Protein AF-A0A172TH93-F1 (afdb_monomer)

Mean predicted aligned error: 9.95 Å

Radius of gyration: 27.12 Å; Cα contacts (8 Å, |Δi|>4): 505; chains: 1; bounding box: 60×70×78 Å

Sequence (389 aa):
MSVKTGWTSEVSAAATFIDPAITAKMNEIRTALIANSVDYPQDLVNVRAARDQLRTIDPAKPTDLNLINPTWNVVKPLFQPEEYQAIREDIVGFIQVLAITYYGDGRELESIAAANQFNDTARKFAAKAGVDQNIKVSDFAEFIFGNESYTGVEPVIRQQIQKLSLPEIYALLSNESAKKQFLVSVFKQVLKQPNVESNVVGKVMKFYDSYSNNWLPSFVQTFTNFEARIPNGVAASRAMMFAVIRTESEIITKKTSSNGTRVELGLNVSNKEAPSQFVEWSVKAGTTPTAKLSDKGIVTIDKKAKTGTVTVVAKLLDRTLAERAVTLTNEKPGQGEEKPTYEEILAQINELAKQLSKDLKAAKTREERVQIYLAYYAKLQALLDQLKD

Nearest PDB structures (foldseek):
  8r5s-assembly1_B  TM=1.385E-01  e=8.526E-01  unidentified
  4wpe-assembly1_A-2  TM=1.774E-01  e=2.248E+00  Saccharomyces cerevisiae S288C
  2d1l-assembly1_A  TM=1.241E-01  e=5.673E+00  Mus musculus
  8otz-assembly1_EU  TM=1.712E-01  e=8.071E+00  Bos taurus

Secondary structure (DSSP, 8-state):
----------------SS-HHHHHHHHHHHHHHHHHHHH-HHHHHHHHHHHHHHTT--TT-HHHHGGGHHHHHHHGGGS-GGGHHHHHHHHHHHHHHHHHHTTS-THHHHHHHT-GGGHHHHHHHHHHTT--SPPPHHHHHHHHH-BTTB--HHHHHHHHHHHS-HHHHHHHHH-HHHHHHHHHHHHHHHHT-TTGGGSHHHHHHHHTTTTSTTHHHHHHHHHHHHHHH-TTHHHHHHHHHHHHHHHTEEEEEEEE-TTSSEEEEEEEETTEEPPGGG-EEEEPTT---SSEE-TTSEEE--TT-SEEEEEEEEEETTEEEEEEEEEEE-SSTTS---PPPHHHHHHHHHHHHHHHHHHHHH--SHHHHHHHHHHHHHHHHHHHHTTT-

pLDDT: mean 85.02, std 13.55, range [25.73, 97.19]

Structure (mmCIF, N/CA/C/O backbone):
data_AF-A0A172TH93-F1
#
_entry.id   AF-A0A172TH93-F1
#
loop_
_atom_site.group_PDB
_atom_site.id
_atom_site.type_symbol
_atom_site.label_atom_id
_atom_site.label_alt_id
_atom_site.label_comp_id
_atom_site.label_asym_id
_atom_site.label_entity_id
_atom_site.label_seq_id
_atom_site.pdbx_PDB_ins_code
_atom_site.Cartn_x
_atom_site.Cartn_y
_atom_site.Cartn_z
_atom_site.occupancy
_atom_site.B_iso_or_equiv
_atom_site.auth_seq_id
_atom_site.auth_comp_id
_atom_site.auth_asym_id
_atom_site.auth_atom_id
_atom_site.pdbx_PDB_model_num
ATOM 1 N N . MET A 1 1 ? -31.647 -42.772 32.263 1.00 35.47 1 MET A N 1
ATOM 2 C CA . MET A 1 1 ? -32.063 -41.667 31.372 1.00 35.47 1 MET A CA 1
ATOM 3 C C . MET A 1 1 ? -30.804 -41.001 30.847 1.00 35.47 1 MET A C 1
ATOM 5 O O . MET A 1 1 ? -30.095 -40.378 31.621 1.00 35.47 1 MET A O 1
ATOM 9 N N . SER A 1 2 ? -30.466 -41.241 29.581 1.00 25.73 2 SER A N 1
ATOM 10 C CA . SER A 1 2 ? -29.315 -40.643 28.895 1.00 25.73 2 SER A CA 1
ATOM 11 C C . SER A 1 2 ? -29.843 -39.487 28.051 1.00 25.73 2 SER A C 1
ATOM 13 O O . SER A 1 2 ? -30.684 -39.698 27.176 1.00 25.73 2 SER A O 1
ATOM 15 N N . VAL A 1 3 ? -29.410 -38.266 28.362 1.00 29.86 3 VAL A N 1
ATOM 16 C CA . VAL A 1 3 ? -29.719 -37.081 27.559 1.00 29.86 3 VAL A CA 1
ATOM 17 C C . VAL A 1 3 ? -28.780 -37.105 26.357 1.00 29.86 3 VAL A C 1
ATOM 19 O O . VAL A 1 3 ? -27.591 -36.827 26.480 1.00 29.86 3 VAL A O 1
ATOM 22 N N . LYS A 1 4 ? -29.314 -37.484 25.192 1.00 29.72 4 LYS A N 1
ATOM 23 C CA . LYS A 1 4 ? -28.649 -37.296 23.900 1.00 29.72 4 LYS A CA 1
ATOM 24 C C . LYS A 1 4 ? -28.554 -35.793 23.629 1.00 29.72 4 LYS A C 1
ATOM 26 O O . LYS A 1 4 ? -29.536 -35.179 23.222 1.00 29.72 4 LYS A O 1
ATOM 31 N N . THR A 1 5 ? -27.381 -35.201 23.825 1.00 31.20 5 THR A N 1
ATOM 32 C CA . THR A 1 5 ? -27.047 -33.896 23.244 1.00 31.20 5 THR A CA 1
ATOM 33 C C . THR A 1 5 ? -26.827 -34.095 21.749 1.00 31.20 5 THR A C 1
ATOM 35 O O . THR A 1 5 ? -25.727 -34.413 21.301 1.00 31.20 5 THR A O 1
ATOM 38 N N . GLY A 1 6 ? -27.910 -33.991 20.982 1.00 30.97 6 GLY A N 1
ATOM 39 C CA . GLY A 1 6 ? -27.881 -33.987 19.525 1.00 30.97 6 GLY A CA 1
ATOM 40 C C . GLY A 1 6 ? -27.252 -32.698 19.010 1.00 30.97 6 GLY A C 1
ATOM 41 O O . GLY A 1 6 ? -27.960 -31.748 18.711 1.00 30.97 6 GLY A O 1
ATOM 42 N N . TRP A 1 7 ? -25.927 -32.681 18.918 1.00 27.14 7 TRP A N 1
ATOM 43 C CA . TRP A 1 7 ? -25.199 -31.801 18.012 1.00 27.14 7 TRP A CA 1
ATOM 44 C C . TRP A 1 7 ? -24.691 -32.679 16.877 1.00 27.14 7 TRP A C 1
ATOM 46 O O . TRP A 1 7 ? -23.606 -33.251 16.939 1.00 27.14 7 TRP A O 1
ATOM 56 N N . THR A 1 8 ? -25.530 -32.868 15.864 1.00 33.03 8 THR A N 1
ATOM 57 C CA . THR A 1 8 ? -25.075 -33.393 14.582 1.00 33.03 8 THR A CA 1
ATOM 58 C C . THR A 1 8 ? -24.254 -32.298 13.923 1.00 33.03 8 THR A C 1
ATOM 60 O O . THR A 1 8 ? -24.785 -31.266 13.520 1.00 33.03 8 THR A O 1
ATOM 63 N N . SER A 1 9 ? -22.943 -32.512 13.853 1.00 35.03 9 SER A N 1
ATOM 64 C CA . SER A 1 9 ? -22.033 -31.752 13.007 1.00 35.03 9 SER A CA 1
ATOM 65 C C . SER A 1 9 ? -22.353 -32.068 11.546 1.00 35.03 9 SER A C 1
ATOM 67 O O . SER A 1 9 ? -21.686 -32.884 10.909 1.00 35.03 9 SER A O 1
ATOM 69 N N . GLU A 1 10 ? -23.400 -31.448 11.015 1.00 32.38 10 GLU A N 1
ATOM 70 C CA . GLU A 1 10 ? -23.482 -31.240 9.580 1.00 32.38 10 GLU A CA 1
ATOM 71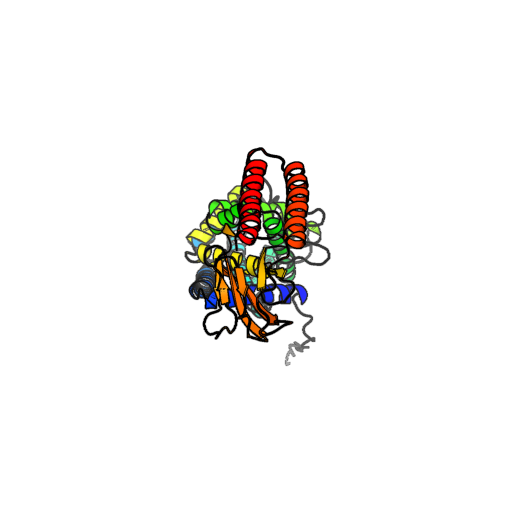 C C . GLU A 1 10 ? -22.391 -30.230 9.239 1.00 32.38 10 GLU A C 1
ATOM 73 O O . GLU A 1 10 ? -22.536 -29.022 9.419 1.00 32.38 10 GLU A O 1
ATOM 78 N N . VAL A 1 11 ? -21.248 -30.751 8.791 1.00 34.53 11 VAL A N 1
ATOM 79 C CA . VAL A 1 11 ? -20.266 -29.975 8.039 1.00 34.53 11 VAL A CA 1
ATOM 80 C C . VAL A 1 11 ? -20.942 -29.640 6.712 1.00 34.53 11 VAL A C 1
ATOM 82 O O . VAL A 1 11 ? -20.743 -30.305 5.699 1.00 34.53 11 VAL A O 1
ATOM 85 N N . SER A 1 12 ? -21.830 -28.643 6.753 1.00 36.47 12 SER A N 1
ATOM 86 C CA . SER A 1 12 ? -22.274 -27.907 5.579 1.00 36.47 12 SER A CA 1
ATOM 87 C C . SER A 1 12 ? -21.023 -27.564 4.789 1.00 36.47 12 SER A C 1
ATOM 89 O O . SER A 1 12 ? -20.069 -27.035 5.366 1.00 36.47 12 SER A O 1
ATOM 91 N N . ALA A 1 13 ? -21.025 -27.866 3.488 1.00 36.44 13 ALA A N 1
ATOM 92 C CA . ALA A 1 13 ? -20.036 -27.350 2.553 1.00 36.44 13 ALA A CA 1
ATOM 93 C C . ALA A 1 13 ? -19.782 -25.882 2.911 1.00 36.44 13 ALA A C 1
ATOM 95 O O . ALA A 1 13 ? -20.734 -25.100 2.978 1.00 36.44 13 ALA A O 1
ATOM 96 N N . ALA A 1 14 ? -18.542 -25.558 3.283 1.00 38.84 14 ALA A N 1
ATOM 97 C CA . ALA A 1 14 ? -18.183 -24.241 3.772 1.00 38.84 14 ALA A CA 1
ATOM 98 C C . ALA A 1 14 ? -18.487 -23.235 2.660 1.00 38.84 14 ALA A C 1
ATOM 100 O O . ALA A 1 14 ? -17.710 -23.091 1.717 1.00 38.84 14 ALA A O 1
ATOM 101 N N . ALA A 1 15 ? -19.647 -22.578 2.739 1.00 44.44 15 ALA A N 1
ATOM 102 C CA . ALA A 1 15 ? -19.868 -21.335 2.030 1.00 44.44 15 ALA A CA 1
ATOM 103 C C . ALA A 1 15 ? -18.677 -20.458 2.413 1.00 44.44 15 ALA A C 1
ATOM 105 O O . ALA A 1 15 ? -18.439 -20.242 3.603 1.00 44.44 15 ALA A O 1
ATOM 106 N N . THR A 1 16 ? -17.860 -20.088 1.429 1.00 58.50 16 THR A N 1
ATOM 107 C CA . THR A 1 16 ? -16.624 -19.342 1.658 1.00 58.50 16 THR A CA 1
ATOM 108 C C . THR A 1 16 ? -16.957 -18.127 2.511 1.00 58.50 16 THR A C 1
ATOM 110 O O . THR A 1 16 ? -17.717 -17.260 2.085 1.00 58.50 16 THR A O 1
ATOM 113 N N . PHE A 1 17 ? -16.434 -18.114 3.740 1.00 73.62 17 PHE A N 1
ATOM 114 C CA . PHE A 1 17 ? -16.756 -17.124 4.770 1.00 73.62 17 PHE A CA 1
ATOM 115 C C . PHE A 1 17 ? -16.441 -15.684 4.315 1.00 73.62 17 PHE A C 1
ATOM 117 O O . PHE A 1 17 ? -17.021 -14.721 4.812 1.00 73.62 17 PHE A O 1
ATOM 124 N N . ILE A 1 18 ? -15.539 -15.551 3.340 1.00 78.19 18 ILE A N 1
ATOM 125 C CA . ILE A 1 18 ? -15.147 -14.311 2.675 1.00 78.19 18 ILE A CA 1
ATOM 126 C C . ILE A 1 18 ? -15.285 -14.491 1.169 1.00 78.19 18 ILE A C 1
ATOM 128 O O . ILE A 1 18 ? -14.978 -15.560 0.637 1.00 78.19 18 ILE A O 1
ATOM 132 N N . ASP A 1 19 ? -15.691 -13.419 0.492 1.00 83.94 19 ASP A N 1
ATOM 133 C CA . ASP A 1 19 ? -15.755 -13.348 -0.964 1.00 83.94 19 ASP A CA 1
ATOM 134 C C . ASP A 1 19 ? -14.419 -13.811 -1.603 1.00 83.94 19 ASP A C 1
ATOM 136 O O . ASP A 1 19 ? -13.339 -13.308 -1.247 1.00 83.94 19 ASP A O 1
ATOM 140 N N . PRO A 1 20 ? -14.443 -14.767 -2.551 1.00 85.31 20 PRO A N 1
ATOM 141 C CA . PRO A 1 20 ? -13.253 -15.201 -3.276 1.00 85.31 20 PRO A CA 1
ATOM 142 C C . PRO A 1 20 ? -12.450 -14.057 -3.916 1.00 85.31 20 PRO A C 1
ATOM 144 O O . PRO A 1 20 ? -11.219 -14.130 -3.942 1.00 85.31 20 PRO A O 1
ATOM 147 N N . ALA A 1 21 ? -13.102 -12.988 -4.384 1.00 87.00 21 ALA A N 1
ATOM 148 C CA . ALA A 1 21 ? -12.440 -11.811 -4.945 1.00 87.00 21 ALA A CA 1
ATOM 149 C C . ALA A 1 21 ? -11.596 -11.071 -3.895 1.00 87.00 21 ALA A C 1
ATOM 151 O O . ALA A 1 21 ? -10.457 -10.683 -4.171 1.00 87.00 21 ALA A O 1
ATOM 152 N N . ILE A 1 22 ? -12.100 -10.951 -2.661 1.00 84.75 22 ILE A N 1
ATOM 153 C CA . ILE A 1 22 ? -11.349 -10.372 -1.537 1.00 84.75 22 ILE A CA 1
ATOM 154 C C . ILE A 1 22 ? -10.134 -11.247 -1.211 1.00 84.75 22 ILE A C 1
ATOM 156 O O . ILE A 1 22 ? -9.018 -10.747 -1.054 1.00 84.75 22 ILE A O 1
ATOM 160 N N . THR A 1 23 ? -10.318 -12.568 -1.181 1.00 82.88 23 THR A N 1
ATOM 161 C CA . THR A 1 23 ? -9.222 -13.514 -0.915 1.00 82.88 23 THR A CA 1
ATOM 162 C C . THR A 1 23 ? -8.141 -13.442 -1.998 1.00 82.88 23 THR A C 1
ATOM 164 O O . THR A 1 23 ? -6.945 -13.431 -1.691 1.00 82.88 23 THR A O 1
ATOM 167 N N . ALA A 1 24 ? -8.537 -13.342 -3.269 1.00 86.38 24 ALA A N 1
ATOM 168 C CA . ALA A 1 24 ? -7.615 -13.145 -4.383 1.00 86.38 24 ALA A CA 1
ATOM 169 C C . ALA A 1 24 ? -6.807 -11.851 -4.213 1.00 86.38 24 ALA A C 1
ATOM 171 O O . ALA A 1 24 ? -5.587 -11.864 -4.390 1.00 86.38 24 ALA A O 1
ATOM 172 N N . LYS A 1 25 ? -7.456 -10.765 -3.773 1.00 85.94 25 LYS A N 1
ATOM 173 C CA . LYS A 1 25 ? -6.790 -9.482 -3.544 1.00 85.94 25 LYS A CA 1
ATOM 174 C C . LYS A 1 25 ? -5.757 -9.530 -2.422 1.00 85.94 25 LYS A C 1
ATOM 176 O O . LYS A 1 25 ? -4.638 -9.040 -2.575 1.00 85.94 25 LYS A O 1
ATOM 181 N N . MET A 1 26 ? -6.101 -10.167 -1.306 1.00 84.56 26 MET A N 1
ATOM 182 C CA . MET A 1 26 ? -5.166 -10.389 -0.199 1.00 84.56 26 MET A CA 1
ATOM 183 C C . MET A 1 26 ? -3.934 -11.182 -0.652 1.00 84.56 26 MET A C 1
ATOM 185 O O . MET A 1 26 ? -2.798 -10.821 -0.333 1.00 84.56 26 MET A O 1
ATOM 189 N N . ASN A 1 27 ? -4.149 -12.238 -1.442 1.00 85.62 27 ASN A N 1
ATOM 190 C CA . ASN A 1 27 ? -3.071 -13.070 -1.974 1.00 85.62 27 ASN A CA 1
ATOM 191 C C . ASN A 1 27 ? -2.171 -12.317 -2.959 1.00 85.62 27 ASN A C 1
ATOM 193 O O . ASN A 1 27 ? -0.958 -12.537 -2.964 1.00 85.62 27 ASN A O 1
ATOM 197 N N . GLU A 1 28 ? -2.731 -11.413 -3.759 1.00 89.62 28 GLU A N 1
ATOM 198 C CA . GLU A 1 28 ? -1.979 -10.551 -4.671 1.00 89.62 28 GLU A CA 1
ATOM 199 C C . GLU A 1 28 ? -0.989 -9.657 -3.902 1.00 89.62 28 GLU A C 1
ATOM 201 O O . GLU A 1 28 ? 0.216 -9.688 -4.164 1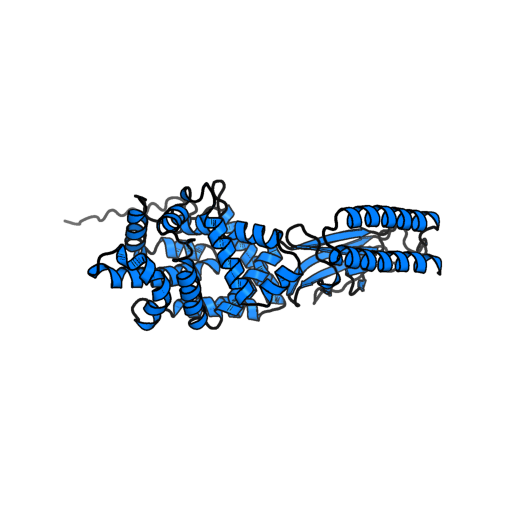.00 89.62 28 GLU A O 1
ATOM 206 N N . ILE A 1 29 ? -1.470 -8.934 -2.882 1.00 89.12 29 ILE A N 1
ATOM 207 C CA . ILE A 1 29 ? -0.633 -8.060 -2.041 1.00 89.12 29 ILE A CA 1
ATOM 208 C C . ILE A 1 29 ? 0.421 -8.884 -1.292 1.00 89.12 29 ILE A C 1
ATOM 210 O O . ILE A 1 29 ? 1.592 -8.503 -1.240 1.00 89.12 29 ILE A O 1
ATOM 214 N N . ARG A 1 30 ? 0.042 -10.046 -0.745 1.00 88.38 30 ARG A N 1
ATOM 215 C CA . ARG A 1 30 ? 0.982 -10.956 -0.076 1.00 88.38 30 ARG A CA 1
ATOM 216 C C . ARG A 1 30 ? 2.077 -11.438 -1.026 1.00 88.38 30 ARG A C 1
ATOM 218 O O . ARG A 1 30 ? 3.245 -11.472 -0.642 1.00 88.38 30 ARG A O 1
ATOM 225 N N . THR A 1 31 ? 1.719 -11.804 -2.253 1.00 90.56 31 THR A N 1
ATOM 226 C CA . THR A 1 31 ? 2.680 -12.247 -3.271 1.00 90.56 31 THR A CA 1
ATOM 227 C C . THR A 1 31 ? 3.648 -11.121 -3.619 1.00 90.56 31 THR A C 1
ATOM 229 O O . THR A 1 31 ? 4.857 -11.349 -3.666 1.00 90.56 31 THR A O 1
ATOM 232 N N . ALA A 1 32 ? 3.150 -9.890 -3.763 1.00 92.44 32 ALA A N 1
ATOM 233 C CA . ALA A 1 32 ? 3.989 -8.715 -3.978 1.00 92.44 32 ALA A CA 1
ATOM 234 C C . ALA A 1 32 ? 4.932 -8.431 -2.793 1.00 92.44 32 ALA A C 1
ATOM 236 O O . ALA A 1 32 ? 6.107 -8.137 -3.010 1.00 92.44 32 ALA A O 1
ATOM 237 N N . LEU A 1 33 ? 4.465 -8.581 -1.547 1.00 92.00 33 LEU A N 1
ATOM 238 C CA . LEU A 1 33 ? 5.308 -8.454 -0.352 1.00 92.00 33 LEU A CA 1
ATOM 239 C C . LEU A 1 33 ? 6.429 -9.505 -0.337 1.00 92.00 33 LEU A C 1
ATOM 241 O O . LEU A 1 33 ? 7.585 -9.173 -0.073 1.00 92.00 33 LEU A O 1
ATOM 245 N N . ILE A 1 34 ? 6.103 -10.767 -0.632 1.00 91.25 34 ILE A N 1
ATOM 246 C CA . ILE A 1 34 ? 7.091 -11.852 -0.702 1.00 91.25 34 ILE A CA 1
ATOM 247 C C . ILE A 1 34 ? 8.113 -11.563 -1.805 1.00 91.25 34 ILE A C 1
ATOM 249 O O . ILE A 1 34 ? 9.313 -11.689 -1.566 1.00 91.25 34 ILE A O 1
ATOM 253 N N . ALA A 1 35 ? 7.664 -11.118 -2.980 1.00 90.44 35 ALA A N 1
ATOM 254 C CA . ALA A 1 35 ? 8.553 -10.749 -4.076 1.00 90.44 35 ALA A CA 1
ATOM 255 C C . ALA A 1 35 ? 9.503 -9.602 -3.687 1.00 90.44 35 ALA A C 1
ATOM 257 O O . ALA A 1 35 ? 10.696 -9.682 -3.967 1.00 90.44 35 ALA A O 1
ATOM 258 N N . ASN A 1 36 ? 9.012 -8.580 -2.977 1.00 86.88 36 ASN A N 1
ATOM 259 C CA . ASN A 1 36 ? 9.857 -7.503 -2.447 1.00 86.88 36 ASN A CA 1
ATOM 260 C C . ASN A 1 36 ? 10.895 -8.022 -1.445 1.00 86.88 36 ASN A C 1
ATOM 262 O O . ASN A 1 36 ? 12.021 -7.529 -1.410 1.00 86.88 36 ASN A O 1
ATOM 266 N N . SER A 1 37 ? 10.544 -9.046 -0.662 1.00 87.44 37 SER A N 1
ATOM 267 C CA . SER A 1 37 ? 11.440 -9.615 0.346 1.00 87.44 37 SER A CA 1
ATOM 268 C C . SER A 1 37 ? 12.628 -10.402 -0.216 1.00 87.44 37 SER A C 1
ATOM 270 O O . SER A 1 37 ? 13.558 -10.688 0.532 1.00 87.44 37 SER A O 1
ATOM 272 N N . VAL A 1 38 ? 12.638 -10.715 -1.517 1.00 87.69 38 VAL A N 1
ATOM 273 C CA . VAL A 1 38 ? 13.806 -11.320 -2.180 1.00 87.69 38 VAL A CA 1
ATOM 274 C C . VAL A 1 38 ? 14.987 -10.349 -2.161 1.00 87.69 38 VAL A C 1
ATOM 276 O O . VAL A 1 38 ? 16.090 -10.732 -1.780 1.00 87.69 38 VAL A O 1
ATOM 279 N N . ASP A 1 39 ? 14.734 -9.085 -2.502 1.00 85.94 39 ASP A N 1
ATOM 280 C CA . ASP A 1 39 ? 15.743 -8.021 -2.474 1.00 85.94 39 ASP A CA 1
ATOM 281 C C . ASP A 1 39 ? 15.842 -7.373 -1.078 1.00 85.94 39 ASP A C 1
ATOM 283 O O . ASP A 1 39 ? 16.889 -6.854 -0.689 1.00 85.94 39 ASP A O 1
ATOM 287 N N . TYR A 1 40 ? 14.754 -7.427 -0.300 1.00 89.19 40 TYR A N 1
ATOM 288 C CA . TYR A 1 40 ? 14.625 -6.783 1.009 1.00 89.19 40 TYR A CA 1
ATOM 289 C C . TYR A 1 40 ? 14.069 -7.733 2.070 1.00 89.19 40 TYR A C 1
ATOM 291 O O . TYR A 1 40 ? 12.943 -7.545 2.540 1.00 89.19 40 TYR A O 1
ATOM 299 N N . PRO A 1 41 ? 14.845 -8.734 2.523 1.00 90.50 41 PRO A N 1
ATOM 300 C CA . PRO A 1 41 ? 14.358 -9.765 3.446 1.00 90.50 41 PRO A CA 1
ATOM 301 C C . PRO A 1 41 ? 13.782 -9.186 4.743 1.00 90.50 41 PRO A C 1
ATOM 303 O O . PRO A 1 41 ? 12.850 -9.745 5.327 1.00 90.50 41 PRO A O 1
ATOM 306 N N . GLN A 1 42 ? 14.278 -8.017 5.155 1.00 93.06 42 GLN A N 1
ATOM 307 C CA . GLN A 1 42 ? 13.806 -7.322 6.343 1.00 93.06 42 GLN A CA 1
ATOM 308 C C . GLN A 1 42 ? 12.347 -6.844 6.237 1.00 93.06 42 GLN A C 1
ATOM 310 O O . GLN A 1 42 ? 11.707 -6.678 7.270 1.00 93.06 42 GLN A O 1
ATOM 315 N N . ASP A 1 43 ? 11.785 -6.668 5.036 1.00 91.81 43 ASP A N 1
ATOM 316 C CA . ASP A 1 43 ? 10.384 -6.264 4.857 1.00 91.81 43 ASP A CA 1
ATOM 317 C C . ASP A 1 43 ? 9.437 -7.334 5.422 1.00 91.81 43 ASP A C 1
ATOM 319 O O . ASP A 1 43 ? 8.585 -7.037 6.262 1.00 91.81 43 ASP A O 1
ATOM 323 N N . LEU A 1 44 ? 9.646 -8.603 5.057 1.00 90.25 44 LEU A N 1
ATOM 324 C CA . LEU A 1 44 ? 8.844 -9.712 5.579 1.00 90.25 44 LEU A CA 1
ATOM 325 C C . LEU A 1 44 ? 9.096 -9.945 7.075 1.00 90.25 44 LEU A C 1
ATOM 327 O O . LEU A 1 44 ? 8.160 -10.256 7.815 1.00 90.25 44 LEU A O 1
ATOM 331 N N . VAL A 1 45 ? 10.340 -9.771 7.536 1.00 91.88 45 VAL A N 1
ATOM 332 C CA . VAL A 1 45 ? 10.689 -9.863 8.964 1.00 91.88 45 VAL A CA 1
ATOM 333 C C . VAL A 1 45 ? 9.977 -8.780 9.767 1.00 91.88 45 VAL A C 1
ATOM 335 O O . VAL A 1 45 ? 9.366 -9.091 10.782 1.00 91.88 45 VAL A O 1
ATOM 338 N N . ASN A 1 46 ? 9.996 -7.528 9.309 1.00 92.81 46 ASN A N 1
ATOM 339 C CA . ASN A 1 46 ? 9.339 -6.412 9.983 1.00 92.81 46 ASN A CA 1
ATOM 340 C C . ASN A 1 46 ? 7.825 -6.592 10.028 1.00 92.81 46 ASN A C 1
ATOM 342 O O . ASN A 1 46 ? 7.223 -6.346 11.068 1.00 92.81 46 ASN A O 1
ATOM 346 N N . VAL A 1 47 ? 7.219 -7.061 8.935 1.00 90.19 47 VAL A N 1
ATOM 347 C CA . VAL A 1 47 ? 5.785 -7.371 8.892 1.00 90.19 47 VAL A CA 1
ATOM 348 C C . VAL A 1 47 ? 5.424 -8.456 9.910 1.00 90.19 47 VAL A C 1
ATOM 350 O O . VAL A 1 47 ? 4.500 -8.275 10.704 1.00 90.19 47 VAL A O 1
ATOM 353 N N . ARG A 1 48 ? 6.187 -9.556 9.958 1.00 88.50 48 ARG A N 1
ATOM 354 C CA . ARG A 1 48 ? 5.980 -10.623 10.952 1.00 88.50 48 ARG A CA 1
ATOM 355 C C . ARG A 1 48 ? 6.203 -10.129 12.381 1.00 88.50 48 ARG A C 1
ATOM 357 O O . ARG A 1 48 ? 5.376 -10.398 13.242 1.00 88.50 48 ARG A O 1
ATOM 364 N N . ALA A 1 49 ? 7.265 -9.365 12.621 1.00 91.81 49 ALA A N 1
ATOM 365 C CA . ALA A 1 49 ? 7.580 -8.814 13.934 1.00 91.81 49 ALA A CA 1
ATOM 366 C C . ALA A 1 49 ? 6.500 -7.841 14.422 1.00 91.81 49 ALA A C 1
ATOM 368 O O . ALA A 1 49 ? 6.099 -7.922 15.578 1.00 91.81 49 ALA A O 1
ATOM 369 N N . ALA A 1 50 ? 5.980 -6.970 13.552 1.00 91.25 50 ALA A N 1
ATOM 370 C CA . ALA A 1 50 ? 4.879 -6.071 13.892 1.00 91.25 50 ALA A CA 1
ATOM 371 C C . ALA A 1 50 ? 3.619 -6.856 14.287 1.00 91.25 50 ALA A C 1
ATOM 373 O O . ALA A 1 50 ? 2.986 -6.544 15.295 1.00 91.25 50 ALA A O 1
ATOM 374 N N . ARG A 1 51 ? 3.293 -7.924 13.548 1.00 86.31 51 ARG A N 1
ATOM 375 C CA . ARG A 1 51 ? 2.193 -8.839 13.887 1.00 86.31 51 ARG A CA 1
ATOM 376 C C . ARG A 1 51 ? 2.409 -9.514 15.242 1.00 86.31 51 ARG A C 1
ATOM 378 O O . ARG A 1 51 ? 1.497 -9.565 16.063 1.00 86.31 51 ARG A O 1
ATOM 385 N N . ASP A 1 52 ? 3.603 -10.036 15.486 1.00 88.62 52 ASP A N 1
ATOM 386 C CA . ASP A 1 52 ? 3.902 -10.728 16.737 1.00 88.62 52 ASP A CA 1
ATOM 387 C C . ASP A 1 52 ? 3.910 -9.738 17.921 1.00 88.62 52 ASP A C 1
ATOM 389 O O . ASP A 1 52 ? 3.421 -10.066 18.996 1.00 88.62 52 ASP A O 1
ATOM 393 N N . GLN A 1 53 ? 4.333 -8.487 17.711 1.00 91.50 53 GLN A N 1
ATOM 394 C CA . GLN A 1 53 ? 4.213 -7.393 18.683 1.00 91.50 53 GLN A CA 1
ATOM 395 C C . GLN A 1 53 ? 2.750 -7.035 18.985 1.00 91.50 53 GLN A C 1
ATOM 397 O O . GLN A 1 53 ? 2.405 -6.868 20.155 1.00 91.50 53 GLN A O 1
ATOM 402 N N . LEU A 1 54 ? 1.873 -6.978 17.979 1.00 88.94 54 LEU A N 1
ATOM 403 C CA . LEU A 1 54 ? 0.425 -6.793 18.165 1.00 88.94 54 LEU A CA 1
ATOM 404 C C . LEU A 1 54 ? -0.192 -7.909 19.023 1.00 88.94 54 LEU A C 1
ATOM 406 O O . LEU A 1 54 ? -1.018 -7.641 19.894 1.00 88.94 54 LEU A O 1
ATOM 410 N N . ARG A 1 55 ? 0.268 -9.156 18.859 1.00 86.31 55 ARG A N 1
ATOM 411 C CA . ARG A 1 55 ? -0.139 -10.296 19.704 1.00 86.31 55 ARG A CA 1
ATOM 412 C C . ARG A 1 55 ? 0.289 -10.164 21.170 1.00 86.31 55 ARG A C 1
ATOM 414 O O . ARG A 1 55 ? -0.251 -10.863 22.015 1.00 86.31 55 ARG A O 1
ATOM 421 N N . THR A 1 56 ? 1.228 -9.272 21.492 1.00 91.19 56 THR A N 1
ATOM 422 C CA . THR A 1 56 ? 1.629 -9.012 22.889 1.00 91.19 56 THR A CA 1
ATOM 423 C C . THR A 1 56 ? 0.764 -7.974 23.599 1.00 91.19 56 THR A C 1
ATOM 425 O O . THR A 1 56 ? 0.955 -7.758 24.796 1.00 91.19 56 THR A O 1
ATOM 428 N N . ILE A 1 57 ? -0.122 -7.286 22.873 1.00 91.88 57 ILE A N 1
ATOM 429 C CA . ILE A 1 57 ? -1.053 -6.320 23.458 1.00 91.88 57 ILE A CA 1
ATOM 430 C C . ILE A 1 57 ? -2.066 -7.095 24.295 1.00 91.88 57 ILE A C 1
ATOM 432 O O . ILE A 1 57 ? -2.683 -8.039 23.816 1.00 91.88 57 ILE A O 1
ATOM 436 N N . ASP A 1 58 ? -2.205 -6.719 25.555 1.00 91.81 58 ASP A N 1
ATOM 437 C CA . ASP A 1 58 ? -3.025 -7.428 26.523 1.00 91.81 58 ASP A CA 1
ATOM 438 C C . ASP A 1 58 ? -4.245 -6.574 26.882 1.00 91.81 58 ASP A C 1
ATOM 440 O O . ASP A 1 58 ? -4.091 -5.552 27.558 1.00 91.81 58 ASP A O 1
ATOM 444 N N . PRO A 1 59 ? -5.458 -6.964 26.449 1.00 90.69 59 PRO A N 1
ATOM 445 C CA . PRO A 1 59 ? -6.673 -6.222 26.755 1.00 90.69 59 PRO A CA 1
ATOM 446 C C . PRO A 1 59 ? -6.891 -6.001 28.254 1.00 90.69 59 PRO A C 1
ATOM 448 O O . PRO A 1 59 ? -7.425 -4.968 28.631 1.00 90.69 59 PRO A O 1
ATOM 451 N N . ALA A 1 60 ? -6.412 -6.897 29.123 1.00 92.75 60 ALA A N 1
ATOM 452 C CA . ALA A 1 60 ? -6.570 -6.753 30.567 1.00 92.75 60 ALA A CA 1
ATOM 453 C C . ALA A 1 60 ? -5.573 -5.757 31.195 1.00 92.75 60 ALA A C 1
ATOM 455 O O . ALA A 1 60 ? -5.727 -5.369 32.357 1.00 92.75 60 ALA A O 1
ATOM 456 N N . LYS A 1 61 ? -4.530 -5.323 30.468 1.00 96.31 61 LYS A N 1
ATOM 457 C CA . LYS A 1 61 ? -3.517 -4.396 30.995 1.00 96.31 61 LYS A CA 1
ATOM 458 C C . LYS A 1 61 ? -3.944 -2.937 30.814 1.00 96.31 61 LYS A C 1
ATOM 460 O O . LYS A 1 61 ? -4.098 -2.479 29.680 1.00 96.31 61 LYS A O 1
ATOM 465 N N . PRO A 1 62 ? -3.985 -2.127 31.893 1.00 96.12 62 PRO A N 1
ATOM 466 C CA . PRO A 1 62 ? -4.332 -0.707 31.795 1.00 96.12 62 PRO A CA 1
ATOM 467 C C . PRO A 1 62 ? -3.459 0.093 30.819 1.00 96.12 62 PRO A C 1
ATOM 469 O O . PRO A 1 62 ? -3.946 1.011 30.164 1.00 96.12 62 PRO A O 1
ATOM 472 N N . THR A 1 63 ? -2.173 -0.249 30.694 1.00 96.25 63 THR A N 1
ATOM 473 C CA . THR A 1 63 ? -1.252 0.411 29.756 1.00 96.25 63 THR A CA 1
ATOM 474 C C . THR A 1 63 ? -1.635 0.186 28.296 1.00 96.25 63 THR A C 1
ATOM 476 O O . THR A 1 63 ? -1.531 1.117 27.502 1.00 96.25 63 THR A O 1
ATOM 479 N N . ASP A 1 64 ? -2.117 -1.007 27.950 1.00 95.94 64 ASP A N 1
ATOM 480 C CA . ASP A 1 64 ? -2.540 -1.344 26.590 1.00 95.94 64 ASP A CA 1
ATOM 481 C C . ASP A 1 64 ? -3.956 -0.800 26.306 1.00 95.94 64 ASP A C 1
ATOM 483 O O . ASP A 1 64 ? -4.210 -0.251 25.233 1.00 95.94 64 ASP A O 1
ATOM 487 N N . LEU A 1 65 ? -4.848 -0.787 27.304 1.00 95.69 65 LEU A N 1
ATOM 488 C CA . LEU A 1 65 ? -6.139 -0.084 27.216 1.00 95.69 65 LEU A CA 1
ATOM 489 C C . LEU A 1 65 ? -5.993 1.423 26.964 1.00 95.69 65 LEU A C 1
ATOM 491 O O . LEU A 1 65 ? -6.877 2.054 26.378 1.00 95.69 65 LEU A O 1
ATOM 495 N N . ASN A 1 66 ? -4.885 2.026 27.400 1.00 96.94 66 ASN A N 1
ATOM 496 C CA . ASN A 1 66 ? -4.631 3.447 27.189 1.00 96.94 66 ASN A CA 1
ATOM 497 C C . ASN A 1 66 ? -4.295 3.800 25.732 1.00 96.94 66 ASN A C 1
ATOM 499 O O . ASN A 1 66 ? -4.428 4.967 25.354 1.00 96.94 66 ASN A O 1
ATOM 503 N N . LEU A 1 67 ? -3.936 2.819 24.893 1.00 96.44 67 LEU A N 1
ATOM 504 C CA . LEU A 1 67 ? -3.631 3.039 23.475 1.00 96.44 67 LEU A CA 1
ATOM 505 C C . LEU A 1 67 ? -4.833 3.635 22.727 1.00 96.44 67 LEU A C 1
ATOM 507 O O . LEU A 1 67 ? -4.672 4.543 21.906 1.00 96.44 67 LEU A O 1
ATOM 511 N N . ILE A 1 68 ? -6.046 3.196 23.076 1.00 96.06 68 ILE A N 1
ATOM 512 C CA . ILE A 1 68 ? -7.299 3.641 22.451 1.00 96.06 68 ILE A CA 1
ATOM 513 C C . ILE A 1 68 ? -7.941 4.853 23.132 1.00 96.06 68 ILE A C 1
ATOM 515 O O . ILE A 1 68 ? -8.933 5.358 22.622 1.00 96.06 68 ILE A O 1
ATOM 519 N N . ASN A 1 69 ? -7.398 5.366 24.244 1.00 96.44 69 ASN A N 1
ATOM 520 C CA . ASN A 1 69 ? -8.016 6.474 24.992 1.00 96.44 69 ASN A CA 1
ATOM 521 C C . ASN A 1 69 ? -8.444 7.671 24.133 1.00 96.44 69 ASN A C 1
ATOM 523 O O . ASN A 1 69 ? -9.550 8.163 24.354 1.00 96.44 69 ASN A O 1
ATOM 527 N N . PRO A 1 70 ? -7.639 8.145 23.162 1.00 95.88 70 PRO A N 1
ATOM 528 C CA . PRO A 1 70 ? -8.040 9.274 22.332 1.00 95.88 70 PRO A CA 1
ATOM 529 C C . PRO A 1 70 ? -9.375 9.046 21.609 1.00 95.88 70 PRO A C 1
ATOM 531 O O . PRO A 1 70 ? -10.261 9.893 21.693 1.00 95.88 70 PRO A O 1
ATOM 534 N N . THR A 1 71 ? -9.545 7.904 20.935 1.00 92.75 71 THR A N 1
ATOM 535 C CA . THR A 1 71 ? -10.790 7.548 20.227 1.00 92.75 71 THR A CA 1
ATOM 536 C C . THR A 1 71 ? -11.893 7.119 21.185 1.00 92.75 71 THR A C 1
ATOM 538 O O . THR A 1 71 ? -13.038 7.540 21.026 1.00 92.75 71 THR A O 1
ATOM 541 N N . TRP A 1 72 ? -11.552 6.356 22.225 1.00 94.31 72 TRP A N 1
ATOM 542 C CA . TRP A 1 72 ? -12.489 5.944 23.266 1.00 94.31 72 TRP A CA 1
ATOM 543 C C . TRP A 1 72 ? -13.172 7.144 23.921 1.00 94.31 72 TRP A C 1
ATOM 545 O O . TRP A 1 72 ? -14.389 7.155 24.044 1.00 94.31 72 TRP A O 1
ATOM 555 N N . ASN A 1 73 ? -12.426 8.190 24.281 1.00 94.25 73 ASN A N 1
ATOM 556 C CA . ASN A 1 73 ? -12.985 9.372 24.937 1.00 94.25 73 ASN A CA 1
ATOM 557 C C . ASN A 1 73 ? -14.030 10.105 24.083 1.00 94.25 73 ASN A C 1
ATOM 559 O O . ASN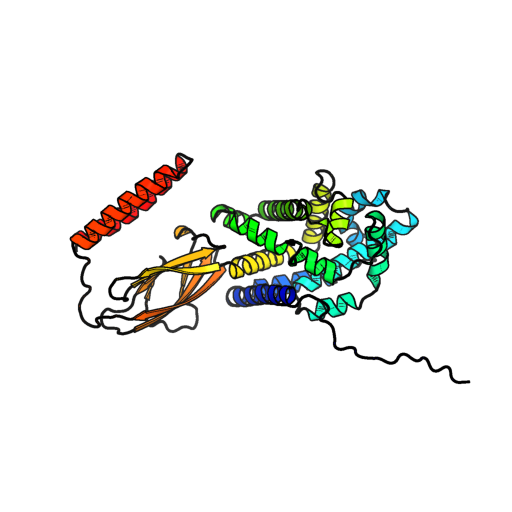 A 1 73 ? -14.894 10.773 24.647 1.00 94.25 73 ASN A O 1
ATOM 563 N N . VAL A 1 74 ? -13.983 9.959 22.755 1.00 91.12 74 VAL A N 1
ATOM 564 C CA . VAL A 1 74 ? -14.988 10.533 21.849 1.00 91.12 74 VAL A CA 1
ATOM 565 C C . VAL A 1 74 ? -16.297 9.745 21.908 1.00 91.12 74 VAL A C 1
ATOM 567 O O . VAL A 1 74 ? -17.369 10.339 21.905 1.00 91.12 74 VAL A O 1
ATOM 570 N N . VAL A 1 75 ? -16.224 8.414 21.993 1.00 90.81 75 VAL A N 1
ATOM 571 C CA . VAL A 1 75 ? -17.409 7.535 21.961 1.00 90.81 75 VAL A CA 1
ATOM 572 C C . VAL A 1 75 ? -17.930 7.160 23.350 1.00 90.81 75 VAL A C 1
ATOM 574 O O . VAL A 1 75 ? -19.081 6.756 23.484 1.00 90.81 75 VAL A O 1
ATOM 577 N N . LYS A 1 76 ? -17.113 7.333 24.394 1.00 93.75 76 LYS A N 1
ATOM 578 C CA . LYS A 1 76 ? -17.418 7.026 25.797 1.00 93.75 76 LYS A CA 1
ATOM 579 C C . LYS A 1 76 ? -18.780 7.565 26.268 1.00 93.75 76 LYS A C 1
ATOM 581 O O . LYS A 1 76 ? -19.486 6.790 26.904 1.00 93.75 76 LYS A O 1
ATOM 586 N N . PRO A 1 77 ? -19.202 8.811 25.951 1.00 94.00 77 PRO A N 1
ATOM 587 C CA . PRO A 1 77 ? -20.495 9.342 26.402 1.00 94.00 77 PRO A CA 1
ATOM 588 C C . PRO A 1 77 ? -21.729 8.578 25.894 1.00 94.00 77 PRO A C 1
ATOM 590 O O . PRO A 1 77 ? -22.839 8.852 26.338 1.00 94.00 77 PRO A O 1
ATOM 593 N N . LEU A 1 78 ? -21.562 7.651 24.946 1.00 90.81 78 LEU A N 1
ATOM 594 C CA . LEU A 1 78 ? -22.651 6.877 24.347 1.00 90.81 78 LEU A CA 1
ATOM 595 C C . LEU A 1 78 ? -22.966 5.581 25.111 1.00 90.81 78 LEU A C 1
ATOM 597 O O . LEU A 1 78 ? -23.950 4.911 24.777 1.00 90.81 78 LEU A O 1
ATOM 601 N N . PHE A 1 79 ? -22.158 5.239 26.116 1.00 92.94 79 PHE A N 1
ATOM 602 C CA . PHE A 1 79 ? -22.226 3.995 26.886 1.00 92.94 79 PHE A CA 1
ATOM 603 C C . PHE A 1 79 ? -22.392 4.270 28.384 1.00 92.94 79 PHE A C 1
ATOM 605 O O . PHE A 1 79 ? -22.112 5.378 28.844 1.00 92.94 79 PHE A O 1
ATOM 612 N N . GLN A 1 80 ? -22.840 3.271 29.149 1.00 95.25 80 GLN A N 1
ATOM 613 C CA . GLN A 1 80 ? -22.959 3.399 30.603 1.00 95.25 80 GLN A CA 1
ATOM 614 C C . GLN A 1 80 ? -21.612 3.143 31.304 1.00 95.25 80 GLN A C 1
ATOM 616 O O . GLN A 1 80 ? -20.809 2.345 30.806 1.00 95.25 80 GLN A O 1
ATOM 621 N N . PRO A 1 81 ? -21.331 3.789 32.455 1.00 96.81 81 PRO A N 1
ATOM 622 C CA . PRO A 1 81 ? -20.053 3.654 33.154 1.00 96.81 81 PRO A CA 1
ATOM 623 C C . PRO A 1 81 ? -19.621 2.225 33.484 1.00 96.81 81 PRO A C 1
ATOM 625 O O . PRO A 1 81 ? -18.442 1.897 33.350 1.00 96.81 81 PRO A O 1
ATOM 628 N N . GLU A 1 82 ? -20.563 1.373 33.871 1.00 96.44 82 GLU A N 1
ATOM 629 C CA . GLU A 1 82 ? -20.344 -0.043 34.160 1.00 96.44 82 GLU A CA 1
ATOM 630 C C . GLU A 1 82 ? -19.894 -0.853 32.932 1.00 96.44 82 GLU A C 1
ATOM 632 O O . GLU A 1 82 ? -19.286 -1.910 33.080 1.00 96.44 82 GLU A O 1
ATOM 637 N N . GLU A 1 83 ? -20.125 -0.350 31.716 1.00 94.50 83 GLU A N 1
ATOM 638 C CA . GLU A 1 83 ? -19.735 -1.009 30.466 1.00 94.50 83 GLU A CA 1
ATOM 639 C C . GLU A 1 83 ? -18.338 -0.603 29.983 1.00 94.50 83 GLU A C 1
ATOM 641 O O . GLU A 1 83 ? -17.764 -1.270 29.120 1.00 94.50 83 GLU A O 1
ATOM 646 N N . TYR A 1 84 ? -17.783 0.496 30.507 1.00 94.50 84 TYR A N 1
ATOM 647 C CA . TYR A 1 84 ? -16.577 1.122 29.960 1.00 94.50 84 TYR A CA 1
ATOM 648 C C . TYR A 1 84 ? -15.375 0.183 29.911 1.00 94.50 84 TYR A C 1
ATOM 650 O O . TYR A 1 84 ? -14.625 0.214 28.939 1.00 94.50 84 TYR A O 1
ATOM 658 N N . GLN A 1 85 ? -15.168 -0.618 30.955 1.00 94.38 85 GLN A N 1
ATOM 659 C CA . GLN A 1 85 ? -14.023 -1.520 31.018 1.00 94.38 85 GLN A CA 1
ATOM 660 C C . GLN A 1 85 ? -14.147 -2.622 29.962 1.00 94.38 85 GLN A C 1
ATOM 662 O O . GLN A 1 85 ? -13.284 -2.718 29.094 1.00 94.38 85 GLN A O 1
ATOM 667 N N . ALA A 1 86 ? -15.258 -3.364 29.980 1.00 92.69 86 ALA A N 1
ATOM 668 C CA . ALA A 1 86 ? -15.503 -4.471 29.057 1.00 92.69 86 ALA A CA 1
ATOM 669 C C . ALA A 1 86 ? -15.448 -4.024 27.587 1.00 92.69 86 ALA A C 1
ATOM 671 O O . ALA A 1 86 ? -14.796 -4.658 26.767 1.00 92.69 86 ALA A O 1
ATOM 672 N N . ILE A 1 87 ? -16.047 -2.873 27.256 1.00 92.94 87 ILE A N 1
ATOM 673 C CA . ILE A 1 87 ? -16.008 -2.349 25.885 1.00 92.94 87 ILE A CA 1
ATOM 674 C C . ILE A 1 87 ? -14.573 -2.023 25.450 1.00 92.94 87 ILE A C 1
ATOM 676 O O . ILE A 1 87 ? -14.191 -2.299 24.314 1.00 92.94 87 ILE A O 1
ATOM 680 N N . ARG A 1 88 ? -13.761 -1.416 26.323 1.00 94.31 88 ARG A N 1
ATOM 681 C CA . ARG A 1 88 ? -12.371 -1.082 25.982 1.00 94.31 88 ARG A CA 1
ATOM 682 C C . ARG A 1 88 ? -11.517 -2.332 25.804 1.00 94.31 88 ARG A C 1
ATOM 684 O O . ARG A 1 88 ? -10.720 -2.368 24.868 1.00 94.31 88 ARG A O 1
ATOM 691 N N . GLU A 1 89 ? -11.688 -3.324 26.675 1.00 92.94 89 GLU A N 1
ATOM 692 C CA . GLU A 1 89 ? -11.034 -4.632 26.562 1.00 92.94 89 GLU A CA 1
ATOM 693 C C . GLU A 1 89 ? -11.377 -5.280 25.218 1.00 92.94 89 GLU A C 1
ATOM 695 O O . GLU A 1 89 ? -10.477 -5.629 24.451 1.00 92.94 89 GLU A O 1
ATOM 700 N N . ASP A 1 90 ? -12.659 -5.309 24.859 1.00 90.25 90 ASP A N 1
ATOM 701 C CA . ASP A 1 90 ? -13.110 -5.868 23.588 1.00 90.25 90 ASP A CA 1
ATOM 702 C C . ASP A 1 90 ? -12.569 -5.099 22.378 1.00 90.25 90 ASP A C 1
ATOM 704 O O . ASP A 1 90 ? -12.145 -5.723 21.409 1.00 90.25 90 ASP A O 1
ATOM 708 N N . ILE A 1 91 ? -12.523 -3.760 22.411 1.00 89.31 91 ILE A N 1
ATOM 709 C CA . ILE A 1 91 ? -11.941 -2.959 21.318 1.00 89.31 91 ILE A CA 1
ATOM 710 C C . ILE A 1 91 ? -10.455 -3.289 21.138 1.00 89.31 91 ILE A C 1
ATOM 712 O O . ILE A 1 91 ? -10.001 -3.480 20.009 1.00 89.31 91 ILE A O 1
ATOM 716 N N . VAL A 1 92 ? -9.679 -3.352 22.226 1.00 90.69 92 VAL A N 1
ATOM 717 C CA . VAL A 1 92 ? -8.244 -3.670 22.148 1.00 90.69 92 VAL A CA 1
ATOM 718 C C . VAL A 1 92 ? -8.027 -5.099 21.657 1.00 90.69 92 VAL A C 1
ATOM 720 O O . VAL A 1 92 ? -7.202 -5.313 20.766 1.00 90.69 92 VAL A O 1
ATOM 723 N N . GLY A 1 93 ? -8.793 -6.061 22.174 1.00 86.31 93 GLY A N 1
ATOM 724 C CA . GLY A 1 93 ? -8.744 -7.447 21.714 1.00 86.31 93 GLY A CA 1
ATOM 725 C C . GLY A 1 93 ? -9.131 -7.576 20.240 1.00 86.31 93 GLY A C 1
ATOM 726 O O . GLY A 1 93 ? -8.472 -8.287 19.482 1.00 86.31 93 GLY A O 1
ATOM 727 N N . PHE A 1 94 ? -10.127 -6.812 19.793 1.00 81.25 94 PHE A N 1
ATOM 728 C CA . PHE A 1 94 ? -10.536 -6.779 18.398 1.00 81.25 94 PHE A CA 1
ATOM 729 C C . PHE A 1 94 ? -9.456 -6.183 17.483 1.00 81.25 94 PHE A C 1
ATOM 731 O O . PHE A 1 94 ? -9.185 -6.741 16.422 1.00 81.25 94 PHE A O 1
ATOM 738 N N . ILE A 1 95 ? -8.778 -5.101 17.889 1.00 81.56 95 ILE A N 1
ATOM 739 C CA . ILE A 1 95 ? -7.648 -4.524 17.134 1.00 81.56 95 ILE A CA 1
ATOM 740 C C . ILE A 1 95 ? -6.499 -5.529 17.018 1.00 81.56 95 ILE A C 1
ATOM 742 O O . ILE A 1 95 ? -5.955 -5.706 15.927 1.00 81.56 95 ILE A O 1
ATOM 746 N N . GLN A 1 96 ? -6.142 -6.201 18.116 1.00 80.19 96 GLN A N 1
ATOM 747 C CA . GLN A 1 96 ? -5.123 -7.254 18.113 1.00 80.19 96 GLN A CA 1
ATOM 748 C C . GLN A 1 96 ? -5.457 -8.332 17.079 1.00 80.19 96 GLN A C 1
ATOM 750 O O . GLN A 1 96 ? -4.591 -8.769 16.323 1.00 80.19 96 GLN A O 1
ATOM 755 N N . VAL A 1 97 ? -6.723 -8.726 17.037 1.00 75.88 97 VAL A N 1
ATOM 756 C CA . VAL A 1 97 ? -7.234 -9.760 16.153 1.00 75.88 97 VAL A CA 1
ATOM 757 C C . VAL A 1 97 ? -7.255 -9.305 14.693 1.00 75.88 97 VAL A C 1
ATOM 759 O O . VAL A 1 97 ? -6.634 -9.958 13.858 1.00 75.88 97 VAL A O 1
ATOM 762 N N . LEU A 1 98 ? -7.838 -8.142 14.382 1.00 68.88 98 LEU A N 1
ATOM 763 C CA . LEU A 1 98 ? -7.847 -7.581 13.028 1.00 68.88 98 LEU A CA 1
ATOM 764 C C . LEU A 1 98 ? -6.442 -7.386 12.462 1.00 68.88 98 LEU A C 1
ATOM 766 O O . LEU A 1 98 ? -6.207 -7.655 11.283 1.00 68.88 98 LEU A O 1
ATOM 770 N N . ALA A 1 99 ? -5.503 -6.946 13.292 1.00 65.69 99 ALA A N 1
ATOM 771 C CA . ALA A 1 99 ? -4.156 -6.659 12.843 1.00 65.69 99 ALA A CA 1
ATOM 772 C C . ALA A 1 99 ? -3.351 -7.922 12.492 1.00 65.69 99 ALA A C 1
ATOM 774 O O . ALA A 1 99 ? -2.366 -7.819 11.774 1.00 65.69 99 ALA A O 1
ATOM 775 N N . ILE A 1 100 ? -3.766 -9.114 12.932 1.00 62.50 100 ILE A N 1
ATOM 776 C CA . ILE A 1 100 ? -3.166 -10.393 12.508 1.00 62.50 100 ILE A CA 1
ATOM 777 C C . ILE A 1 100 ? -3.593 -10.742 11.077 1.00 62.50 100 ILE A C 1
ATOM 779 O O . ILE A 1 100 ? -2.805 -11.214 10.260 1.00 62.50 100 ILE A O 1
ATOM 783 N N . THR A 1 101 ? -4.832 -10.401 10.764 1.00 58.56 101 THR A N 1
ATOM 784 C CA . THR A 1 101 ? -5.576 -10.831 9.590 1.00 58.56 101 THR A CA 1
ATOM 785 C C . THR A 1 101 ? -5.094 -10.296 8.250 1.00 58.56 101 THR A C 1
ATOM 787 O O . THR A 1 101 ? -5.235 -10.957 7.226 1.00 58.56 101 THR A O 1
ATOM 790 N N . TYR A 1 102 ? -4.493 -9.109 8.241 1.00 54.34 102 TYR A N 1
ATOM 791 C CA . TYR A 1 102 ? -3.958 -8.498 7.022 1.00 54.34 102 TYR A CA 1
ATOM 792 C C . TYR A 1 102 ? -2.686 -9.212 6.507 1.00 54.34 102 TYR A C 1
ATOM 794 O O . TYR A 1 102 ? -2.221 -8.933 5.404 1.00 54.34 102 TYR A O 1
ATOM 802 N N . TYR A 1 103 ? -2.121 -10.142 7.293 1.00 54.47 103 TYR A N 1
ATOM 803 C CA . TYR A 1 103 ? -0.800 -10.735 7.052 1.00 54.47 103 TYR A CA 1
ATOM 804 C C . TYR A 1 103 ? -0.790 -12.273 6.913 1.00 54.47 103 TYR A C 1
ATOM 806 O O . TYR A 1 103 ? 0.272 -12.846 6.644 1.00 54.47 103 TYR A O 1
ATOM 814 N N . GLY A 1 104 ? -1.933 -12.943 7.101 1.00 55.56 104 GLY A N 1
ATOM 815 C CA . GLY A 1 104 ? -2.101 -14.400 6.989 1.00 55.56 104 GLY A CA 1
ATOM 816 C C . GLY A 1 104 ? -2.549 -14.872 5.599 1.00 55.56 104 GLY A C 1
ATOM 817 O O . GLY A 1 104 ? -2.855 -14.072 4.718 1.00 55.56 104 GLY A O 1
ATOM 818 N N . ASP A 1 105 ? -2.595 -16.190 5.364 1.00 56.78 105 ASP A N 1
ATOM 819 C CA . ASP A 1 105 ? -3.569 -16.701 4.384 1.00 56.78 105 ASP A CA 1
ATOM 820 C C . ASP A 1 105 ? -4.951 -16.610 5.037 1.00 56.78 105 ASP A C 1
ATOM 822 O O . ASP A 1 105 ? -5.053 -16.696 6.259 1.00 56.78 105 ASP A O 1
ATOM 826 N N . GLY A 1 106 ? -6.011 -16.391 4.258 1.00 60.78 106 GLY A N 1
ATOM 827 C CA . GLY A 1 106 ? -7.356 -16.105 4.776 1.00 60.78 106 GLY A CA 1
ATOM 828 C C . GLY A 1 106 ? -7.921 -17.099 5.808 1.00 60.78 106 GLY A C 1
ATOM 829 O O . GLY A 1 106 ? -8.920 -16.792 6.440 1.00 60.78 106 GLY A O 1
ATOM 830 N N . ARG A 1 107 ? -7.265 -18.237 6.072 1.00 65.75 107 ARG A N 1
ATOM 831 C CA . ARG A 1 107 ? -7.599 -19.171 7.162 1.00 65.75 107 ARG A CA 1
ATOM 832 C C . ARG A 1 107 ? -7.510 -18.533 8.554 1.00 65.75 107 ARG A C 1
ATOM 834 O O . ARG A 1 107 ? -8.235 -18.930 9.466 1.00 65.75 107 ARG A O 1
ATOM 841 N N . GLU A 1 108 ? -6.651 -17.525 8.739 1.00 67.12 108 GLU A N 1
ATOM 842 C CA . GLU A 1 108 ? -6.630 -16.760 9.995 1.00 67.12 108 GLU A CA 1
ATOM 843 C C . GLU A 1 108 ? -7.937 -15.956 10.178 1.00 67.12 108 GLU A C 1
ATOM 845 O O . GLU A 1 108 ? -8.411 -15.858 11.306 1.00 67.12 108 GLU A O 1
ATOM 850 N N . LEU A 1 109 ? -8.594 -15.484 9.102 1.00 66.69 109 LEU A N 1
ATOM 851 C CA . LEU A 1 109 ? -9.918 -14.833 9.186 1.00 66.69 109 LEU A CA 1
ATOM 852 C C . LEU A 1 109 ? -10.993 -15.790 9.691 1.00 66.69 109 LEU A C 1
ATOM 854 O O . LEU A 1 109 ? -11.844 -15.389 10.477 1.00 66.69 109 LEU A O 1
ATOM 858 N N . GLU A 1 110 ? -10.958 -17.045 9.246 1.00 66.81 110 GLU A N 1
ATOM 859 C CA . GLU A 1 110 ? -11.920 -18.071 9.663 1.00 66.81 110 GLU A CA 1
ATOM 860 C C . GLU A 1 110 ? -11.770 -18.387 11.154 1.00 66.81 110 GLU A C 1
ATOM 862 O O . GLU A 1 110 ? -12.759 -18.484 11.880 1.00 66.81 110 GLU A O 1
ATOM 867 N N . SER A 1 111 ? -10.526 -18.460 11.638 1.00 67.38 111 SER A N 1
ATOM 868 C CA . SER A 1 111 ? -10.238 -18.652 13.066 1.00 67.38 111 SER A CA 1
ATOM 869 C C . SER A 1 111 ? -10.741 -17.478 13.913 1.00 67.38 111 SER A C 1
ATOM 871 O O . SER A 1 111 ? -11.218 -17.670 15.029 1.00 67.38 111 SER A O 1
ATOM 873 N N . ILE A 1 112 ? -10.670 -16.263 13.368 1.00 67.38 112 ILE A N 1
ATOM 874 C CA . ILE A 1 112 ? -11.182 -15.049 14.007 1.00 67.38 112 ILE A CA 1
ATOM 875 C C . ILE A 1 112 ? -12.712 -15.020 13.992 1.00 67.38 112 ILE A C 1
ATOM 877 O O . ILE A 1 112 ? -13.328 -14.691 15.000 1.00 67.38 112 ILE A O 1
ATOM 881 N N . ALA A 1 113 ? -13.332 -15.403 12.879 1.00 66.00 113 ALA A N 1
ATOM 882 C CA . ALA A 1 113 ? -14.780 -15.496 12.753 1.00 66.00 113 ALA A CA 1
ATOM 883 C C . ALA A 1 113 ? -15.393 -16.512 13.721 1.00 66.00 113 ALA A C 1
ATOM 885 O O . ALA A 1 113 ? -16.493 -16.303 14.226 1.00 66.00 113 ALA A O 1
ATOM 886 N N . ALA A 1 114 ? -14.666 -17.595 14.003 1.00 65.31 114 ALA A N 1
ATOM 887 C CA . ALA A 1 114 ? -15.058 -18.595 14.986 1.00 65.31 114 ALA A CA 1
ATOM 888 C C . ALA A 1 114 ? -14.920 -18.100 16.442 1.00 65.31 114 ALA A C 1
ATOM 890 O O . ALA A 1 114 ? -15.547 -18.658 17.347 1.00 65.31 114 ALA A O 1
ATOM 891 N N . ALA A 1 115 ? -14.131 -17.049 16.692 1.00 63.97 115 ALA A N 1
ATOM 892 C CA . ALA A 1 115 ? -13.957 -16.467 18.016 1.00 63.97 115 ALA A CA 1
ATOM 893 C C . ALA A 1 115 ? -15.103 -15.487 18.333 1.00 63.97 115 ALA A C 1
ATOM 895 O O . ALA A 1 115 ? -14.998 -14.279 18.143 1.00 63.97 115 ALA A O 1
ATOM 896 N N . ASN A 1 116 ? -16.202 -16.010 18.885 1.00 63.09 116 ASN A N 1
ATOM 897 C CA . ASN A 1 116 ? -17.409 -15.249 19.258 1.00 63.09 116 ASN A CA 1
ATOM 898 C C . ASN A 1 116 ? -17.204 -14.121 20.293 1.00 63.09 116 ASN A C 1
ATOM 900 O O . ASN A 1 116 ? -18.152 -13.400 20.604 1.00 63.09 116 ASN A O 1
ATOM 904 N N . GLN A 1 117 ? -16.002 -13.974 20.850 1.00 70.31 117 GLN A N 1
ATOM 905 C CA . GLN A 1 117 ? -15.741 -13.156 22.035 1.00 70.31 117 GLN A CA 1
ATOM 906 C C . GLN A 1 117 ? -15.972 -11.646 21.844 1.00 70.31 117 GLN A C 1
ATOM 908 O O . GLN A 1 117 ? -16.223 -10.964 22.824 1.00 70.31 117 GLN A O 1
ATOM 913 N N . PHE A 1 118 ? -15.966 -11.121 20.612 1.00 73.56 118 PHE A N 1
ATOM 914 C CA . PHE A 1 118 ? -16.165 -9.680 20.357 1.00 73.56 118 PHE A CA 1
ATOM 915 C C . PHE A 1 118 ? -17.583 -9.308 19.902 1.00 73.56 118 PHE A C 1
ATOM 917 O O . PHE A 1 118 ? -17.874 -8.133 19.656 1.00 73.56 118 PHE A O 1
ATOM 924 N N . ASN A 1 119 ? -18.477 -10.295 19.773 1.00 75.25 119 ASN A N 1
ATOM 925 C CA . ASN A 1 119 ? -19.804 -10.097 19.190 1.00 75.25 119 ASN A CA 1
ATOM 926 C C . ASN A 1 119 ? -20.676 -9.140 20.011 1.00 75.25 119 ASN A C 1
ATOM 928 O O . ASN A 1 119 ? -21.489 -8.421 19.432 1.00 75.25 119 ASN A O 1
ATOM 932 N N . ASP A 1 120 ? -20.512 -9.104 21.334 1.00 83.75 120 ASP A N 1
ATOM 933 C CA . ASP A 1 120 ? -21.345 -8.271 22.203 1.00 83.75 120 ASP A CA 1
ATOM 934 C C . ASP A 1 120 ? -20.963 -6.792 22.110 1.00 83.75 120 ASP A C 1
ATOM 936 O O . ASP A 1 120 ? -21.839 -5.953 21.891 1.00 83.75 120 ASP A O 1
ATOM 940 N N . THR A 1 121 ? -19.673 -6.449 22.177 1.00 87.06 121 THR A N 1
ATOM 941 C CA . THR A 1 121 ? -19.233 -5.065 21.947 1.00 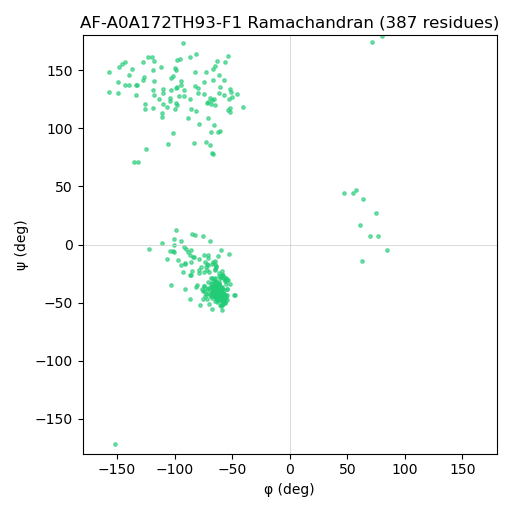87.06 121 THR A CA 1
ATOM 942 C C . THR A 1 121 ? -19.534 -4.614 20.521 1.00 87.06 121 THR A C 1
ATOM 944 O O . THR A 1 121 ? -20.103 -3.535 20.340 1.00 87.06 121 THR A O 1
ATOM 947 N N . ALA A 1 122 ? -19.276 -5.445 19.505 1.00 84.94 122 ALA A N 1
ATOM 948 C CA . ALA A 1 122 ? -19.651 -5.126 18.127 1.00 84.94 122 ALA A CA 1
ATOM 949 C C . ALA A 1 122 ? -21.161 -4.857 17.986 1.00 84.94 122 ALA A C 1
ATOM 951 O O . ALA A 1 122 ? -21.551 -3.873 17.357 1.00 84.94 122 ALA A O 1
ATOM 952 N N . ARG A 1 123 ? -22.015 -5.665 18.636 1.00 87.81 123 ARG A N 1
ATOM 953 C CA . ARG A 1 123 ? -23.471 -5.455 18.676 1.00 87.81 123 ARG A CA 1
ATOM 954 C C . ARG A 1 123 ? -23.847 -4.154 19.375 1.00 87.81 123 ARG A C 1
ATOM 956 O O . ARG A 1 123 ? -24.734 -3.461 18.894 1.00 87.81 123 ARG A O 1
ATOM 963 N N . LYS A 1 124 ? -23.183 -3.785 20.474 1.00 91.06 124 LYS A N 1
ATOM 964 C CA . LYS A 1 124 ? -23.444 -2.510 21.166 1.00 91.06 124 LYS A CA 1
ATOM 965 C C . LYS A 1 124 ? -23.148 -1.309 20.268 1.00 91.06 124 LYS A C 1
ATOM 967 O O . LYS A 1 124 ? -23.967 -0.396 20.203 1.00 91.06 124 LYS A O 1
ATOM 972 N N . PHE A 1 125 ? -22.024 -1.319 19.547 1.00 90.12 125 PHE A N 1
ATOM 973 C CA . PHE A 1 125 ? -21.701 -0.267 18.574 1.00 90.12 125 PHE A CA 1
ATOM 974 C C . PHE A 1 125 ? -22.686 -0.253 17.394 1.00 90.12 125 PHE A C 1
ATOM 976 O O . PHE A 1 125 ? -23.181 0.808 17.014 1.00 90.12 125 PHE A O 1
ATOM 983 N N . ALA A 1 126 ? -23.016 -1.428 16.853 1.00 91.38 126 ALA A N 1
ATOM 984 C CA . ALA A 1 126 ? -23.987 -1.589 15.773 1.00 91.38 126 ALA A CA 1
ATOM 985 C C . ALA A 1 126 ? -25.382 -1.065 16.162 1.00 91.38 126 ALA A C 1
ATOM 987 O O . ALA A 1 126 ? -25.969 -0.262 15.437 1.00 91.38 126 ALA A O 1
ATOM 988 N N . ALA A 1 127 ? -25.870 -1.425 17.350 1.00 92.00 127 ALA A N 1
ATOM 989 C CA . ALA A 1 127 ? -27.176 -1.014 17.852 1.00 92.00 127 ALA A CA 1
ATOM 990 C C . ALA A 1 127 ? -27.291 0.511 17.996 1.00 92.00 127 ALA A C 1
ATOM 992 O O . ALA A 1 127 ? -28.320 1.085 17.645 1.00 92.00 127 ALA A O 1
ATOM 993 N N . LYS A 1 128 ? -26.226 1.199 18.442 1.00 91.31 128 LYS A N 1
ATOM 994 C CA . LYS A 1 128 ? -26.206 2.674 18.488 1.00 91.31 128 LYS A CA 1
ATOM 995 C C . LYS A 1 128 ? -26.367 3.294 17.099 1.00 91.31 128 LYS A C 1
ATOM 997 O O . LYS A 1 128 ? -27.026 4.318 16.980 1.00 91.31 128 LYS A O 1
ATOM 1002 N N . ALA A 1 129 ? -25.840 2.639 16.067 1.00 90.75 129 ALA A N 1
ATOM 1003 C CA . ALA A 1 129 ? -25.966 3.047 14.671 1.00 90.75 129 ALA A CA 1
ATOM 1004 C C . ALA A 1 129 ? -27.258 2.557 13.976 1.00 90.75 129 ALA A C 1
ATOM 1006 O O . ALA A 1 129 ? -27.375 2.674 12.752 1.00 90.75 129 ALA A O 1
ATOM 1007 N N . GLY A 1 130 ? -28.219 1.982 14.714 1.00 91.62 130 GLY A N 1
ATOM 1008 C CA . GLY A 1 130 ? -29.448 1.425 14.136 1.00 91.62 130 GLY A CA 1
ATOM 1009 C C . GLY A 1 130 ? -29.175 0.241 13.203 1.00 91.62 130 GLY A C 1
ATOM 1010 O O . GLY A 1 130 ? -29.734 0.152 12.106 1.00 91.62 130 GLY A O 1
ATOM 1011 N N . VAL A 1 131 ? -28.219 -0.609 13.578 1.00 92.62 131 VAL A N 1
ATOM 1012 C CA . VAL A 1 131 ? -27.907 -1.868 12.902 1.00 92.62 131 VAL A CA 1
ATOM 1013 C C . VAL A 1 131 ? -28.318 -3.011 13.821 1.00 92.62 131 VAL A C 1
ATOM 1015 O O . VAL A 1 131 ? -27.714 -3.217 14.871 1.00 92.62 131 VAL A O 1
ATOM 1018 N N . ASP A 1 132 ? -29.326 -3.767 13.391 1.00 85.62 132 ASP A N 1
ATOM 1019 C CA . ASP A 1 132 ? -29.910 -4.858 14.184 1.00 85.62 132 ASP A CA 1
ATOM 1020 C C . ASP A 1 132 ? -29.135 -6.181 14.060 1.00 85.62 132 ASP A C 1
ATOM 1022 O O . ASP A 1 132 ? -29.373 -7.127 14.810 1.00 85.62 132 ASP A O 1
ATOM 1026 N N . GLN A 1 133 ? -28.192 -6.257 13.116 1.00 82.75 133 GLN A N 1
ATOM 1027 C CA . GLN A 1 133 ? -27.336 -7.423 12.907 1.00 82.75 133 GLN A CA 1
ATOM 1028 C C . GLN A 1 133 ? -25.953 -7.258 13.547 1.00 82.75 133 GLN A C 1
ATOM 1030 O O . GLN A 1 133 ? -25.412 -6.157 13.641 1.00 82.75 133 GLN A O 1
ATOM 1035 N N . ASN A 1 134 ? -25.354 -8.379 13.955 1.00 82.38 134 ASN A N 1
ATOM 1036 C CA . ASN A 1 134 ? -23.970 -8.397 14.426 1.00 82.38 134 ASN A CA 1
ATOM 1037 C C . ASN A 1 134 ? -23.013 -8.063 13.278 1.00 82.38 134 ASN A C 1
ATOM 1039 O O . ASN A 1 134 ? -23.198 -8.554 12.164 1.00 82.38 134 ASN A O 1
ATOM 1043 N N . ILE A 1 135 ? -21.964 -7.298 13.584 1.00 85.00 135 ILE A N 1
ATOM 1044 C CA . ILE A 1 135 ? -20.858 -7.070 12.653 1.00 85.00 135 ILE A CA 1
ATOM 1045 C C . ILE A 1 135 ? -20.054 -8.367 12.535 1.00 85.00 135 ILE A C 1
ATOM 1047 O O . ILE A 1 135 ? -19.563 -8.894 13.533 1.00 85.00 135 ILE A O 1
ATOM 1051 N N . LYS A 1 136 ? -19.923 -8.880 11.317 1.00 83.31 136 LYS A N 1
ATOM 1052 C CA . LYS A 1 136 ? -19.165 -10.085 10.979 1.00 83.31 136 LYS A CA 1
ATOM 1053 C C . LYS A 1 136 ? -17.762 -9.712 10.515 1.00 83.31 136 LYS A C 1
ATOM 1055 O O . LYS A 1 136 ? -17.515 -8.612 10.030 1.00 83.31 136 LYS A O 1
ATOM 1060 N N . VAL A 1 137 ? -16.835 -10.665 10.571 1.00 78.69 137 VAL A N 1
ATOM 1061 C CA . VAL A 1 137 ? -15.488 -10.483 9.995 1.00 78.69 137 VAL A CA 1
ATOM 1062 C C . VAL A 1 137 ? -15.556 -10.243 8.480 1.00 78.69 137 VAL A C 1
ATOM 1064 O O . VAL A 1 137 ? -14.770 -9.452 7.963 1.00 78.69 137 VAL A O 1
ATOM 1067 N N . SER A 1 138 ? -16.531 -10.837 7.779 1.00 82.50 138 SER A N 1
ATOM 1068 C CA . SER A 1 138 ? -16.806 -10.539 6.367 1.00 82.50 138 SER A CA 1
ATOM 1069 C C . SER A 1 138 ? -17.141 -9.060 6.142 1.00 82.50 138 SER A C 1
ATOM 1071 O O . SER A 1 138 ? -16.635 -8.474 5.194 1.00 82.50 138 SER A O 1
ATOM 1073 N N . ASP A 1 139 ? -17.883 -8.416 7.052 1.00 88.12 139 ASP A N 1
ATOM 1074 C CA . ASP A 1 139 ? -18.221 -6.992 6.933 1.00 88.12 139 ASP A CA 1
ATOM 1075 C C . ASP A 1 139 ? -16.971 -6.105 7.025 1.00 88.12 139 ASP A C 1
ATOM 1077 O O . ASP A 1 139 ? -16.882 -5.090 6.335 1.00 88.12 139 ASP A O 1
ATOM 1081 N N . PHE A 1 140 ? -15.984 -6.488 7.847 1.00 85.44 140 PHE A N 1
ATOM 1082 C CA . PHE A 1 140 ? -14.680 -5.815 7.914 1.00 85.44 140 PHE A CA 1
ATOM 1083 C C . PHE A 1 140 ? -13.829 -6.078 6.676 1.00 85.44 140 PHE A C 1
ATOM 1085 O O . PHE A 1 140 ? -13.187 -5.157 6.173 1.00 85.44 140 PHE A O 1
ATOM 1092 N N . ALA A 1 141 ? -13.822 -7.315 6.177 1.00 84.38 141 ALA A N 1
ATOM 1093 C CA . ALA A 1 141 ? -13.120 -7.657 4.948 1.00 84.38 141 ALA A CA 1
ATOM 1094 C C . ALA A 1 141 ? -13.676 -6.844 3.767 1.00 84.38 141 ALA A C 1
ATOM 1096 O O . ALA A 1 141 ? -12.908 -6.206 3.053 1.00 84.38 141 ALA A O 1
ATOM 1097 N N . GLU A 1 142 ? -15.000 -6.759 3.631 1.00 90.06 142 GLU A N 1
ATOM 1098 C CA . GLU A 1 142 ? -15.675 -5.896 2.658 1.00 90.06 142 GLU A CA 1
ATOM 1099 C C . GLU A 1 142 ? -15.420 -4.408 2.926 1.00 90.06 142 GLU A C 1
ATOM 1101 O O . GLU A 1 142 ? -15.237 -3.634 1.989 1.00 90.06 142 GLU A O 1
ATOM 1106 N N . PHE A 1 143 ? -15.345 -3.979 4.191 1.00 92.25 143 PHE A N 1
ATOM 1107 C CA . PHE A 1 143 ? -15.007 -2.593 4.514 1.00 92.25 143 PHE A CA 1
ATOM 1108 C C . PHE A 1 143 ? -13.614 -2.213 3.991 1.00 92.25 143 PHE A C 1
ATOM 1110 O O . PHE A 1 143 ? -13.414 -1.110 3.477 1.00 92.25 143 PHE A O 1
ATOM 1117 N N . ILE A 1 144 ? -12.654 -3.134 4.112 1.00 90.50 144 ILE A N 1
ATOM 1118 C CA . ILE A 1 144 ? -11.271 -2.939 3.680 1.00 90.50 144 ILE A CA 1
ATOM 1119 C C . ILE A 1 144 ? -11.149 -3.091 2.165 1.00 90.50 144 ILE A C 1
ATOM 1121 O O . ILE A 1 144 ? -10.608 -2.197 1.531 1.00 90.50 144 ILE A O 1
ATOM 1125 N N . PHE A 1 145 ? -11.632 -4.177 1.573 1.00 89.69 145 PHE A N 1
ATOM 1126 C CA . PHE A 1 145 ? -11.358 -4.519 0.172 1.00 89.69 145 PHE A CA 1
ATOM 1127 C C . PHE A 1 145 ? -12.455 -4.099 -0.807 1.00 89.69 145 PHE A C 1
ATOM 1129 O O . PHE A 1 145 ? -12.209 -4.057 -2.009 1.00 89.69 145 PHE A O 1
ATOM 1136 N N . GLY A 1 146 ? -13.629 -3.736 -0.300 1.00 92.19 146 GLY A N 1
ATOM 1137 C CA . GLY A 1 146 ? -14.792 -3.425 -1.114 1.00 92.19 146 GLY A CA 1
ATOM 1138 C C . GLY A 1 146 ? -15.533 -4.671 -1.595 1.00 92.19 146 GLY A C 1
ATOM 1139 O O . GLY A 1 146 ? -15.162 -5.807 -1.306 1.00 92.19 146 GLY A O 1
ATOM 1140 N N . ASN A 1 147 ? -16.610 -4.416 -2.325 1.00 89.38 147 ASN A N 1
ATOM 1141 C CA . ASN A 1 147 ? -17.420 -5.369 -3.074 1.00 89.38 147 ASN A CA 1
ATOM 1142 C C . ASN A 1 147 ? -18.054 -4.618 -4.270 1.00 89.38 147 ASN A C 1
ATOM 1144 O O . ASN A 1 147 ? -17.731 -3.457 -4.529 1.00 89.38 147 ASN A O 1
ATOM 1148 N N . GLU A 1 148 ? -18.975 -5.240 -5.006 1.00 88.06 148 GLU A N 1
ATOM 1149 C CA . GLU A 1 148 ? -19.631 -4.595 -6.161 1.00 88.06 148 GLU A CA 1
ATOM 1150 C C . GLU A 1 148 ? -20.438 -3.335 -5.795 1.00 88.06 148 GLU A C 1
ATOM 1152 O O . GLU A 1 148 ? -20.618 -2.437 -6.616 1.00 88.06 148 GLU A O 1
ATOM 1157 N N . SER A 1 149 ? -20.924 -3.258 -4.556 1.00 88.69 149 SER A N 1
ATOM 1158 C CA . SER A 1 149 ? -21.796 -2.192 -4.062 1.00 88.69 149 SER A CA 1
ATOM 1159 C C . SER A 1 149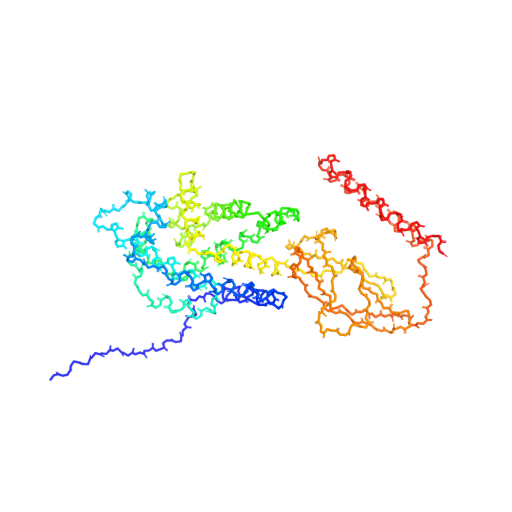 ? -21.070 -1.130 -3.242 1.00 88.69 149 SER A C 1
ATOM 1161 O O . SER A 1 149 ? -21.705 -0.143 -2.881 1.00 88.69 149 SER A O 1
ATOM 1163 N N . TYR A 1 150 ? -19.780 -1.297 -2.933 1.00 90.75 150 TYR A N 1
ATOM 1164 C CA . TYR A 1 150 ? -19.015 -0.424 -2.041 1.00 90.75 150 TYR A CA 1
ATOM 1165 C C . TYR A 1 150 ? -17.506 -0.515 -2.320 1.00 90.75 150 TYR A C 1
ATOM 1167 O O . TYR A 1 150 ? -16.940 -1.599 -2.363 1.00 90.75 150 TYR A O 1
ATOM 1175 N N . THR A 1 151 ? -16.819 0.624 -2.464 1.00 92.94 151 THR A N 1
ATOM 1176 C CA . THR A 1 151 ? -15.436 0.638 -2.987 1.00 92.94 151 THR A CA 1
ATOM 1177 C C . THR A 1 151 ? -14.389 0.151 -1.980 1.00 92.94 151 THR A C 1
ATOM 1179 O O . THR A 1 151 ? -13.323 -0.271 -2.394 1.00 92.94 151 THR A O 1
ATOM 1182 N N . GLY A 1 152 ? -14.639 0.215 -0.670 1.00 93.75 152 GLY A N 1
ATOM 1183 C CA . GLY A 1 152 ? -13.648 -0.181 0.344 1.00 93.75 152 GLY A CA 1
ATOM 1184 C C . GLY A 1 152 ? -12.451 0.758 0.516 1.00 93.75 152 GLY A C 1
ATOM 1185 O O . GLY A 1 152 ? -12.289 1.743 -0.202 1.00 93.75 152 GLY A O 1
ATOM 1186 N N . VAL A 1 153 ? -11.614 0.475 1.516 1.00 93.19 153 VAL A N 1
ATOM 1187 C CA . VAL A 1 153 ? -10.388 1.232 1.841 1.00 93.19 153 VAL A CA 1
ATOM 1188 C C . VAL A 1 153 ? -9.281 1.003 0.812 1.00 93.19 153 VAL A C 1
ATOM 1190 O O . VAL A 1 153 ? -8.661 1.957 0.352 1.00 93.19 153 VAL A O 1
ATOM 1193 N N . GLU A 1 154 ? -9.027 -0.245 0.442 1.00 90.88 154 GLU A N 1
ATOM 1194 C CA . GLU A 1 154 ? -7.911 -0.671 -0.398 1.00 90.88 154 GLU A CA 1
ATOM 1195 C C . GLU A 1 154 ? -8.038 -0.151 -1.840 1.00 90.88 154 GLU A C 1
ATOM 1197 O O . GLU A 1 154 ? -7.093 0.493 -2.314 1.00 90.88 154 GLU A O 1
ATOM 1202 N N . PRO A 1 155 ? -9.204 -0.244 -2.507 1.00 91.75 155 PRO A N 1
ATOM 1203 C CA . PRO A 1 155 ? -9.366 0.389 -3.809 1.00 91.75 155 PRO A CA 1
ATOM 1204 C C . PRO A 1 155 ? -9.311 1.921 -3.732 1.00 91.75 155 PRO A C 1
ATOM 1206 O O . PRO A 1 155 ? -8.812 2.555 -4.660 1.00 91.75 155 PRO A O 1
ATOM 1209 N N . VAL A 1 156 ? -9.728 2.546 -2.620 1.00 94.56 156 VAL A N 1
ATOM 1210 C CA . VAL A 1 156 ? -9.519 3.994 -2.415 1.00 94.56 156 VAL A CA 1
ATOM 1211 C C . VAL A 1 156 ? -8.033 4.338 -2.265 1.00 94.56 156 VAL A C 1
ATOM 1213 O O . VAL A 1 156 ? -7.602 5.342 -2.833 1.00 94.56 156 VAL A O 1
ATOM 1216 N N . ILE A 1 157 ? -7.230 3.516 -1.575 1.00 91.31 157 ILE A N 1
ATOM 1217 C CA . ILE A 1 157 ? -5.763 3.665 -1.531 1.00 91.31 157 ILE A CA 1
ATOM 1218 C C . ILE A 1 157 ? -5.205 3.646 -2.956 1.00 91.31 157 ILE A C 1
ATOM 1220 O O . ILE A 1 157 ? -4.494 4.578 -3.332 1.00 91.31 157 ILE A O 1
ATOM 1224 N N . ARG A 1 158 ? -5.573 2.648 -3.773 1.00 90.19 158 ARG A N 1
ATOM 1225 C CA . ARG A 1 158 ? -5.136 2.554 -5.180 1.00 90.19 158 ARG A CA 1
ATOM 1226 C C . ARG A 1 158 ? -5.539 3.780 -5.984 1.00 90.19 158 ARG A C 1
ATOM 1228 O O . ARG A 1 158 ? -4.692 4.394 -6.621 1.00 90.19 158 ARG A O 1
ATOM 1235 N N . GLN A 1 159 ? -6.800 4.196 -5.898 1.00 91.69 159 GLN A N 1
ATOM 1236 C CA . GLN A 1 159 ? -7.296 5.388 -6.588 1.00 91.69 159 GLN A CA 1
ATOM 1237 C C . GLN A 1 159 ? -6.571 6.668 -6.155 1.00 91.69 159 GLN A C 1
ATOM 1239 O O . GLN A 1 159 ? -6.385 7.569 -6.972 1.00 91.69 159 GLN A O 1
ATOM 1244 N N . GLN A 1 160 ? -6.190 6.801 -4.880 1.00 92.44 160 GLN A N 1
ATOM 1245 C CA . GLN A 1 160 ? -5.420 7.958 -4.424 1.00 92.44 160 GLN A CA 1
ATOM 1246 C C . GLN A 1 160 ? -3.971 7.887 -4.908 1.00 92.44 160 GLN A C 1
ATOM 1248 O O . GLN A 1 160 ? -3.496 8.883 -5.444 1.00 92.44 160 GLN A O 1
ATOM 1253 N N . ILE A 1 161 ? -3.306 6.729 -4.828 1.00 89.38 161 ILE A N 1
ATOM 1254 C CA . ILE A 1 161 ? -1.962 6.523 -5.403 1.00 89.38 161 ILE A CA 1
ATOM 1255 C C . ILE A 1 161 ? -1.966 6.850 -6.903 1.00 89.38 161 ILE A C 1
ATOM 1257 O O . ILE A 1 161 ? -1.112 7.602 -7.363 1.00 89.38 161 ILE A O 1
ATOM 1261 N N . GLN A 1 162 ? -2.989 6.406 -7.642 1.00 87.25 162 GLN A N 1
ATOM 1262 C CA . GLN A 1 162 ? -3.208 6.738 -9.054 1.00 87.25 162 GLN A CA 1
ATOM 1263 C C . GLN A 1 162 ? -3.322 8.239 -9.314 1.00 87.25 162 GLN A C 1
ATOM 1265 O O . GLN A 1 162 ? -3.030 8.687 -10.419 1.00 87.25 162 GLN A O 1
ATOM 1270 N N . LYS A 1 163 ? -3.734 9.054 -8.339 1.00 88.81 163 LYS A N 1
ATOM 1271 C CA . LYS A 1 163 ? -3.831 10.515 -8.491 1.00 88.81 163 LYS A CA 1
ATOM 1272 C C . LYS A 1 163 ? -2.515 11.225 -8.202 1.00 88.81 163 LYS A C 1
ATOM 1274 O O . LYS A 1 163 ? -2.290 12.271 -8.806 1.00 88.81 163 LYS A O 1
ATOM 1279 N N . LEU A 1 164 ? -1.645 10.638 -7.384 1.00 87.69 164 LEU A N 1
ATOM 1280 C CA . LEU A 1 164 ? -0.349 11.213 -7.045 1.00 87.69 164 LEU A CA 1
ATOM 1281 C C . LEU A 1 164 ? 0.590 11.262 -8.262 1.00 87.69 164 LEU A C 1
ATOM 1283 O O . LEU A 1 164 ? 0.501 10.475 -9.211 1.00 87.69 164 LEU A O 1
ATOM 1287 N N . SER A 1 165 ? 1.481 12.240 -8.245 1.00 84.00 165 SER A N 1
ATOM 1288 C CA . SER A 1 165 ? 2.693 12.301 -9.054 1.00 84.00 165 SER A CA 1
ATOM 1289 C C . SER A 1 165 ? 3.800 11.458 -8.412 1.00 84.00 165 SER A C 1
ATOM 1291 O O . SER A 1 165 ? 3.740 11.123 -7.229 1.00 84.00 165 SER A O 1
ATOM 1293 N N . LEU A 1 166 ? 4.854 11.127 -9.163 1.00 80.38 166 LEU A N 1
ATOM 1294 C CA . LEU A 1 166 ? 5.984 10.393 -8.586 1.00 80.38 166 LEU A CA 1
ATOM 1295 C C . LEU A 1 166 ? 6.673 11.104 -7.411 1.00 80.38 166 LEU A C 1
ATOM 1297 O O . LEU A 1 166 ? 6.971 10.414 -6.439 1.00 80.38 166 LEU A O 1
ATOM 1301 N N . PRO A 1 167 ? 6.917 12.431 -7.430 1.00 82.12 167 PRO A N 1
ATOM 1302 C CA . PRO A 1 167 ? 7.446 13.125 -6.256 1.00 82.12 167 PRO A CA 1
ATOM 1303 C C . PRO A 1 167 ? 6.547 12.987 -5.022 1.00 82.12 167 PRO A C 1
ATOM 1305 O O . PRO A 1 167 ? 7.048 12.844 -3.911 1.00 82.12 167 PRO A O 1
ATOM 1308 N N . GLU A 1 168 ? 5.225 12.978 -5.203 1.00 88.50 168 GLU A N 1
ATOM 1309 C CA . GLU A 1 168 ? 4.278 12.759 -4.106 1.00 88.50 168 GLU A CA 1
ATOM 1310 C C . GLU A 1 168 ? 4.287 11.306 -3.622 1.00 88.50 168 GLU A C 1
ATOM 1312 O O . GLU A 1 168 ? 4.244 11.079 -2.417 1.00 88.50 168 GLU A O 1
ATOM 1317 N N . ILE A 1 169 ? 4.410 10.323 -4.522 1.00 85.50 169 ILE A N 1
ATOM 1318 C CA . ILE A 1 169 ? 4.602 8.910 -4.151 1.00 85.50 169 ILE A CA 1
ATOM 1319 C C . ILE A 1 169 ? 5.923 8.738 -3.391 1.00 85.50 169 ILE A C 1
ATOM 1321 O O . ILE A 1 169 ? 5.963 8.065 -2.365 1.00 85.50 169 ILE A O 1
ATOM 1325 N N . TYR A 1 170 ? 7.000 9.383 -3.840 1.00 82.62 170 TYR A N 1
ATOM 1326 C CA . TYR A 1 170 ? 8.278 9.398 -3.134 1.00 82.62 170 TYR A CA 1
ATOM 1327 C C . TYR A 1 170 ? 8.114 9.981 -1.728 1.00 82.62 170 TYR A C 1
ATOM 1329 O O . TYR A 1 170 ? 8.499 9.340 -0.752 1.00 82.62 170 TYR A O 1
ATOM 1337 N N . ALA A 1 171 ? 7.496 11.163 -1.614 1.00 86.25 171 ALA A N 1
ATOM 1338 C CA . ALA A 1 171 ? 7.250 11.818 -0.334 1.00 86.25 171 ALA A CA 1
ATOM 1339 C C . ALA A 1 171 ? 6.382 10.948 0.584 1.00 86.25 171 ALA A C 1
ATOM 1341 O O . ALA A 1 171 ? 6.684 10.814 1.768 1.00 86.25 171 ALA A O 1
ATOM 1342 N N . LEU A 1 172 ? 5.355 10.297 0.033 1.00 89.12 172 LEU A N 1
ATOM 1343 C CA . LEU A 1 172 ? 4.534 9.324 0.743 1.00 89.12 172 LEU A CA 1
ATOM 1344 C C . LEU A 1 172 ? 5.388 8.167 1.277 1.00 89.12 172 LEU A C 1
ATOM 1346 O O . LEU A 1 172 ? 5.211 7.742 2.408 1.00 89.12 172 LEU A O 1
ATOM 1350 N N . LEU A 1 173 ? 6.347 7.659 0.509 1.00 85.62 173 LEU A N 1
ATOM 1351 C CA . LEU A 1 173 ? 7.177 6.525 0.924 1.00 85.62 173 LEU A CA 1
ATOM 1352 C C . LEU A 1 173 ? 8.309 6.898 1.892 1.00 85.62 173 LEU A C 1
ATOM 1354 O O . LEU A 1 173 ? 8.797 6.018 2.608 1.00 85.62 173 LEU A O 1
ATOM 1358 N N . SER A 1 174 ? 8.733 8.165 1.916 1.00 83.94 174 SER A N 1
ATOM 1359 C CA . SER A 1 174 ? 9.871 8.643 2.709 1.00 83.94 174 SER A CA 1
ATOM 1360 C C . SER A 1 174 ? 9.492 9.482 3.935 1.00 83.94 174 SER A C 1
ATOM 1362 O O . SER A 1 174 ? 10.363 9.757 4.756 1.00 83.94 174 SER A O 1
ATOM 1364 N N . ASN A 1 175 ? 8.236 9.926 4.071 1.00 89.31 175 ASN A N 1
ATOM 1365 C CA . ASN A 1 175 ? 7.801 10.839 5.132 1.00 89.31 175 ASN A CA 1
ATOM 1366 C C . ASN A 1 175 ? 6.610 10.275 5.929 1.00 89.31 175 ASN A C 1
ATOM 1368 O O . ASN A 1 175 ? 5.505 10.115 5.413 1.00 89.31 175 ASN A O 1
ATOM 1372 N N . GLU A 1 176 ? 6.816 10.031 7.226 1.00 86.25 176 GLU A N 1
ATOM 1373 C CA . GLU A 1 176 ? 5.784 9.495 8.129 1.00 86.25 176 GLU A CA 1
ATOM 1374 C C . GLU A 1 176 ? 4.547 10.393 8.251 1.00 86.25 176 GLU A C 1
ATOM 1376 O O . GLU A 1 176 ? 3.419 9.903 8.273 1.00 86.25 176 GLU A O 1
ATOM 1381 N N . SER A 1 177 ? 4.734 11.715 8.287 1.00 88.06 177 SER A N 1
ATOM 1382 C CA . SER A 1 177 ? 3.621 12.668 8.349 1.00 88.06 177 SER A CA 1
ATOM 1383 C C . SER A 1 177 ? 2.780 12.611 7.072 1.00 88.06 177 SER A C 1
ATOM 1385 O O . SER A 1 177 ? 1.551 12.554 7.147 1.00 88.06 177 SER A O 1
ATOM 1387 N N . ALA A 1 178 ? 3.430 12.524 5.904 1.00 90.12 178 ALA A N 1
ATOM 1388 C CA . ALA A 1 178 ? 2.742 12.366 4.624 1.00 90.12 178 ALA A CA 1
ATOM 1389 C C . ALA A 1 178 ? 1.919 11.067 4.578 1.00 90.12 178 ALA A C 1
ATOM 1391 O O . ALA A 1 178 ? 0.760 11.099 4.169 1.00 90.12 178 ALA A O 1
ATOM 1392 N N . LYS A 1 179 ? 2.456 9.944 5.085 1.00 88.00 179 LYS A N 1
ATOM 1393 C CA . LYS A 1 179 ? 1.703 8.678 5.206 1.00 88.00 179 LYS A CA 1
ATOM 1394 C C . LYS A 1 179 ? 0.477 8.805 6.089 1.00 88.00 179 LYS A C 1
ATOM 1396 O O . LYS A 1 179 ? -0.600 8.363 5.697 1.00 88.00 179 LYS A O 1
ATOM 1401 N N . LYS A 1 180 ? 0.614 9.425 7.262 1.00 86.94 180 LYS A N 1
ATOM 1402 C CA . LYS A 1 180 ? -0.516 9.628 8.180 1.00 86.94 180 LYS A CA 1
ATOM 1403 C C . LYS A 1 180 ? -1.604 10.478 7.533 1.00 86.94 180 LYS A C 1
ATOM 1405 O O . LYS A 1 180 ? -2.774 10.111 7.591 1.00 86.94 180 LYS A O 1
ATOM 1410 N N . GLN A 1 181 ? -1.226 11.572 6.872 1.00 89.56 181 GLN A N 1
ATOM 1411 C CA . GLN A 1 181 ? -2.170 12.436 6.158 1.00 89.56 181 GLN A CA 1
ATOM 1412 C C . GLN A 1 181 ? -2.851 11.713 4.992 1.00 89.56 181 GLN A C 1
ATOM 1414 O O . GLN A 1 181 ? -4.058 11.862 4.816 1.00 89.56 181 GLN A O 1
ATOM 1419 N N . PHE A 1 182 ? -2.107 10.892 4.251 1.00 91.88 182 PHE A N 1
ATOM 1420 C CA . PHE A 1 182 ? -2.643 10.056 3.181 1.00 91.88 182 PHE A CA 1
ATOM 1421 C C . PHE A 1 182 ? -3.650 9.021 3.704 1.00 91.88 182 PHE A C 1
ATOM 1423 O O . PHE A 1 182 ? -4.757 8.910 3.189 1.00 91.88 182 PHE A O 1
ATOM 1430 N N . LEU A 1 183 ? -3.331 8.292 4.777 1.00 88.44 183 LEU A N 1
ATOM 1431 C CA . LEU A 1 183 ? -4.277 7.338 5.369 1.00 88.44 183 LEU A CA 1
ATOM 1432 C C . LEU A 1 183 ? -5.536 8.050 5.877 1.00 88.44 183 LEU A C 1
ATOM 1434 O O . LEU A 1 183 ? -6.653 7.592 5.649 1.00 88.44 183 LEU A O 1
ATOM 1438 N N . VAL A 1 184 ? -5.373 9.217 6.497 1.00 89.69 184 VAL A N 1
ATOM 1439 C CA . VAL A 1 184 ? -6.481 10.087 6.898 1.00 89.69 184 VAL A CA 1
ATOM 1440 C C . VAL A 1 184 ? -7.346 10.505 5.701 1.00 89.69 184 VAL A C 1
ATOM 1442 O O . VAL A 1 184 ? -8.575 10.473 5.804 1.00 89.69 184 VAL A O 1
ATOM 1445 N N . SER A 1 185 ? -6.752 10.896 4.567 1.00 92.62 185 SER A N 1
ATOM 1446 C CA . SER A 1 185 ? -7.516 11.263 3.368 1.00 92.62 185 SER A CA 1
ATOM 1447 C C . SER A 1 185 ? -8.234 10.068 2.759 1.00 92.62 185 SER A C 1
ATOM 1449 O O . SER A 1 185 ? -9.365 10.224 2.300 1.00 92.62 185 SER A O 1
ATOM 1451 N N . VAL A 1 186 ? -7.623 8.882 2.778 1.00 92.94 186 VAL A N 1
ATOM 1452 C CA . VAL A 1 186 ? -8.255 7.616 2.381 1.00 92.94 186 VAL A CA 1
ATOM 1453 C C . VAL A 1 186 ? -9.481 7.349 3.249 1.00 92.94 186 VAL A C 1
ATOM 1455 O O . VAL A 1 186 ? -10.582 7.271 2.711 1.00 92.94 186 VAL A O 1
ATOM 1458 N N . PHE A 1 187 ? -9.336 7.302 4.578 1.00 90.81 187 PHE A N 1
ATOM 1459 C CA . PHE A 1 187 ? -10.459 7.052 5.493 1.00 90.81 187 PHE A CA 1
ATOM 1460 C C . PHE A 1 187 ? -11.590 8.067 5.309 1.00 90.81 187 PHE A C 1
ATOM 1462 O O . PHE A 1 187 ? -12.758 7.690 5.220 1.00 90.81 187 PHE A O 1
ATOM 1469 N N . LYS A 1 188 ? -11.262 9.357 5.163 1.00 91.75 188 LYS A N 1
ATOM 1470 C CA . LYS A 1 188 ? -12.259 10.394 4.863 1.00 91.75 188 LYS A CA 1
ATOM 1471 C C . LYS A 1 188 ? -12.987 10.143 3.548 1.00 91.75 188 LYS A C 1
ATOM 1473 O O . LYS A 1 188 ? -14.196 10.337 3.492 1.00 91.75 188 LYS A O 1
ATOM 1478 N N . GLN A 1 189 ? -12.273 9.772 2.487 1.00 93.81 189 GLN A N 1
ATOM 1479 C CA . GLN A 1 189 ? -12.897 9.511 1.191 1.00 93.81 189 GLN A CA 1
ATOM 1480 C C . GLN A 1 189 ? -13.796 8.275 1.257 1.00 93.81 189 GLN A C 1
ATOM 1482 O O . GLN A 1 189 ? -14.897 8.312 0.719 1.00 93.81 189 GLN A O 1
ATOM 1487 N N . VAL A 1 190 ? -13.358 7.225 1.954 1.00 93.94 190 VAL A N 1
ATOM 1488 C CA . VAL A 1 190 ? -14.133 6.002 2.186 1.00 93.94 190 VAL A CA 1
ATOM 1489 C C . VAL A 1 190 ? -15.453 6.307 2.886 1.00 93.94 190 VAL A C 1
ATOM 1491 O O . VAL A 1 190 ? -16.520 5.957 2.389 1.00 93.94 190 VAL A O 1
ATOM 1494 N N . LEU A 1 191 ? -15.393 7.043 3.995 1.00 92.62 191 LEU A N 1
ATOM 1495 C CA . LEU A 1 191 ? -16.569 7.344 4.808 1.00 92.62 191 LEU A CA 1
ATOM 1496 C C . LEU A 1 191 ? -17.516 8.377 4.180 1.00 92.62 191 LEU A C 1
ATOM 1498 O O . LEU A 1 191 ? -18.665 8.497 4.599 1.00 92.62 191 LEU A O 1
ATOM 1502 N N . LYS A 1 192 ? -17.054 9.111 3.162 1.00 92.81 192 LYS A N 1
ATOM 1503 C CA . LYS A 1 192 ? -17.863 10.055 2.377 1.00 92.81 192 LYS A CA 1
ATOM 1504 C C . LYS A 1 192 ? -18.503 9.433 1.135 1.00 92.81 192 LYS A C 1
ATOM 1506 O O . LYS A 1 192 ? -19.206 10.145 0.418 1.00 92.81 192 LYS A O 1
ATOM 1511 N N . GLN A 1 193 ? -18.262 8.152 0.847 1.00 93.81 193 GLN A N 1
ATOM 1512 C CA . GLN A 1 193 ? -18.904 7.495 -0.291 1.00 93.81 193 GLN A CA 1
ATOM 1513 C C . GLN A 1 193 ? -20.438 7.511 -0.113 1.00 93.81 193 GLN A C 1
ATOM 1515 O O . GLN A 1 193 ? -20.917 7.212 0.984 1.00 93.81 193 GLN A O 1
ATOM 1520 N N . PRO A 1 194 ? -21.232 7.827 -1.156 1.00 93.50 194 PRO A N 1
ATOM 1521 C CA . PRO A 1 194 ? -22.697 7.873 -1.048 1.00 93.50 194 PRO A CA 1
ATOM 1522 C C . PRO A 1 194 ? -23.322 6.559 -0.557 1.00 93.50 194 PRO A C 1
ATOM 1524 O O . PRO A 1 194 ? -24.329 6.566 0.140 1.00 93.50 194 PRO A O 1
ATOM 1527 N N . ASN A 1 195 ? -22.689 5.439 -0.895 1.00 94.56 195 ASN A N 1
ATOM 1528 C CA . ASN A 1 195 ? -23.082 4.068 -0.587 1.00 94.56 195 ASN A CA 1
ATOM 1529 C C . ASN A 1 195 ? -22.350 3.470 0.629 1.00 94.56 195 ASN A C 1
ATOM 1531 O O . ASN A 1 195 ? -22.451 2.267 0.842 1.00 94.56 195 ASN A O 1
ATOM 1535 N N . VAL A 1 196 ? -21.632 4.255 1.444 1.00 93.88 196 VAL A N 1
ATOM 1536 C CA . VAL A 1 196 ? -20.891 3.725 2.613 1.00 93.88 196 VAL A CA 1
ATOM 1537 C C . VAL A 1 196 ? -21.780 2.943 3.590 1.00 93.88 196 VAL A C 1
ATOM 1539 O O . VAL A 1 196 ? -21.327 1.986 4.208 1.00 93.88 196 VAL A O 1
ATOM 1542 N N . GLU A 1 197 ? -23.059 3.308 3.698 1.00 93.56 197 GLU A N 1
ATOM 1543 C CA . GLU A 1 197 ? -24.017 2.641 4.588 1.00 93.56 197 GLU A CA 1
ATOM 1544 C C . GLU A 1 197 ? -24.487 1.269 4.081 1.00 93.56 197 GLU A C 1
ATOM 1546 O O . GLU A 1 197 ? -25.143 0.547 4.828 1.00 93.56 197 GLU A O 1
ATOM 1551 N N . SER A 1 198 ? -24.148 0.895 2.840 1.00 93.00 198 SER A N 1
ATOM 1552 C CA . SER A 1 198 ? -24.395 -0.459 2.320 1.00 93.00 198 SER A CA 1
ATOM 1553 C C . SER A 1 198 ? -23.496 -1.511 2.976 1.00 93.00 198 SER A C 1
ATOM 1555 O O . SER A 1 198 ? -23.873 -2.677 3.042 1.00 93.00 198 SER A O 1
ATOM 1557 N N . ASN A 1 199 ? -22.343 -1.101 3.517 1.00 93.12 199 ASN A N 1
ATOM 1558 C CA . ASN A 1 199 ? -21.483 -1.943 4.338 1.00 93.12 199 ASN A CA 1
ATOM 1559 C C . ASN A 1 199 ? -21.744 -1.670 5.829 1.00 93.12 199 ASN A C 1
ATOM 1561 O O . ASN A 1 199 ? -21.809 -0.518 6.265 1.00 93.12 199 ASN A O 1
ATOM 1565 N N . VAL A 1 200 ? -21.848 -2.731 6.635 1.00 92.31 200 VAL A N 1
ATOM 1566 C CA . VAL A 1 200 ? -22.204 -2.635 8.062 1.00 92.31 200 VAL A CA 1
ATOM 1567 C C . VAL A 1 200 ? -21.194 -1.809 8.855 1.00 92.31 200 VAL A C 1
ATOM 1569 O O . VAL A 1 200 ? -21.580 -0.913 9.606 1.00 92.31 200 VAL A O 1
ATOM 1572 N N . VAL A 1 201 ? -19.898 -2.068 8.663 1.00 91.69 201 VAL A N 1
ATOM 1573 C CA . VAL A 1 201 ? -18.824 -1.320 9.332 1.00 91.69 201 VAL A CA 1
ATOM 1574 C C . VAL A 1 201 ? -18.844 0.137 8.882 1.00 91.69 201 VAL A C 1
ATOM 1576 O O . VAL A 1 201 ? -18.752 1.033 9.716 1.00 91.69 201 VAL A O 1
ATOM 1579 N N . GLY A 1 202 ? -19.038 0.389 7.586 1.00 93.50 202 GLY A N 1
ATOM 1580 C CA . GLY A 1 202 ? -19.172 1.733 7.029 1.00 93.50 202 GLY A CA 1
ATOM 1581 C C . GLY A 1 202 ? -20.324 2.524 7.650 1.00 93.50 202 GLY A C 1
ATOM 1582 O O . GLY A 1 202 ? -20.124 3.667 8.071 1.00 93.50 202 GLY A O 1
ATOM 1583 N N . LYS A 1 203 ? -21.503 1.906 7.791 1.00 93.94 203 LYS A N 1
ATOM 1584 C CA . LYS A 1 203 ? -22.668 2.503 8.462 1.00 93.94 203 LYS A CA 1
ATOM 1585 C C . LYS A 1 203 ? -22.364 2.866 9.917 1.00 93.94 203 LYS A C 1
ATOM 1587 O O . LYS A 1 203 ? -22.635 3.992 10.334 1.00 93.94 203 LYS A O 1
ATOM 1592 N N . VAL A 1 204 ? -21.757 1.945 10.670 1.00 92.50 204 VAL A N 1
ATOM 1593 C CA . VAL A 1 204 ? -21.351 2.184 12.065 1.00 92.50 204 VAL A CA 1
ATOM 1594 C C . VAL A 1 204 ? -20.358 3.342 12.135 1.00 92.50 204 VAL A C 1
ATOM 1596 O O . VAL A 1 204 ? -20.596 4.321 12.835 1.00 92.50 204 VAL A O 1
ATOM 1599 N N . MET A 1 205 ? -19.283 3.294 11.353 1.00 91.44 205 MET A N 1
ATOM 1600 C CA . MET A 1 205 ? -18.254 4.335 11.337 1.00 91.44 205 MET A CA 1
ATOM 1601 C C . MET A 1 205 ? -18.820 5.715 10.973 1.00 91.44 205 MET A C 1
ATOM 1603 O O . MET A 1 205 ? -18.409 6.721 11.560 1.00 91.44 205 MET A O 1
ATOM 1607 N N . LYS A 1 206 ? -19.780 5.783 10.045 1.00 90.31 206 LYS A N 1
ATOM 1608 C CA . LYS A 1 206 ? -20.463 7.030 9.683 1.00 90.31 206 LYS A CA 1
ATOM 1609 C C . LYS A 1 206 ? -21.324 7.575 10.824 1.00 90.31 206 LYS A C 1
ATOM 1611 O O . LYS A 1 206 ? -21.277 8.777 11.066 1.00 90.31 206 LYS A O 1
ATOM 1616 N N . PHE A 1 207 ? -22.056 6.721 11.544 1.00 91.06 207 PHE A N 1
ATOM 1617 C CA . PHE A 1 207 ? -22.856 7.136 12.704 1.00 91.06 207 PHE A CA 1
ATOM 1618 C C . PHE A 1 207 ? -22.005 7.813 13.787 1.00 91.06 207 PHE A C 1
ATOM 1620 O O . PHE A 1 207 ? -22.388 8.854 14.313 1.00 91.06 207 PHE A O 1
ATOM 1627 N N . TYR A 1 208 ? -20.819 7.271 14.073 1.00 87.88 208 TYR A N 1
ATOM 1628 C CA . TYR A 1 208 ? -19.882 7.860 15.038 1.00 87.88 208 TYR A CA 1
ATOM 1629 C C . TYR A 1 208 ? -19.142 9.103 14.508 1.00 87.88 208 TYR A C 1
ATOM 1631 O O . TYR A 1 208 ? -18.216 9.582 15.163 1.00 87.88 208 TYR A O 1
ATOM 1639 N N . ASP A 1 209 ? -19.519 9.605 13.326 1.00 83.69 209 ASP A N 1
ATOM 1640 C CA . ASP A 1 209 ? -18.912 10.752 12.646 1.00 83.69 209 ASP A CA 1
ATOM 1641 C C . ASP A 1 209 ? -17.374 10.660 12.635 1.00 83.69 209 ASP A C 1
ATOM 1643 O O . ASP A 1 209 ? -16.637 11.610 12.921 1.00 83.69 209 ASP A O 1
ATOM 1647 N N . SER A 1 210 ? -16.873 9.457 12.323 1.00 78.50 210 SER A N 1
ATOM 1648 C CA . SER A 1 210 ? -15.443 9.111 12.367 1.00 78.50 210 SER A CA 1
ATOM 1649 C C . SER A 1 210 ? -14.597 9.808 11.289 1.00 78.50 210 SER A C 1
ATOM 1651 O O . SER A 1 210 ? -13.388 9.615 11.189 1.00 78.50 210 SER A O 1
ATOM 1653 N N . TYR A 1 211 ? -15.201 10.679 10.484 1.00 75.00 211 TYR A N 1
ATOM 1654 C CA . TYR A 1 211 ? -14.499 11.572 9.561 1.00 75.00 211 TYR A CA 1
ATOM 1655 C C . TYR A 1 211 ? -14.579 13.050 9.976 1.00 75.00 211 TYR A C 1
ATOM 1657 O O . TYR A 1 211 ? -14.029 13.905 9.268 1.00 75.00 211 TYR A O 1
ATOM 1665 N N . SER A 1 212 ? -15.231 13.360 11.102 1.00 79.38 212 SER A N 1
ATOM 1666 C CA . SER A 1 212 ? -15.316 14.711 11.650 1.00 79.38 212 SER A CA 1
ATOM 1667 C C . SER A 1 212 ? -13.961 15.271 12.045 1.00 79.38 212 SER A C 1
ATOM 1669 O O . SER A 1 212 ? -13.011 14.552 12.367 1.00 79.38 212 SER A O 1
ATOM 1671 N N . ASN A 1 213 ? -13.894 16.600 12.103 1.00 76.62 213 ASN A N 1
ATOM 1672 C CA . ASN A 1 213 ? -12.720 17.304 12.611 1.00 76.62 213 ASN A CA 1
ATOM 1673 C C . ASN A 1 213 ? -12.467 17.041 14.109 1.00 76.62 213 ASN A C 1
ATOM 1675 O O . ASN A 1 213 ? -11.366 17.311 14.575 1.00 76.62 213 ASN A O 1
ATOM 1679 N N . ASN A 1 214 ? -13.443 16.484 14.836 1.00 77.31 214 ASN A N 1
ATOM 1680 C CA . ASN A 1 214 ? -13.321 16.163 16.258 1.00 77.31 214 ASN A CA 1
ATOM 1681 C C . ASN A 1 214 ? -12.808 14.735 16.490 1.00 77.31 214 ASN A C 1
ATOM 1683 O O . ASN A 1 214 ? -11.996 14.516 17.384 1.00 77.31 214 ASN A O 1
ATOM 1687 N N . TRP A 1 215 ? -13.240 13.762 15.682 1.00 86.31 215 TRP A N 1
ATOM 1688 C CA . TRP A 1 215 ? -12.823 12.365 15.840 1.00 86.31 215 TRP A CA 1
ATOM 1689 C C . TRP A 1 215 ? -11.457 12.084 15.210 1.00 86.31 215 TRP A C 1
ATOM 1691 O O . TRP A 1 215 ? -10.650 11.325 15.746 1.00 86.31 215 TRP A O 1
ATOM 1701 N N . LEU A 1 216 ? -11.162 12.722 14.079 1.00 84.81 216 LEU A N 1
ATOM 1702 C CA . LEU A 1 216 ? -9.955 12.441 13.310 1.00 84.81 216 LEU A CA 1
ATOM 1703 C C . LEU A 1 216 ? -8.638 12.692 14.072 1.00 84.81 216 LEU A C 1
ATOM 1705 O O . LEU A 1 216 ? -7.757 11.836 13.981 1.00 84.81 216 LEU A O 1
ATOM 1709 N N . PRO A 1 217 ? -8.464 13.790 14.841 1.00 89.25 217 PRO A N 1
ATOM 1710 C CA . PRO A 1 217 ? -7.261 13.968 15.656 1.00 89.25 217 PRO A CA 1
ATOM 1711 C C . PRO A 1 217 ? -7.098 12.845 16.686 1.00 89.25 217 PRO A C 1
ATOM 1713 O O . PRO A 1 217 ? -6.002 12.308 16.845 1.00 89.25 217 PRO A O 1
ATOM 1716 N N . SER A 1 218 ? -8.198 12.432 17.324 1.00 91.31 218 SER A N 1
ATOM 1717 C CA . SER A 1 218 ? -8.216 11.297 18.246 1.00 91.31 218 SER A CA 1
ATOM 1718 C C . SER A 1 218 ? -7.804 9.998 17.560 1.00 91.31 218 SER A C 1
ATOM 1720 O O . SER A 1 218 ? -6.987 9.257 18.095 1.00 91.31 218 SER A O 1
ATOM 1722 N N . PHE A 1 219 ? -8.295 9.731 16.353 1.00 88.12 219 PHE A N 1
ATOM 1723 C CA . PHE A 1 219 ? -7.891 8.553 15.587 1.00 88.12 219 PHE A CA 1
ATOM 1724 C C . PHE A 1 219 ? -6.410 8.550 15.224 1.00 88.12 219 PHE A C 1
ATOM 1726 O O . PHE A 1 219 ? -5.731 7.549 15.447 1.00 88.12 219 PHE A O 1
ATOM 1733 N N . VAL A 1 220 ? -5.881 9.678 14.746 1.00 89.19 220 VAL A N 1
ATOM 1734 C CA . VAL A 1 220 ? -4.447 9.825 14.456 1.00 89.19 220 VAL A CA 1
ATOM 1735 C C . VAL A 1 220 ? -3.607 9.614 15.718 1.00 89.19 220 VAL A C 1
ATOM 1737 O O . VAL A 1 220 ? -2.554 8.972 15.656 1.00 89.19 220 VAL A O 1
ATOM 1740 N N . GLN A 1 221 ? -4.071 10.101 16.871 1.00 92.75 221 GLN A N 1
ATOM 1741 C CA . GLN A 1 221 ? -3.388 9.882 18.143 1.00 92.75 221 GLN A CA 1
ATOM 1742 C C . GLN A 1 221 ? -3.461 8.417 18.590 1.00 92.75 221 GLN A C 1
ATOM 1744 O O . GLN A 1 221 ? -2.441 7.872 19.000 1.00 92.75 221 GLN A O 1
ATOM 1749 N N . THR A 1 222 ? -4.615 7.750 18.473 1.00 92.81 222 THR A N 1
ATOM 1750 C CA . THR A 1 222 ? -4.735 6.307 18.743 1.00 92.81 222 THR A CA 1
ATOM 1751 C C . THR A 1 222 ? -3.788 5.512 17.847 1.00 92.81 222 THR A C 1
ATOM 1753 O O . THR A 1 222 ? -3.029 4.690 18.351 1.00 92.81 222 THR A O 1
ATOM 1756 N N . PHE A 1 223 ? -3.749 5.801 16.544 1.00 89.12 223 PHE A N 1
ATOM 1757 C CA . PHE A 1 223 ? -2.814 5.162 15.618 1.00 89.12 223 PHE A CA 1
ATOM 1758 C C . PHE A 1 223 ? -1.352 5.390 16.032 1.00 89.12 223 PHE A C 1
ATOM 1760 O O . PHE A 1 223 ? -0.572 4.446 16.094 1.00 89.12 223 PHE A O 1
ATOM 1767 N N . THR A 1 224 ? -1.000 6.619 16.419 1.00 91.25 224 THR A N 1
ATOM 1768 C CA . THR A 1 224 ? 0.350 6.962 16.899 1.00 91.25 224 THR A CA 1
ATOM 1769 C C . THR A 1 224 ? 0.709 6.232 18.200 1.00 91.25 224 THR A C 1
ATOM 1771 O O . THR A 1 224 ? 1.850 5.808 18.367 1.00 91.25 224 THR A O 1
ATOM 1774 N N . ASN A 1 225 ? -0.252 6.022 19.107 1.00 94.75 225 ASN A N 1
ATOM 1775 C CA . ASN A 1 225 ? -0.035 5.228 20.318 1.00 94.75 225 ASN A CA 1
ATOM 1776 C C . ASN A 1 225 ? 0.290 3.765 19.971 1.00 94.75 225 ASN A C 1
ATOM 1778 O O . ASN A 1 225 ? 1.214 3.191 20.547 1.00 94.75 225 ASN A O 1
ATOM 1782 N N . PHE A 1 226 ? -0.429 3.168 19.013 1.00 92.25 226 PHE A N 1
ATOM 1783 C CA . PHE A 1 226 ? -0.127 1.816 18.533 1.00 92.25 226 PHE A CA 1
ATOM 1784 C C . PHE A 1 226 ? 1.233 1.744 17.834 1.00 92.25 226 PHE A C 1
ATOM 1786 O O . PHE A 1 226 ? 1.996 0.825 18.115 1.00 92.25 226 PHE A O 1
ATOM 1793 N N . GLU A 1 227 ? 1.586 2.715 16.989 1.00 90.06 227 GLU A N 1
ATOM 1794 C CA . GLU A 1 227 ? 2.922 2.777 16.377 1.00 90.06 227 GLU A CA 1
ATOM 1795 C C . GLU A 1 227 ? 4.035 2.820 17.431 1.00 90.06 227 GLU A C 1
ATOM 1797 O O . GLU A 1 227 ? 5.022 2.100 17.312 1.00 90.06 227 GLU A O 1
ATOM 1802 N N . ALA A 1 228 ? 3.863 3.603 18.501 1.00 93.25 228 ALA A N 1
ATOM 1803 C CA . ALA A 1 228 ? 4.823 3.642 19.603 1.00 93.25 228 ALA A CA 1
ATOM 1804 C C . ALA A 1 228 ? 4.913 2.299 20.354 1.00 93.25 228 ALA A C 1
ATOM 1806 O O . ALA A 1 228 ? 5.985 1.916 20.822 1.00 93.25 228 ALA A O 1
ATOM 1807 N N . ARG A 1 229 ? 3.798 1.562 20.449 1.00 94.62 229 ARG A N 1
ATOM 1808 C CA . ARG A 1 229 ? 3.722 0.234 21.080 1.00 94.62 229 ARG A CA 1
ATOM 1809 C C . ARG A 1 229 ? 4.281 -0.895 20.203 1.00 94.62 229 ARG A C 1
ATOM 1811 O O . ARG A 1 229 ? 4.606 -1.962 20.734 1.00 94.62 229 ARG A O 1
ATOM 1818 N N . ILE A 1 230 ? 4.387 -0.671 18.892 1.00 92.94 230 ILE A N 1
ATOM 1819 C CA . ILE A 1 230 ? 4.768 -1.653 17.870 1.00 92.94 230 ILE A CA 1
ATOM 1820 C C . ILE A 1 230 ? 5.966 -1.089 17.086 1.00 92.94 230 ILE A C 1
ATOM 1822 O O . ILE A 1 230 ? 5.786 -0.538 15.997 1.00 92.94 230 ILE A O 1
ATOM 1826 N N . PRO A 1 231 ? 7.204 -1.221 17.597 1.00 91.94 231 PRO A N 1
ATOM 1827 C CA . PRO A 1 231 ? 8.389 -0.618 16.981 1.00 91.94 231 PRO A CA 1
ATOM 1828 C C . PRO A 1 231 ? 8.606 -0.988 15.505 1.00 91.94 231 PRO A C 1
ATOM 1830 O O . PRO A 1 231 ? 9.133 -0.187 14.735 1.00 91.94 231 PRO A O 1
ATOM 1833 N N . ASN A 1 232 ? 8.179 -2.182 15.077 1.00 93.56 232 ASN A N 1
ATOM 1834 C CA . ASN A 1 232 ? 8.286 -2.609 13.679 1.00 93.56 232 ASN A CA 1
ATOM 1835 C C . ASN A 1 232 ? 7.107 -2.142 12.808 1.00 93.56 232 ASN A C 1
ATOM 1837 O O . ASN A 1 232 ? 7.137 -2.349 11.596 1.00 93.56 232 ASN A O 1
ATOM 1841 N N . GLY A 1 233 ? 6.090 -1.497 13.386 1.00 89.12 233 GLY A N 1
ATOM 1842 C CA . GLY A 1 233 ? 4.854 -1.097 12.711 1.00 89.12 233 GLY A CA 1
ATOM 1843 C C . GLY A 1 233 ? 5.086 -0.118 11.563 1.00 89.12 233 GLY A C 1
ATOM 1844 O O . GLY A 1 233 ? 4.540 -0.303 10.478 1.00 89.12 233 GLY A O 1
ATOM 1845 N N . VAL A 1 234 ? 5.970 0.867 11.750 1.00 88.88 234 VAL A N 1
ATOM 1846 C CA . VAL A 1 234 ? 6.326 1.838 10.699 1.00 88.88 234 VAL A CA 1
ATOM 1847 C C . VAL A 1 234 ? 6.977 1.146 9.498 1.00 88.88 234 VAL A C 1
ATOM 1849 O O . VAL A 1 234 ? 6.597 1.381 8.347 1.00 88.88 234 VAL A O 1
ATOM 1852 N N . ALA A 1 235 ? 7.939 0.258 9.757 1.00 91.12 235 ALA A N 1
ATOM 1853 C CA . ALA A 1 235 ? 8.639 -0.473 8.707 1.00 91.12 235 ALA A CA 1
ATOM 1854 C C . ALA A 1 235 ? 7.725 -1.499 8.013 1.00 91.12 235 ALA A C 1
ATOM 1856 O O . ALA A 1 235 ? 7.774 -1.628 6.791 1.00 91.12 235 ALA A O 1
ATOM 1857 N N . ALA A 1 236 ? 6.848 -2.167 8.767 1.00 90.94 236 ALA A N 1
ATOM 1858 C CA . ALA A 1 236 ? 5.825 -3.064 8.235 1.00 90.94 236 ALA A CA 1
ATOM 1859 C C . ALA A 1 236 ? 4.829 -2.323 7.329 1.00 90.94 236 ALA A C 1
ATOM 1861 O O . ALA A 1 236 ? 4.582 -2.749 6.205 1.00 90.94 236 ALA A O 1
ATOM 1862 N N . SER A 1 237 ? 4.316 -1.172 7.774 1.00 88.06 237 SER A N 1
ATOM 1863 C CA . SER A 1 237 ? 3.420 -0.316 6.985 1.00 88.06 237 SER A CA 1
ATOM 1864 C C . SER A 1 237 ? 4.074 0.132 5.674 1.00 88.06 237 SER A C 1
ATOM 1866 O O . SER A 1 237 ? 3.470 0.036 4.604 1.00 88.06 237 SER A O 1
ATOM 1868 N N . ARG A 1 238 ? 5.354 0.531 5.721 1.00 89.25 238 ARG A N 1
ATOM 1869 C CA . ARG A 1 238 ? 6.132 0.876 4.521 1.00 89.25 238 ARG A CA 1
ATOM 1870 C C . ARG A 1 238 ? 6.262 -0.310 3.560 1.00 89.25 238 ARG A C 1
ATOM 1872 O O . ARG A 1 238 ? 6.040 -0.135 2.364 1.00 89.25 238 ARG A O 1
ATOM 1879 N N . ALA A 1 239 ? 6.585 -1.500 4.067 1.00 91.56 239 ALA A N 1
ATOM 1880 C CA . ALA A 1 239 ? 6.680 -2.715 3.259 1.00 91.56 239 ALA A CA 1
ATOM 1881 C C . ALA A 1 239 ? 5.348 -3.057 2.568 1.00 91.56 239 ALA A C 1
ATOM 1883 O O . ALA A 1 239 ? 5.332 -3.367 1.376 1.00 91.56 239 ALA A O 1
ATOM 1884 N N . MET A 1 240 ? 4.222 -2.924 3.279 1.00 89.50 240 MET A N 1
ATOM 1885 C CA . MET A 1 240 ? 2.890 -3.135 2.702 1.00 89.50 240 MET A CA 1
ATOM 1886 C C . MET A 1 240 ? 2.541 -2.093 1.640 1.00 89.50 240 MET A C 1
ATOM 1888 O O . MET A 1 240 ? 1.998 -2.453 0.600 1.00 89.50 240 MET A O 1
ATOM 1892 N N . MET A 1 241 ? 2.887 -0.820 1.853 1.00 89.12 241 MET A N 1
ATOM 1893 C CA . MET A 1 241 ? 2.675 0.224 0.846 1.00 89.12 241 MET A CA 1
ATOM 1894 C C . MET A 1 241 ? 3.445 -0.086 -0.444 1.00 89.12 241 MET A C 1
ATOM 1896 O O . MET A 1 241 ? 2.884 0.000 -1.533 1.00 89.12 241 MET A O 1
ATOM 1900 N N . PHE A 1 242 ? 4.705 -0.524 -0.338 1.00 91.62 242 PHE A N 1
ATOM 1901 C CA . PHE A 1 242 ? 5.475 -0.975 -1.501 1.00 91.62 242 PHE A CA 1
ATOM 1902 C C . PHE A 1 242 ? 4.873 -2.210 -2.169 1.00 91.62 242 PHE A C 1
ATOM 1904 O O . PHE A 1 242 ? 4.903 -2.301 -3.393 1.00 91.62 242 PHE A O 1
ATOM 1911 N N . ALA A 1 243 ? 4.322 -3.152 -1.401 1.00 92.00 243 ALA A N 1
ATOM 1912 C CA . ALA A 1 243 ? 3.619 -4.300 -1.964 1.00 92.00 243 ALA A CA 1
ATOM 1913 C C . ALA A 1 243 ? 2.396 -3.853 -2.784 1.00 92.00 243 ALA A C 1
ATOM 1915 O O . ALA A 1 243 ? 2.244 -4.282 -3.923 1.00 92.00 243 ALA A O 1
ATOM 1916 N N . VAL A 1 244 ? 1.582 -2.926 -2.265 1.00 90.44 244 VAL A N 1
ATOM 1917 C CA . VAL A 1 244 ? 0.438 -2.356 -2.999 1.00 90.44 244 VAL A CA 1
ATOM 1918 C C . VAL A 1 244 ? 0.899 -1.614 -4.256 1.00 90.44 244 VAL A C 1
ATOM 1920 O O . VAL A 1 244 ? 0.380 -1.875 -5.337 1.00 90.44 244 VAL A O 1
ATOM 1923 N N . ILE A 1 245 ? 1.917 -0.754 -4.168 1.00 91.25 245 ILE A N 1
ATOM 1924 C CA . ILE A 1 245 ? 2.452 -0.045 -5.345 1.00 91.25 245 ILE A CA 1
ATOM 1925 C C . ILE A 1 245 ? 2.968 -1.037 -6.391 1.00 91.25 245 ILE A C 1
ATOM 1927 O O . ILE A 1 245 ? 2.707 -0.866 -7.579 1.00 91.25 245 ILE A O 1
ATOM 1931 N N . ARG A 1 246 ? 3.645 -2.107 -5.968 1.00 93.44 246 ARG A N 1
ATOM 1932 C CA . ARG A 1 246 ? 4.117 -3.170 -6.860 1.00 93.44 246 ARG A CA 1
ATOM 1933 C C . ARG A 1 246 ? 2.978 -3.864 -7.600 1.00 93.44 246 ARG A C 1
ATOM 1935 O O . ARG A 1 246 ? 3.111 -4.106 -8.792 1.00 93.44 246 ARG A O 1
ATOM 1942 N N . THR A 1 247 ? 1.854 -4.140 -6.937 1.00 92.69 247 THR A N 1
ATOM 1943 C CA . THR A 1 247 ? 0.671 -4.701 -7.622 1.00 92.69 247 THR A CA 1
ATOM 1944 C C . THR A 1 247 ? 0.068 -3.759 -8.669 1.00 92.69 247 THR A C 1
ATOM 1946 O O . THR A 1 247 ? -0.659 -4.198 -9.546 1.00 92.69 247 THR A O 1
ATOM 1949 N N . GLU A 1 248 ? 0.383 -2.467 -8.598 1.00 91.06 248 GLU A N 1
ATOM 1950 C CA . GLU A 1 248 ? -0.042 -1.447 -9.562 1.00 91.06 248 GLU A CA 1
ATOM 1951 C C . GLU A 1 248 ? 1.057 -1.096 -10.580 1.00 91.06 248 GLU A C 1
ATOM 1953 O O . GLU A 1 248 ? 0.895 -0.153 -11.353 1.00 91.06 248 GLU A O 1
ATOM 1958 N N . SER A 1 249 ? 2.200 -1.786 -10.555 1.00 93.94 249 SER A N 1
ATOM 1959 C CA . SER A 1 249 ? 3.376 -1.424 -11.345 1.00 93.94 249 SER A CA 1
ATOM 1960 C C . SER A 1 249 ? 3.636 -2.415 -12.473 1.00 93.94 249 SER A C 1
ATOM 1962 O O . SER A 1 249 ? 3.675 -3.624 -12.259 1.00 93.94 249 SER A O 1
ATOM 1964 N N . GLU A 1 250 ? 3.906 -1.907 -13.672 1.00 95.88 250 GLU A N 1
ATOM 1965 C CA . GLU A 1 250 ? 4.237 -2.728 -14.838 1.00 95.88 250 GLU A CA 1
ATOM 1966 C C . GLU A 1 250 ? 5.364 -2.105 -15.677 1.00 95.88 250 GLU A C 1
ATOM 1968 O O . GLU A 1 250 ? 5.472 -0.887 -15.813 1.00 95.88 250 GLU A O 1
ATOM 1973 N N . ILE A 1 251 ? 6.212 -2.942 -16.282 1.00 97.19 251 ILE A N 1
ATOM 1974 C CA . ILE A 1 251 ? 7.193 -2.475 -17.272 1.00 97.19 251 ILE A CA 1
ATOM 1975 C C . ILE A 1 251 ? 6.520 -2.437 -18.643 1.00 97.19 251 ILE A C 1
ATOM 1977 O O . ILE A 1 251 ? 6.186 -3.481 -19.212 1.00 97.19 251 ILE A O 1
ATOM 1981 N N . ILE A 1 252 ? 6.411 -1.243 -19.214 1.00 95.88 252 ILE A N 1
ATOM 1982 C CA . ILE A 1 252 ? 5.897 -1.006 -20.562 1.00 95.88 252 ILE A CA 1
ATOM 1983 C C . ILE A 1 252 ? 7.023 -0.843 -21.582 1.00 95.88 252 ILE A C 1
ATOM 1985 O O . ILE A 1 252 ? 8.164 -0.511 -21.259 1.00 95.88 252 ILE A O 1
ATOM 1989 N N . THR A 1 253 ? 6.684 -1.064 -22.847 1.00 94.44 253 THR A N 1
ATOM 1990 C CA . THR A 1 253 ? 7.561 -0.790 -23.987 1.00 94.44 253 THR A CA 1
ATOM 1991 C C . THR A 1 253 ? 7.177 0.559 -24.585 1.00 94.44 253 THR A C 1
ATOM 1993 O O . THR A 1 253 ? 6.045 0.711 -25.031 1.00 94.44 253 THR A O 1
ATOM 1996 N N . LYS A 1 254 ? 8.102 1.526 -24.611 1.00 88.75 254 LYS A N 1
ATOM 1997 C CA . LYS A 1 254 ? 7.854 2.860 -25.185 1.00 88.75 254 LYS A CA 1
ATOM 1998 C C . LYS A 1 254 ? 8.116 2.902 -26.682 1.00 88.75 254 LYS A C 1
ATOM 2000 O O . LYS A 1 254 ? 7.330 3.453 -27.444 1.00 88.75 254 LYS A O 1
ATOM 2005 N N . LYS A 1 255 ? 9.257 2.351 -27.095 1.00 84.00 255 LYS A N 1
ATOM 2006 C CA . LYS A 1 255 ? 9.723 2.377 -28.482 1.00 84.00 255 LYS A CA 1
ATOM 2007 C C . LYS A 1 255 ? 10.539 1.133 -28.773 1.00 84.00 255 LYS A C 1
ATOM 2009 O O . LYS A 1 255 ? 11.368 0.746 -27.957 1.00 84.00 255 LYS A O 1
ATOM 2014 N N . THR A 1 256 ? 10.359 0.574 -29.959 1.00 86.25 256 THR A N 1
ATOM 2015 C CA . THR A 1 256 ? 11.207 -0.488 -30.509 1.00 86.25 256 THR A CA 1
ATOM 2016 C C . THR A 1 256 ? 11.853 0.043 -31.784 1.00 86.25 256 THR A C 1
ATOM 2018 O O . THR A 1 256 ? 11.219 0.801 -32.520 1.00 86.25 256 THR A O 1
ATOM 2021 N N . SER A 1 257 ? 13.123 -0.278 -32.030 1.00 85.44 257 SER A N 1
ATOM 2022 C CA . SER A 1 257 ? 13.758 0.035 -33.312 1.00 85.44 257 SER A CA 1
ATOM 2023 C C . SER A 1 257 ? 13.100 -0.751 -34.445 1.00 85.44 257 SER A C 1
ATOM 2025 O O . SER A 1 257 ? 12.568 -1.838 -34.229 1.00 85.44 257 SER A O 1
ATOM 2027 N N . SER A 1 258 ? 13.171 -0.218 -35.665 1.00 82.88 258 SER A N 1
ATOM 2028 C CA . SER A 1 258 ? 12.598 -0.845 -36.865 1.00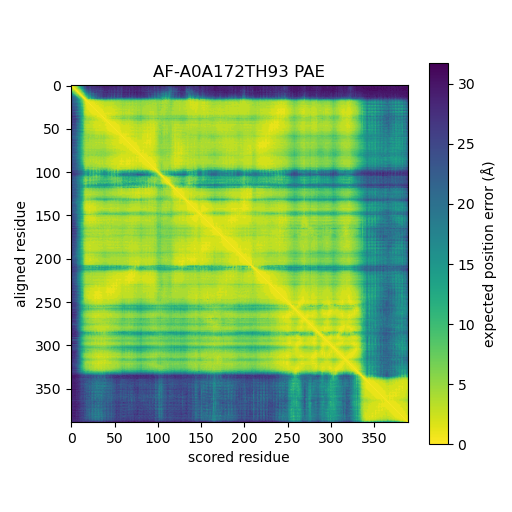 82.88 258 SER A CA 1
ATOM 2029 C C . SER A 1 258 ? 13.150 -2.245 -37.143 1.00 82.88 258 SER A C 1
ATOM 2031 O O . SER A 1 258 ? 12.445 -3.074 -37.691 1.00 82.88 258 SER A O 1
ATOM 2033 N N . ASN A 1 259 ? 14.388 -2.525 -36.733 1.00 80.50 259 ASN A N 1
ATOM 2034 C CA . ASN A 1 259 ? 15.048 -3.823 -36.889 1.00 80.50 259 ASN A CA 1
ATOM 2035 C C . ASN A 1 259 ? 14.927 -4.750 -35.660 1.00 80.50 259 ASN A C 1
ATOM 2037 O O . ASN A 1 259 ? 15.560 -5.806 -35.635 1.00 80.50 259 ASN A O 1
ATOM 2041 N N . GLY A 1 260 ? 14.200 -4.337 -34.613 1.00 86.44 260 GLY A N 1
ATOM 2042 C CA . GLY A 1 260 ? 13.982 -5.126 -33.396 1.00 86.44 260 GLY A CA 1
ATOM 2043 C C . GLY A 1 260 ? 15.208 -5.316 -32.490 1.00 86.44 260 GLY A C 1
ATOM 2044 O O . GLY A 1 260 ? 15.130 -6.054 -31.508 1.00 86.44 260 GLY A O 1
ATOM 2045 N N . THR A 1 261 ? 16.340 -4.653 -32.765 1.00 88.94 261 THR A N 1
ATOM 2046 C CA . THR A 1 261 ? 17.578 -4.795 -31.970 1.00 88.94 261 THR A CA 1
ATOM 2047 C C . THR A 1 261 ? 17.630 -3.925 -30.721 1.00 88.94 261 THR A C 1
ATOM 2049 O O . THR A 1 261 ? 18.528 -4.106 -29.894 1.00 88.94 261 THR A O 1
ATOM 2052 N N . ARG A 1 262 ? 16.694 -2.983 -30.568 1.00 91.75 262 ARG A N 1
ATOM 2053 C CA . ARG A 1 262 ? 16.631 -2.040 -29.452 1.00 91.75 262 ARG A CA 1
ATOM 2054 C C . ARG A 1 262 ? 15.194 -1.836 -28.996 1.00 91.75 262 ARG A C 1
ATOM 2056 O O . ARG A 1 262 ? 14.309 -1.602 -29.814 1.00 91.75 262 ARG A O 1
ATOM 2063 N N . VAL A 1 263 ? 14.982 -1.818 -27.685 1.00 94.31 263 VAL A N 1
ATOM 2064 C CA . VAL A 1 263 ? 13.723 -1.380 -27.077 1.00 94.31 263 VAL A CA 1
ATOM 2065 C C . VAL A 1 263 ? 13.992 -0.418 -25.927 1.00 94.31 263 VAL A C 1
ATOM 2067 O O . VAL A 1 263 ? 14.906 -0.621 -25.131 1.00 94.31 263 VAL A O 1
ATOM 2070 N N . GLU A 1 264 ? 13.207 0.648 -25.858 1.00 94.31 264 GLU A N 1
ATOM 2071 C CA . GLU A 1 264 ? 13.161 1.576 -24.735 1.00 94.31 264 GLU A CA 1
ATOM 2072 C C . GLU A 1 264 ? 12.007 1.190 -23.812 1.00 94.31 264 GLU A C 1
ATOM 2074 O O . GLU A 1 264 ? 10.863 1.029 -24.254 1.00 94.31 264 GLU A O 1
ATOM 2079 N N . LEU A 1 265 ? 12.315 1.031 -22.529 1.00 96.94 265 LEU A N 1
ATOM 2080 C CA . LEU A 1 265 ? 11.363 0.633 -21.505 1.00 96.94 265 LEU A CA 1
ATOM 2081 C C . LEU A 1 265 ? 10.864 1.841 -20.712 1.00 96.94 265 LEU A C 1
ATOM 2083 O O . LEU A 1 265 ? 11.549 2.850 -20.546 1.00 96.94 265 LEU A O 1
ATOM 2087 N N . GLY A 1 266 ? 9.644 1.718 -20.204 1.00 95.75 266 GLY A N 1
ATOM 2088 C CA . GLY A 1 266 ? 9.054 2.608 -19.215 1.00 95.75 266 GLY A CA 1
ATOM 2089 C C . GLY A 1 266 ? 8.524 1.804 -18.043 1.00 95.75 266 GLY A C 1
ATOM 2090 O O . GLY A 1 266 ? 8.237 0.617 -18.178 1.00 95.75 266 GLY A O 1
ATOM 2091 N N . LEU A 1 267 ? 8.392 2.447 -16.892 1.00 94.81 267 LEU A N 1
ATOM 2092 C CA . LEU A 1 267 ? 7.655 1.893 -15.767 1.00 94.81 267 LEU A CA 1
ATOM 2093 C C . LEU A 1 267 ? 6.321 2.627 -15.707 1.00 94.81 267 LEU A C 1
ATOM 2095 O O . LEU A 1 267 ? 6.309 3.848 -15.613 1.00 94.81 267 LEU A O 1
ATOM 2099 N N . ASN A 1 268 ? 5.214 1.904 -15.762 1.00 93.31 268 ASN A N 1
ATOM 2100 C CA . ASN A 1 268 ? 3.924 2.433 -15.359 1.00 93.31 268 ASN A CA 1
ATOM 2101 C C . ASN A 1 268 ? 3.718 2.111 -13.886 1.00 93.31 268 ASN A C 1
ATOM 2103 O O . ASN A 1 268 ? 3.918 0.975 -13.468 1.00 93.31 268 ASN A O 1
ATOM 2107 N N . VAL A 1 269 ? 3.289 3.103 -13.117 1.00 90.00 269 VAL A N 1
ATOM 2108 C CA . VAL A 1 269 ? 2.745 2.915 -11.775 1.00 90.00 269 VAL A CA 1
ATOM 2109 C C . VAL A 1 269 ? 1.325 3.434 -11.828 1.00 90.00 269 VAL A C 1
ATOM 2111 O O . VAL A 1 269 ? 1.109 4.617 -12.093 1.00 90.00 269 VAL A O 1
ATOM 2114 N N . SER A 1 270 ? 0.349 2.561 -11.591 1.00 85.25 270 SER A N 1
ATOM 2115 C CA . SER A 1 270 ? -1.048 2.965 -11.496 1.00 85.25 270 SER A CA 1
ATOM 2116 C C . SER A 1 270 ? -1.530 3.676 -12.782 1.00 85.25 270 SER A C 1
ATOM 2118 O O . SER A 1 270 ? -2.139 4.745 -12.743 1.00 85.25 270 SER A O 1
ATOM 2120 N N . ASN A 1 271 ? -1.217 3.081 -13.944 1.00 85.19 271 ASN A N 1
ATOM 2121 C CA . ASN A 1 271 ? -1.506 3.592 -15.298 1.00 85.19 271 ASN A CA 1
ATOM 2122 C C . ASN A 1 271 ? -0.858 4.943 -15.657 1.00 85.19 271 ASN A C 1
ATOM 2124 O O . ASN A 1 271 ? -1.274 5.600 -16.614 1.00 85.19 271 ASN A O 1
ATOM 2128 N N . LYS A 1 272 ? 0.159 5.376 -14.908 1.00 83.56 272 LYS A N 1
ATOM 2129 C CA . LYS A 1 272 ? 0.946 6.572 -15.211 1.00 83.56 272 LYS A CA 1
ATOM 2130 C C . LYS A 1 272 ? 2.398 6.204 -15.434 1.00 83.56 272 LYS A C 1
ATOM 2132 O O . LYS A 1 272 ? 3.000 5.522 -14.608 1.00 83.56 272 LYS A O 1
ATOM 2137 N N . GLU A 1 273 ? 2.970 6.728 -16.508 1.00 87.62 273 GLU A N 1
ATOM 2138 C CA . GLU A 1 273 ? 4.387 6.545 -16.780 1.00 87.62 273 GLU A CA 1
ATOM 2139 C C . GLU A 1 273 ? 5.223 7.288 -15.731 1.00 87.62 273 GLU A C 1
ATOM 2141 O O . GLU A 1 273 ? 5.091 8.496 -15.522 1.00 87.62 273 GLU A O 1
ATOM 2146 N N . ALA A 1 274 ? 6.098 6.540 -15.075 1.00 86.31 274 ALA A N 1
ATOM 2147 C CA . ALA A 1 274 ? 7.106 7.023 -14.163 1.00 86.31 274 ALA A CA 1
ATOM 2148 C C . ALA A 1 274 ? 8.180 7.815 -14.932 1.00 86.31 274 ALA A C 1
ATOM 2150 O O . ALA A 1 274 ? 8.840 7.238 -15.806 1.00 86.31 274 ALA A O 1
ATOM 2151 N N . PRO A 1 275 ? 8.415 9.106 -14.617 1.00 82.62 275 PRO A N 1
ATOM 2152 C CA . PRO A 1 275 ? 9.553 9.828 -15.165 1.00 82.62 275 PRO A CA 1
ATOM 2153 C C . PRO A 1 275 ? 10.864 9.057 -14.974 1.00 82.62 275 PRO A C 1
ATOM 2155 O O . PRO A 1 275 ? 11.174 8.599 -13.873 1.00 82.62 275 PRO A O 1
ATOM 2158 N N . SER A 1 276 ? 11.644 8.930 -16.050 1.00 83.94 276 SER A N 1
ATOM 2159 C CA . SER A 1 276 ? 12.817 8.048 -16.101 1.00 83.94 276 SER A CA 1
ATOM 2160 C C . SER A 1 276 ? 13.876 8.372 -15.049 1.00 83.94 276 SER A C 1
ATOM 2162 O O . SER A 1 276 ? 14.593 7.475 -14.634 1.00 83.94 276 SER A O 1
ATOM 2164 N N . GLN A 1 277 ? 13.962 9.623 -14.583 1.00 82.06 277 GLN A N 1
ATOM 2165 C CA . GLN A 1 277 ? 14.898 10.026 -13.528 1.00 82.06 277 GLN A CA 1
ATOM 2166 C C . GLN A 1 277 ? 14.601 9.409 -12.152 1.00 82.06 277 GLN A C 1
ATOM 2168 O O . GLN A 1 277 ? 15.450 9.469 -11.270 1.00 82.06 277 GLN A O 1
ATOM 2173 N N . PHE A 1 278 ? 13.405 8.851 -11.952 1.00 85.19 278 PHE A N 1
ATOM 2174 C CA . PHE A 1 278 ? 13.020 8.177 -10.710 1.00 85.19 278 PHE A CA 1
ATOM 2175 C C . PHE A 1 278 ? 13.076 6.651 -10.818 1.00 85.19 278 PHE A C 1
ATOM 2177 O O . PHE A 1 278 ? 12.843 5.972 -9.820 1.00 85.19 278 PHE A O 1
ATOM 2184 N N . VAL A 1 279 ? 13.346 6.110 -12.009 1.00 91.25 279 VAL A N 1
ATOM 2185 C CA . VAL A 1 279 ? 13.360 4.668 -12.252 1.00 91.25 279 VAL A CA 1
ATOM 2186 C C . VAL A 1 279 ? 14.797 4.204 -12.400 1.00 91.25 279 VAL A C 1
ATOM 2188 O O . VAL A 1 279 ? 15.488 4.598 -13.336 1.00 91.25 279 VAL A O 1
ATOM 2191 N N . GLU A 1 280 ? 15.228 3.328 -11.503 1.00 94.50 280 GLU A N 1
ATOM 2192 C CA . GLU A 1 280 ? 16.491 2.616 -11.657 1.00 94.50 280 GLU A CA 1
ATOM 2193 C C . GLU A 1 280 ? 16.231 1.285 -12.367 1.00 94.50 280 GLU A C 1
ATOM 2195 O O . GLU A 1 280 ? 15.374 0.492 -11.967 1.00 94.50 280 GLU A O 1
ATOM 2200 N N . TRP A 1 281 ? 16.988 1.041 -13.433 1.00 96.31 281 TRP A N 1
ATOM 2201 C CA . TRP A 1 281 ? 16.904 -0.177 -14.226 1.00 96.31 281 TRP A CA 1
ATOM 2202 C C . TRP A 1 281 ? 18.066 -1.104 -13.894 1.00 96.31 281 TRP A C 1
ATOM 2204 O O . TRP A 1 281 ? 19.222 -0.691 -13.876 1.00 96.31 281 TRP A O 1
ATOM 2214 N N . SER A 1 282 ? 17.770 -2.382 -13.669 1.00 95.69 282 SER A N 1
ATOM 2215 C CA . SER A 1 282 ? 18.798 -3.396 -13.425 1.00 95.69 282 SER A CA 1
ATOM 2216 C C . SER A 1 282 ? 18.432 -4.736 -14.055 1.00 95.69 282 SER A C 1
ATOM 2218 O O . SER A 1 282 ? 17.268 -5.019 -14.344 1.00 95.69 282 SER A O 1
ATOM 2220 N N . VAL A 1 283 ? 19.445 -5.562 -14.312 1.00 95.12 283 VAL A N 1
ATOM 2221 C CA . VAL A 1 283 ? 19.239 -6.958 -14.711 1.00 95.12 283 VAL A CA 1
ATOM 2222 C C . VAL A 1 283 ? 18.948 -7.769 -13.456 1.00 95.12 283 VAL A C 1
ATOM 2224 O O . VAL A 1 283 ? 19.646 -7.619 -12.452 1.00 95.12 283 VAL A O 1
ATOM 2227 N N . LYS A 1 284 ? 17.940 -8.642 -13.506 1.00 92.88 284 LYS A N 1
ATOM 2228 C CA . LYS A 1 284 ? 17.604 -9.511 -12.376 1.00 92.88 284 LYS A CA 1
ATOM 2229 C C . LYS A 1 284 ? 18.806 -10.363 -11.969 1.00 92.88 284 LYS A C 1
ATOM 2231 O O . LYS A 1 284 ? 19.394 -11.064 -12.800 1.00 92.88 284 LYS A O 1
ATOM 2236 N N . ALA A 1 285 ? 19.128 -10.345 -10.678 1.00 85.25 285 ALA A N 1
ATOM 2237 C CA . ALA A 1 285 ? 20.184 -11.172 -10.111 1.00 85.25 285 ALA A CA 1
ATOM 2238 C C . ALA A 1 285 ? 19.935 -12.666 -10.387 1.00 85.25 285 ALA A C 1
ATOM 2240 O O . ALA A 1 285 ? 18.799 -13.140 -10.358 1.00 85.25 285 ALA A O 1
ATOM 2241 N N . GLY A 1 286 ? 21.004 -13.411 -10.676 1.00 81.38 286 GLY A N 1
ATOM 2242 C CA . GLY A 1 286 ? 20.915 -14.839 -10.998 1.00 81.38 286 GLY A CA 1
ATOM 2243 C C . GLY A 1 286 ? 20.423 -15.153 -12.415 1.00 81.38 286 GLY A C 1
ATOM 2244 O O . GLY A 1 286 ? 20.216 -16.321 -12.729 1.00 81.38 286 GLY A O 1
ATOM 2245 N N . THR A 1 287 ? 20.257 -14.147 -13.283 1.00 85.06 287 THR A N 1
ATOM 2246 C CA . THR A 1 287 ? 19.990 -14.362 -14.714 1.00 85.06 287 THR A CA 1
ATOM 2247 C C . THR A 1 287 ? 21.254 -14.148 -15.545 1.00 85.06 287 THR A C 1
ATOM 2249 O O . THR A 1 287 ? 22.088 -13.306 -15.217 1.00 85.06 287 THR A O 1
ATOM 2252 N N . THR A 1 288 ? 21.417 -14.923 -16.621 1.00 88.19 288 THR A N 1
ATOM 2253 C CA . THR A 1 288 ? 22.500 -14.742 -17.600 1.00 88.19 288 THR A CA 1
ATOM 2254 C C . THR A 1 288 ? 21.927 -14.038 -18.828 1.00 88.19 288 THR A C 1
ATOM 2256 O O . THR A 1 288 ? 21.312 -14.696 -19.670 1.00 88.19 288 THR A O 1
ATOM 2259 N N . PRO A 1 289 ? 22.049 -12.705 -18.929 1.00 89.31 289 PRO A N 1
ATOM 2260 C CA . PRO A 1 289 ? 21.433 -11.968 -20.018 1.00 89.31 289 PRO A CA 1
ATOM 2261 C C . PRO A 1 289 ? 22.198 -12.188 -21.328 1.00 89.31 289 PRO A C 1
ATOM 2263 O O . PRO A 1 289 ? 23.428 -12.188 -21.357 1.00 89.31 289 PRO A O 1
ATOM 2266 N N . THR A 1 290 ? 21.465 -12.328 -22.431 1.00 91.00 290 THR A N 1
ATOM 2267 C CA . THR A 1 290 ? 22.025 -12.325 -23.798 1.00 91.00 290 THR A CA 1
ATOM 2268 C C . THR A 1 290 ? 21.767 -11.002 -24.526 1.00 91.00 290 THR A C 1
ATOM 2270 O O . THR A 1 290 ? 22.297 -10.772 -25.611 1.00 91.00 290 THR A O 1
ATOM 2273 N N . ALA A 1 291 ? 20.996 -10.107 -23.903 1.00 92.69 291 ALA A N 1
ATOM 2274 C CA . ALA A 1 291 ? 20.815 -8.711 -24.283 1.00 92.69 291 ALA A CA 1
ATOM 2275 C C . ALA A 1 291 ? 21.444 -7.778 -23.229 1.00 92.69 291 ALA A C 1
ATOM 2277 O O . ALA A 1 291 ? 21.535 -8.122 -22.054 1.00 92.69 291 ALA A O 1
ATOM 2278 N N . LYS A 1 292 ? 21.871 -6.580 -23.629 1.00 93.56 292 LYS A N 1
ATOM 2279 C CA . LYS A 1 292 ? 22.438 -5.557 -22.738 1.00 93.56 292 LYS A CA 1
ATOM 2280 C C . LYS A 1 292 ? 21.349 -4.586 -22.295 1.00 93.56 292 LYS A C 1
ATOM 2282 O O . LYS A 1 292 ? 20.570 -4.140 -23.131 1.00 93.56 292 LYS A O 1
ATOM 2287 N N . LEU A 1 293 ? 21.338 -4.224 -21.015 1.00 96.19 293 LEU A N 1
ATOM 2288 C CA . LEU A 1 293 ? 20.462 -3.200 -20.439 1.00 96.19 293 LEU A CA 1
ATOM 2289 C C . LEU A 1 293 ? 21.297 -1.971 -20.053 1.00 96.19 293 LEU A C 1
ATOM 2291 O O . LEU A 1 293 ? 22.314 -2.118 -19.378 1.00 96.19 293 LEU A O 1
ATOM 2295 N N . SER A 1 294 ? 20.870 -0.777 -20.462 1.00 93.38 294 SER A N 1
ATOM 2296 C CA . SER A 1 294 ? 21.437 0.488 -19.982 1.00 93.38 294 SER A CA 1
ATOM 2297 C C . SER A 1 294 ? 20.771 0.958 -18.685 1.00 93.38 294 SER A C 1
ATOM 2299 O O . SER A 1 294 ? 19.615 0.634 -18.417 1.00 93.38 294 SER A O 1
ATOM 2301 N N . ASP A 1 295 ? 21.445 1.854 -17.968 1.00 89.38 295 ASP A N 1
ATOM 2302 C CA . ASP A 1 295 ? 20.905 2.619 -16.832 1.00 89.38 295 ASP A CA 1
ATOM 2303 C C . ASP A 1 295 ? 19.609 3.387 -17.164 1.00 89.38 295 ASP A C 1
ATOM 2305 O O . ASP A 1 295 ? 18.740 3.542 -16.316 1.00 89.38 295 ASP A O 1
ATOM 2309 N N . LYS A 1 296 ? 19.439 3.813 -18.422 1.00 88.38 296 LYS A N 1
ATOM 2310 C CA . LYS A 1 296 ? 18.230 4.491 -18.933 1.00 88.38 296 LYS A CA 1
ATOM 2311 C C . LYS A 1 296 ? 17.075 3.563 -19.341 1.00 88.38 296 LYS A C 1
ATOM 2313 O O . LYS A 1 296 ? 16.124 4.032 -19.960 1.00 88.38 296 LYS A O 1
ATOM 2318 N N . GLY A 1 297 ? 17.157 2.260 -19.065 1.00 93.25 297 GLY A N 1
ATOM 2319 C CA . GLY A 1 297 ? 16.091 1.319 -19.428 1.00 93.25 297 GLY A CA 1
ATOM 2320 C C . GLY A 1 297 ? 16.043 0.973 -20.917 1.00 93.25 297 GLY A C 1
ATOM 2321 O O . GLY A 1 297 ? 14.979 0.658 -21.447 1.00 93.25 297 GLY A O 1
ATOM 2322 N N . ILE A 1 298 ? 17.176 1.044 -21.618 1.00 94.62 298 ILE A N 1
ATOM 2323 C CA . ILE A 1 298 ? 17.276 0.643 -23.023 1.00 94.62 298 ILE A CA 1
ATOM 2324 C C . ILE A 1 298 ? 17.861 -0.763 -23.075 1.00 94.62 298 ILE A C 1
ATOM 2326 O O . ILE A 1 298 ? 18.974 -0.995 -22.603 1.00 94.62 298 ILE A O 1
ATOM 2330 N N . VAL A 1 299 ? 17.125 -1.693 -23.677 1.00 95.31 299 VAL A N 1
ATOM 2331 C CA . VAL A 1 299 ? 17.603 -3.052 -23.938 1.00 95.31 299 VAL A CA 1
ATOM 2332 C C . VAL A 1 299 ? 18.082 -3.144 -25.381 1.00 95.31 299 VAL A C 1
ATOM 2334 O O . VAL A 1 299 ? 17.407 -2.664 -26.291 1.00 95.31 299 VAL A O 1
ATOM 2337 N N . THR A 1 300 ? 19.246 -3.756 -25.590 1.00 94.62 300 THR A N 1
ATOM 2338 C CA . THR A 1 300 ? 19.870 -3.929 -26.909 1.00 94.62 300 THR A CA 1
ATOM 2339 C C . THR A 1 300 ? 20.442 -5.329 -27.089 1.00 94.62 300 THR A C 1
ATOM 2341 O O . THR A 1 300 ? 20.877 -5.958 -26.127 1.00 94.62 300 THR A O 1
ATOM 2344 N N . ILE A 1 301 ? 20.481 -5.818 -28.325 1.00 92.81 301 ILE A N 1
ATOM 2345 C CA . ILE A 1 301 ? 21.213 -7.036 -28.707 1.00 92.81 301 ILE A CA 1
ATOM 2346 C C . ILE A 1 301 ? 22.309 -6.704 -29.717 1.00 92.81 301 ILE A C 1
ATOM 2348 O O . ILE A 1 301 ? 22.254 -5.677 -30.391 1.00 92.81 301 ILE A O 1
ATOM 2352 N N . ASP A 1 302 ? 23.325 -7.565 -29.809 1.00 89.06 302 ASP A N 1
ATOM 2353 C CA . ASP A 1 302 ? 24.383 -7.409 -30.809 1.00 89.06 302 ASP A CA 1
ATOM 2354 C C . ASP A 1 302 ? 23.805 -7.483 -32.233 1.00 89.06 302 ASP A C 1
ATOM 2356 O O . ASP A 1 302 ? 22.888 -8.258 -32.506 1.00 89.06 302 ASP A O 1
ATOM 2360 N N . LYS A 1 303 ? 24.377 -6.716 -33.167 1.00 81.69 303 LYS A N 1
ATOM 2361 C CA . LYS A 1 303 ? 23.937 -6.658 -34.573 1.00 81.69 303 LYS A CA 1
ATOM 2362 C C . LYS A 1 303 ? 23.991 -8.018 -35.276 1.00 81.69 303 LYS A C 1
ATOM 2364 O O . LYS A 1 303 ? 23.266 -8.248 -36.240 1.00 81.69 303 LYS A O 1
ATOM 2369 N N . LYS A 1 304 ? 24.857 -8.926 -34.821 1.00 86.19 304 LYS A N 1
ATOM 2370 C CA . LYS A 1 304 ? 24.969 -10.293 -35.350 1.00 86.19 304 LYS A CA 1
ATOM 2371 C C . LYS A 1 304 ? 24.079 -11.290 -34.609 1.00 86.19 304 LYS A C 1
ATOM 2373 O O . LYS A 1 304 ? 23.849 -12.384 -35.119 1.00 86.19 304 LYS A O 1
ATOM 2378 N N . ALA A 1 305 ? 23.582 -10.941 -33.423 1.00 89.56 305 ALA A N 1
ATOM 2379 C CA . ALA A 1 305 ? 22.697 -11.807 -32.663 1.00 89.56 305 ALA A CA 1
ATOM 2380 C C . ALA A 1 305 ? 21.305 -11.814 -33.303 1.00 89.56 305 ALA A C 1
ATOM 2382 O O . ALA A 1 305 ? 20.719 -10.763 -33.554 1.00 89.56 305 ALA A O 1
ATOM 2383 N N . LYS A 1 306 ? 20.765 -13.011 -33.553 1.00 91.56 306 LYS A N 1
ATOM 2384 C CA . LYS A 1 306 ? 19.393 -13.184 -34.055 1.00 91.56 306 LYS A CA 1
ATOM 2385 C C . LYS A 1 306 ? 18.355 -12.854 -32.983 1.00 91.56 306 LYS A C 1
ATOM 2387 O O . LYS A 1 306 ? 17.308 -12.296 -33.284 1.00 91.56 306 LYS A O 1
ATOM 2392 N N . THR A 1 307 ? 18.647 -13.202 -31.737 1.00 93.94 307 THR A N 1
ATOM 2393 C CA . THR A 1 307 ? 17.767 -12.987 -30.589 1.00 93.94 307 THR A CA 1
ATOM 2394 C C . THR A 1 307 ? 18.595 -12.679 -29.357 1.00 93.94 307 THR A C 1
ATOM 2396 O O . THR A 1 307 ? 19.730 -13.144 -29.242 1.00 93.94 307 THR A O 1
ATOM 2399 N N . GLY A 1 308 ? 18.005 -11.986 -28.394 1.00 94.19 308 GLY A N 1
ATOM 2400 C CA . GLY A 1 308 ? 18.563 -11.903 -27.053 1.00 94.19 308 GLY A CA 1
ATOM 2401 C C . GLY A 1 308 ? 17.496 -11.571 -26.029 1.00 94.19 308 GLY A C 1
ATOM 2402 O O . GLY A 1 308 ? 16.522 -10.880 -26.321 1.00 94.19 308 GLY A O 1
ATOM 2403 N N . THR A 1 309 ? 17.688 -12.089 -24.826 1.00 95.31 309 THR A N 1
ATOM 2404 C CA . THR A 1 309 ? 16.737 -12.003 -23.727 1.00 95.31 309 THR A CA 1
ATOM 2405 C C . THR A 1 309 ? 17.437 -11.445 -22.498 1.00 95.31 309 THR A C 1
ATOM 2407 O O . THR A 1 309 ? 18.592 -11.768 -22.209 1.00 95.31 309 THR A O 1
ATOM 2410 N N . VAL A 1 310 ? 16.724 -10.605 -21.759 1.00 96.69 310 VAL A N 1
ATOM 2411 C CA . VAL A 1 310 ? 17.135 -10.116 -20.445 1.00 96.69 310 VAL A CA 1
ATOM 2412 C C . VAL A 1 310 ? 15.911 -9.995 -19.549 1.00 96.69 310 VAL A C 1
ATOM 2414 O O . VAL A 1 310 ? 14.864 -9.514 -19.979 1.00 96.69 310 VAL A O 1
ATOM 2417 N N . THR A 1 311 ? 16.030 -10.426 -18.295 1.00 97.00 311 THR A N 1
ATOM 2418 C CA . THR A 1 311 ? 15.010 -10.148 -17.282 1.00 97.00 311 THR A CA 1
ATOM 2419 C C . THR A 1 311 ? 15.332 -8.818 -16.628 1.00 97.00 311 THR A C 1
ATOM 2421 O O . THR A 1 311 ? 16.322 -8.692 -15.907 1.00 97.00 311 THR A O 1
ATOM 2424 N N . VAL A 1 312 ? 14.511 -7.818 -16.927 1.00 96.69 312 VAL A N 1
ATOM 2425 C CA . VAL A 1 312 ? 14.684 -6.443 -16.469 1.00 96.69 312 VAL A CA 1
ATOM 2426 C C . VAL A 1 312 ? 13.887 -6.217 -15.196 1.00 96.69 312 VAL A C 1
ATOM 2428 O O . VAL A 1 312 ? 12.752 -6.677 -15.069 1.00 96.69 312 VAL A O 1
ATOM 2431 N N . VAL A 1 313 ? 14.488 -5.472 -14.279 1.00 96.44 313 VAL A N 1
ATOM 2432 C CA . VAL A 1 313 ? 13.913 -5.035 -13.015 1.00 96.44 313 VAL A CA 1
ATOM 2433 C C . VAL A 1 313 ? 13.848 -3.512 -13.017 1.00 96.44 313 VAL A C 1
ATOM 2435 O O . VAL A 1 313 ? 14.853 -2.850 -13.285 1.00 96.44 313 VAL A O 1
ATOM 2438 N N . ALA A 1 314 ? 12.670 -2.969 -12.714 1.00 96.06 314 ALA A N 1
ATOM 2439 C CA . ALA A 1 314 ? 12.453 -1.543 -12.501 1.00 96.06 314 ALA A CA 1
ATOM 2440 C C . ALA A 1 314 ? 12.314 -1.266 -11.002 1.00 96.06 314 ALA A C 1
ATOM 2442 O O . ALA A 1 314 ? 11.481 -1.883 -10.325 1.00 96.06 314 ALA A O 1
ATOM 2443 N N . LYS A 1 315 ? 13.119 -0.334 -10.492 1.00 93.44 315 LYS A N 1
ATOM 2444 C CA . LYS A 1 315 ? 13.155 0.042 -9.080 1.00 93.44 315 LYS A CA 1
ATOM 2445 C C . LYS A 1 315 ? 12.782 1.505 -8.867 1.00 93.44 315 LYS A C 1
ATOM 2447 O O . LYS A 1 315 ? 13.070 2.357 -9.705 1.00 93.44 315 LYS A O 1
ATOM 2452 N N . LEU A 1 316 ? 12.193 1.784 -7.709 1.00 87.81 316 LEU A N 1
ATOM 2453 C CA . LEU A 1 316 ? 11.931 3.119 -7.175 1.00 87.81 316 LEU A CA 1
ATOM 2454 C C . LEU A 1 316 ? 12.359 3.126 -5.705 1.00 87.81 316 LEU A C 1
ATOM 2456 O O . LEU A 1 316 ? 11.916 2.260 -4.952 1.00 87.81 316 LEU A O 1
ATOM 2460 N N . LEU A 1 317 ? 13.175 4.099 -5.274 1.00 84.38 317 LEU A N 1
ATOM 2461 C CA . LEU A 1 317 ? 13.706 4.141 -3.896 1.00 84.38 317 LEU A CA 1
ATOM 2462 C C . LEU A 1 317 ? 14.436 2.841 -3.511 1.00 84.38 317 LEU A C 1
ATOM 2464 O O . LEU A 1 317 ? 14.174 2.255 -2.459 1.00 84.38 317 LEU A O 1
ATOM 2468 N N . ASP A 1 318 ? 15.268 2.347 -4.428 1.00 86.00 318 ASP A N 1
ATOM 2469 C CA . ASP A 1 318 ? 15.936 1.041 -4.400 1.00 86.00 318 ASP A CA 1
ATOM 2470 C C . ASP A 1 318 ? 14.975 -0.172 -4.425 1.00 86.00 318 ASP A C 1
ATOM 2472 O O . ASP A 1 318 ? 15.383 -1.289 -4.731 1.00 86.00 318 ASP A O 1
ATOM 2476 N N . ARG A 1 319 ? 13.668 0.004 -4.192 1.00 89.38 319 ARG A N 1
ATOM 2477 C CA . ARG A 1 319 ? 12.692 -1.091 -4.151 1.00 89.38 319 ARG A CA 1
ATOM 2478 C C . ARG A 1 319 ? 12.273 -1.540 -5.541 1.00 89.38 319 ARG A C 1
ATOM 2480 O O . ARG A 1 319 ? 11.819 -0.733 -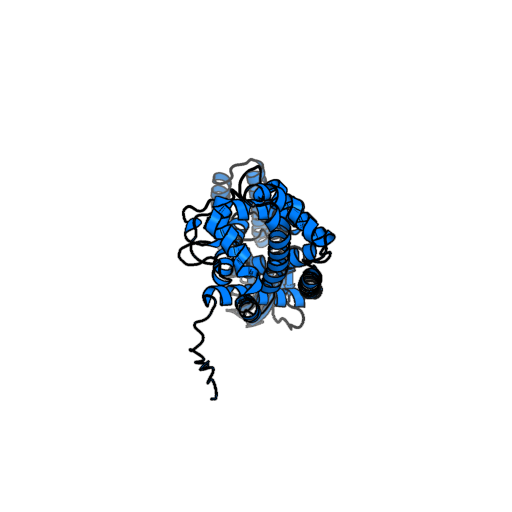6.347 1.00 89.38 319 ARG A O 1
ATOM 2487 N N . THR A 1 320 ? 12.323 -2.847 -5.781 1.00 93.31 320 THR A N 1
ATOM 2488 C CA . THR A 1 320 ? 11.779 -3.458 -6.995 1.00 93.31 320 THR A CA 1
ATOM 2489 C C . THR A 1 320 ? 10.262 -3.287 -7.060 1.00 93.31 320 THR A C 1
ATOM 2491 O O . THR A 1 320 ? 9.540 -3.793 -6.203 1.00 93.31 320 THR A O 1
ATOM 2494 N N . LEU A 1 321 ? 9.778 -2.619 -8.108 1.00 93.12 321 LEU A N 1
ATOM 2495 C CA . LEU A 1 321 ? 8.349 -2.428 -8.358 1.00 93.12 321 LEU A CA 1
ATOM 2496 C C . LEU A 1 321 ? 7.816 -3.351 -9.447 1.00 93.12 321 LEU A C 1
ATOM 2498 O O . LEU A 1 321 ? 6.688 -3.812 -9.346 1.00 93.12 321 LEU A O 1
ATOM 2502 N N . ALA A 1 322 ? 8.615 -3.646 -10.469 1.00 95.56 322 ALA A N 1
ATOM 2503 C CA . ALA A 1 322 ? 8.191 -4.504 -11.564 1.00 95.56 322 ALA A CA 1
ATOM 2504 C C . ALA A 1 322 ? 9.368 -5.298 -12.134 1.00 95.56 322 ALA A C 1
ATOM 2506 O O . ALA A 1 322 ? 10.524 -4.874 -12.086 1.00 95.56 322 ALA A O 1
ATOM 2507 N N . GLU A 1 323 ? 9.048 -6.461 -12.689 1.00 95.31 323 GLU A N 1
ATOM 2508 C CA . GLU A 1 323 ? 9.987 -7.353 -13.356 1.00 95.31 323 GLU A CA 1
ATOM 2509 C C . GLU A 1 323 ? 9.374 -7.808 -14.680 1.00 95.31 323 GLU A C 1
ATOM 2511 O O . GLU A 1 323 ? 8.188 -8.136 -14.734 1.00 95.31 323 GLU A O 1
ATOM 2516 N N . ARG A 1 324 ? 10.172 -7.844 -15.749 1.00 95.81 324 ARG A N 1
ATOM 2517 C CA . ARG A 1 324 ? 9.724 -8.325 -17.057 1.00 95.81 324 ARG A CA 1
ATOM 2518 C C . ARG A 1 324 ? 10.872 -8.958 -17.830 1.00 95.81 324 ARG A C 1
ATOM 2520 O O . ARG A 1 324 ? 11.927 -8.351 -18.001 1.00 95.81 324 ARG A O 1
ATOM 2527 N N . ALA A 1 325 ? 10.644 -10.159 -18.356 1.00 96.06 325 ALA A N 1
ATOM 2528 C CA . ALA A 1 325 ? 11.510 -10.729 -19.381 1.00 96.06 325 ALA A CA 1
ATOM 2529 C C . ALA A 1 325 ? 11.287 -9.985 -20.704 1.00 96.06 325 ALA A C 1
ATOM 2531 O O . ALA A 1 325 ? 10.171 -9.923 -21.223 1.00 96.06 325 ALA A O 1
ATOM 2532 N N . VAL A 1 326 ? 12.355 -9.409 -21.242 1.00 95.69 326 VAL A N 1
ATOM 2533 C CA . VAL A 1 326 ? 12.367 -8.702 -22.520 1.00 95.69 326 VAL A CA 1
ATOM 2534 C C . VAL A 1 326 ? 13.159 -9.543 -23.504 1.00 95.69 326 VAL A C 1
ATOM 2536 O O . VAL A 1 326 ? 14.332 -9.823 -23.270 1.00 95.69 326 VAL A O 1
ATOM 2539 N N . THR A 1 327 ? 12.515 -9.940 -24.600 1.00 95.19 327 THR A N 1
ATOM 2540 C CA . THR A 1 327 ? 13.159 -10.656 -25.704 1.00 95.19 327 THR A CA 1
ATOM 2541 C C . THR A 1 327 ? 13.151 -9.774 -26.939 1.00 95.19 327 THR A C 1
ATOM 2543 O O . THR A 1 327 ? 12.099 -9.302 -27.363 1.00 95.19 327 THR A O 1
ATOM 2546 N N . LEU A 1 328 ? 14.333 -9.560 -27.501 1.00 93.19 328 LEU A N 1
ATOM 2547 C CA . LEU A 1 328 ? 14.549 -8.863 -28.758 1.00 93.19 328 LEU A CA 1
ATOM 2548 C C . LEU A 1 328 ? 14.831 -9.872 -29.863 1.00 93.19 328 LEU A C 1
ATOM 2550 O O . LEU A 1 328 ? 15.513 -10.874 -29.636 1.00 93.19 328 LEU A O 1
ATOM 2554 N N . THR A 1 329 ? 14.323 -9.583 -31.057 1.00 92.62 329 THR A N 1
ATOM 2555 C CA . THR A 1 329 ? 14.573 -10.364 -32.269 1.00 92.62 329 THR A CA 1
ATOM 2556 C C . THR A 1 329 ? 15.108 -9.420 -33.329 1.00 92.62 329 THR A C 1
ATOM 2558 O O . THR A 1 329 ? 14.446 -8.448 -33.674 1.00 92.62 329 THR A O 1
ATOM 2561 N N . ASN A 1 330 ? 16.310 -9.698 -33.820 1.00 89.12 330 ASN A N 1
ATOM 2562 C CA . ASN A 1 330 ? 16.902 -8.963 -34.923 1.00 89.12 330 ASN A CA 1
ATOM 2563 C C . ASN A 1 330 ? 16.344 -9.506 -36.237 1.00 89.12 330 ASN A C 1
ATOM 2565 O O . ASN A 1 330 ? 16.598 -10.659 -36.597 1.00 89.12 330 ASN A O 1
ATOM 2569 N N . GLU A 1 331 ? 15.601 -8.672 -36.955 1.00 86.88 331 GLU A N 1
ATOM 2570 C CA . GLU A 1 331 ? 14.968 -9.059 -38.217 1.00 86.88 331 GLU A CA 1
ATOM 2571 C C . GLU A 1 331 ? 15.980 -9.228 -39.362 1.00 86.88 331 GLU A C 1
ATOM 2573 O O . GLU A 1 331 ? 15.718 -9.964 -40.313 1.00 86.88 331 GLU A O 1
ATOM 2578 N N . LYS A 1 332 ? 17.163 -8.602 -39.261 1.00 82.31 332 LYS A N 1
ATOM 2579 C CA . LYS A 1 332 ? 18.225 -8.646 -40.280 1.00 82.31 332 LYS A CA 1
ATOM 2580 C C . LYS A 1 332 ? 19.613 -8.889 -39.646 1.00 82.31 332 LYS A C 1
ATOM 2582 O O . LYS A 1 332 ? 20.454 -7.985 -39.629 1.00 82.31 332 LYS A O 1
ATOM 2587 N N . PRO A 1 333 ? 19.904 -10.098 -39.124 1.00 78.44 333 PRO A N 1
ATOM 2588 C CA . PRO A 1 333 ? 21.175 -10.383 -38.457 1.00 78.44 333 PRO A CA 1
ATOM 2589 C C . PRO A 1 333 ? 22.375 -10.208 -39.397 1.00 78.44 333 PRO A C 1
ATOM 2591 O O . PRO A 1 333 ? 22.403 -10.770 -40.490 1.00 78.44 333 PRO A O 1
ATOM 2594 N N . GLY A 1 334 ? 23.393 -9.464 -38.960 1.00 66.94 334 GLY A N 1
ATOM 2595 C CA . GLY A 1 334 ? 24.650 -9.303 -39.701 1.00 66.94 334 GLY A CA 1
ATOM 2596 C C . GLY A 1 334 ? 24.651 -8.220 -40.785 1.00 66.94 334 GLY A C 1
ATOM 2597 O O . GLY A 1 334 ? 25.716 -7.935 -41.331 1.00 66.94 334 GLY A O 1
ATOM 2598 N N . GLN A 1 335 ? 23.517 -7.568 -41.049 1.00 58.69 335 GLN A N 1
ATOM 2599 C CA . GLN A 1 335 ? 23.513 -6.278 -41.738 1.00 58.69 335 GLN A CA 1
ATOM 2600 C C . GLN A 1 335 ? 23.802 -5.190 -40.692 1.00 58.69 335 GLN A C 1
ATOM 2602 O O . GLN A 1 335 ? 23.334 -5.277 -39.556 1.00 58.69 335 GLN A O 1
ATOM 2607 N N . GLY A 1 336 ? 24.666 -4.221 -41.019 1.00 55.44 336 GLY A N 1
ATOM 2608 C CA . GLY A 1 336 ? 24.970 -3.105 -40.116 1.00 55.44 336 GLY A CA 1
ATOM 2609 C C . GLY A 1 336 ? 23.689 -2.395 -39.666 1.00 55.44 336 GLY A C 1
ATOM 2610 O O . GLY A 1 336 ? 22.644 -2.566 -40.285 1.00 55.44 336 GLY A O 1
ATOM 2611 N N . GLU A 1 337 ? 23.754 -1.605 -38.587 1.00 51.75 337 GLU A N 1
ATOM 2612 C CA . GLU A 1 337 ? 22.627 -0.716 -38.270 1.00 51.75 337 GLU A CA 1
ATOM 2613 C C . GLU A 1 337 ? 22.347 0.112 -39.516 1.00 51.75 337 GLU A C 1
ATOM 2615 O O . GLU A 1 337 ? 23.215 0.864 -39.964 1.00 51.75 337 GLU A O 1
ATOM 2620 N N . GLU A 1 338 ? 21.161 -0.079 -40.085 1.00 56.03 338 GLU A N 1
ATOM 2621 C CA . GLU A 1 338 ? 20.596 0.855 -41.036 1.00 56.03 338 GLU A CA 1
ATOM 2622 C C . GLU A 1 338 ? 20.444 2.134 -40.219 1.00 56.03 338 GLU A C 1
ATOM 2624 O O . GLU A 1 338 ? 19.569 2.241 -39.355 1.00 56.03 338 GLU A O 1
ATOM 2629 N N . LYS A 1 339 ? 21.439 3.024 -40.341 1.00 65.69 339 LYS A N 1
ATOM 2630 C CA . LYS A 1 339 ? 21.376 4.329 -39.698 1.00 65.69 339 LYS A CA 1
ATOM 2631 C C . LYS A 1 339 ? 20.044 4.931 -40.118 1.00 65.69 339 LYS A C 1
ATOM 2633 O O . LYS A 1 339 ? 19.722 4.827 -41.306 1.00 65.69 339 LYS A O 1
ATOM 2638 N N . PRO A 1 340 ? 19.278 5.507 -39.177 1.00 65.62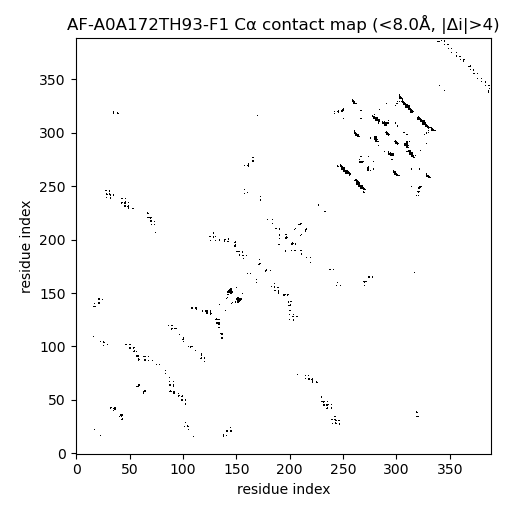 340 PRO A N 1
ATOM 2639 C CA . PRO A 1 340 ? 18.034 6.140 -39.544 1.00 65.62 340 PRO A CA 1
ATOM 2640 C C . PRO A 1 340 ? 18.345 7.123 -40.664 1.00 65.62 340 PRO A C 1
ATOM 2642 O O . PRO A 1 340 ? 19.271 7.932 -40.571 1.00 65.62 340 PRO A O 1
ATOM 2645 N N . THR A 1 341 ? 17.628 6.957 -41.763 1.00 80.50 341 THR A N 1
ATOM 2646 C CA . THR A 1 341 ? 17.767 7.810 -42.931 1.00 80.50 341 THR A CA 1
ATOM 2647 C C . THR A 1 341 ? 17.540 9.257 -42.516 1.00 80.50 341 THR A C 1
ATOM 2649 O O . THR A 1 341 ? 16.890 9.559 -41.506 1.00 80.50 341 THR A O 1
ATOM 2652 N N . TYR A 1 342 ? 18.068 10.185 -43.306 1.00 80.56 342 TYR A N 1
ATOM 2653 C CA . TYR A 1 342 ? 17.818 11.599 -43.071 1.00 80.56 342 TYR A CA 1
ATOM 2654 C C . TYR A 1 342 ? 16.307 11.892 -43.008 1.00 80.56 342 TYR A C 1
ATOM 2656 O O . TYR A 1 342 ? 15.867 12.649 -42.140 1.00 80.56 342 TYR A O 1
ATOM 2664 N N . GLU A 1 343 ? 15.501 11.227 -43.848 1.00 80.69 343 GLU A N 1
ATOM 2665 C CA . GLU A 1 343 ? 14.042 11.325 -43.813 1.00 80.69 343 GLU A CA 1
ATOM 2666 C C . GLU A 1 343 ? 13.438 10.823 -42.491 1.00 80.69 343 GLU A C 1
ATOM 2668 O O . GLU A 1 343 ? 12.548 11.472 -41.938 1.00 80.69 343 GLU A O 1
ATOM 2673 N N . GLU A 1 344 ? 13.925 9.708 -41.941 1.00 75.25 344 GLU A N 1
ATOM 2674 C CA . GLU A 1 344 ? 13.454 9.171 -40.657 1.00 75.25 344 GLU A CA 1
ATOM 2675 C C . GLU A 1 344 ? 13.835 10.062 -39.473 1.00 75.25 344 GLU A C 1
ATOM 2677 O O . GLU A 1 344 ? 13.058 10.199 -38.522 1.00 75.25 344 GLU A O 1
ATOM 2682 N N . ILE A 1 345 ? 15.014 10.687 -39.506 1.00 81.38 345 ILE A N 1
ATOM 2683 C CA . ILE A 1 345 ? 15.428 11.648 -38.477 1.00 81.38 345 ILE A CA 1
ATOM 2684 C C . ILE A 1 345 ? 14.568 12.913 -38.574 1.00 81.38 345 ILE A C 1
ATOM 2686 O O . ILE A 1 345 ? 14.055 13.384 -37.558 1.00 81.38 345 ILE A O 1
ATOM 2690 N N . LEU A 1 346 ? 14.329 13.429 -39.783 1.00 82.38 346 LEU A N 1
ATOM 2691 C CA . LEU A 1 346 ? 13.432 14.567 -40.010 1.00 82.38 346 LEU A CA 1
ATOM 2692 C C . LEU A 1 346 ? 12.003 14.286 -39.544 1.00 82.38 346 LEU A C 1
ATOM 2694 O O . LEU A 1 346 ? 11.392 15.131 -38.888 1.00 82.38 346 LEU A O 1
ATOM 2698 N N . ALA A 1 347 ? 11.466 13.104 -39.848 1.00 81.50 347 ALA A N 1
ATOM 2699 C CA . ALA A 1 347 ? 10.145 12.695 -39.388 1.00 81.50 347 ALA A CA 1
ATOM 2700 C C . ALA A 1 347 ? 10.071 12.684 -37.854 1.00 81.50 347 ALA A C 1
ATOM 2702 O O . ALA A 1 347 ? 9.115 13.204 -37.277 1.00 81.50 347 ALA A O 1
ATOM 2703 N N . GLN A 1 348 ? 11.113 12.178 -37.188 1.00 83.00 348 GLN A N 1
ATOM 2704 C CA . GLN A 1 348 ? 11.209 12.179 -35.728 1.00 83.00 348 GLN A CA 1
ATOM 2705 C C . GLN A 1 348 ? 11.318 13.592 -35.143 1.00 83.00 348 GLN A C 1
ATOM 2707 O O . GLN A 1 348 ? 10.652 13.873 -34.150 1.00 83.00 348 GLN A O 1
ATOM 2712 N N . ILE A 1 349 ? 12.091 14.495 -35.756 1.00 90.50 349 ILE A N 1
ATOM 2713 C CA . ILE A 1 349 ? 12.179 15.904 -35.334 1.00 90.50 349 ILE A CA 1
ATOM 2714 C C . ILE A 1 349 ? 10.816 16.593 -35.473 1.00 90.50 349 ILE A C 1
ATOM 2716 O O . ILE A 1 349 ? 10.375 17.286 -34.556 1.00 90.50 349 ILE A O 1
ATOM 2720 N N . ASN A 1 350 ? 10.125 16.382 -36.594 1.00 89.62 350 ASN A N 1
ATOM 2721 C CA . ASN A 1 350 ? 8.812 16.974 -36.840 1.00 89.62 350 ASN A CA 1
ATOM 2722 C C . ASN A 1 350 ? 7.760 16.467 -35.850 1.00 89.62 350 ASN A C 1
ATOM 2724 O O . ASN A 1 350 ? 6.956 17.252 -35.344 1.00 89.62 350 ASN A O 1
ATOM 2728 N N . GLU A 1 351 ? 7.772 15.172 -35.538 1.00 84.31 351 GLU A N 1
ATOM 2729 C CA . GLU A 1 351 ? 6.864 14.604 -34.543 1.00 84.31 351 GLU A CA 1
ATOM 2730 C C . GLU A 1 351 ? 7.183 15.116 -33.133 1.00 84.31 351 GLU A C 1
ATOM 2732 O O . GLU A 1 351 ? 6.285 15.515 -32.388 1.00 84.31 351 GLU A O 1
ATOM 2737 N N . LEU A 1 352 ? 8.472 15.225 -32.802 1.00 88.25 352 LEU A N 1
ATOM 2738 C CA . LEU A 1 352 ? 8.938 15.812 -31.551 1.00 88.25 352 LEU A CA 1
ATOM 2739 C C . LEU A 1 352 ? 8.475 17.276 -31.409 1.00 88.25 352 LEU A C 1
ATOM 2741 O O . LEU A 1 352 ? 8.019 17.676 -30.339 1.00 88.25 352 LEU A O 1
ATOM 2745 N N . ALA A 1 353 ? 8.518 18.062 -32.488 1.00 89.62 353 ALA A N 1
ATOM 2746 C CA . ALA A 1 353 ? 8.036 19.443 -32.503 1.00 89.62 353 ALA A CA 1
ATOM 2747 C C . ALA A 1 353 ? 6.510 19.543 -32.312 1.00 89.62 353 ALA A C 1
ATOM 2749 O O . ALA A 1 353 ? 6.031 20.399 -31.559 1.00 89.62 353 ALA A O 1
ATOM 2750 N N . LYS A 1 354 ? 5.731 18.652 -32.944 1.00 90.12 354 LYS A N 1
ATOM 2751 C CA . LYS A 1 354 ? 4.272 18.589 -32.749 1.00 90.12 354 LYS A CA 1
ATOM 2752 C C . LYS A 1 354 ? 3.916 18.262 -31.304 1.00 90.12 354 LYS A C 1
ATOM 2754 O O . LYS A 1 354 ? 3.069 18.940 -30.717 1.00 90.12 354 LYS A O 1
ATOM 2759 N N . GLN A 1 355 ? 4.572 17.259 -30.723 1.00 84.88 355 GLN A N 1
ATOM 2760 C CA . GLN A 1 355 ? 4.296 16.857 -29.350 1.00 84.88 355 GLN A CA 1
ATOM 2761 C C . GLN A 1 355 ? 4.725 17.943 -28.351 1.00 84.88 355 GLN A C 1
ATOM 2763 O O . GLN A 1 355 ? 3.949 18.261 -27.452 1.00 84.88 355 GLN A O 1
ATOM 2768 N N . LEU A 1 356 ? 5.868 18.611 -28.562 1.00 91.19 356 LEU A N 1
ATOM 2769 C CA . LEU A 1 356 ? 6.273 19.770 -27.754 1.00 91.19 356 LEU A CA 1
ATOM 2770 C C . LEU A 1 356 ? 5.180 20.847 -27.735 1.00 91.19 356 LEU A C 1
ATOM 2772 O O . LEU A 1 356 ? 4.808 21.345 -26.673 1.00 91.19 356 LEU A O 1
ATOM 2776 N N . SER A 1 357 ? 4.632 21.189 -28.905 1.00 93.44 357 SER A N 1
ATOM 2777 C CA . SER A 1 357 ? 3.550 22.175 -29.013 1.00 93.44 357 SER A CA 1
ATOM 2778 C C . SER A 1 357 ? 2.302 21.753 -28.230 1.00 93.44 357 SER A C 1
ATOM 2780 O O . SER A 1 357 ? 1.686 22.579 -27.551 1.00 93.44 357 SER A O 1
ATOM 2782 N N . LYS A 1 358 ? 1.932 20.468 -28.296 1.00 94.12 358 LYS A N 1
ATOM 2783 C CA . LYS A 1 358 ? 0.794 19.903 -27.560 1.00 94.12 358 LYS A CA 1
ATOM 2784 C C . LYS A 1 358 ? 1.015 19.958 -26.046 1.00 94.12 358 LYS A C 1
ATOM 2786 O O . LYS A 1 358 ? 0.142 20.450 -25.331 1.00 94.12 358 LYS A O 1
ATOM 2791 N N . ASP A 1 359 ? 2.176 19.523 -25.569 1.00 86.50 359 ASP A N 1
ATOM 2792 C CA . ASP A 1 359 ? 2.494 19.470 -24.140 1.00 86.50 359 ASP A CA 1
ATOM 2793 C C . ASP A 1 359 ? 2.588 20.881 -23.537 1.00 86.50 359 ASP A C 1
ATOM 2795 O O . ASP A 1 359 ? 2.046 21.141 -22.463 1.00 86.50 359 ASP A O 1
ATOM 2799 N N . LEU A 1 360 ? 3.176 21.841 -24.262 1.00 92.31 360 LEU A N 1
ATOM 2800 C CA . LEU A 1 360 ? 3.234 23.243 -23.829 1.00 92.31 360 LEU A CA 1
ATOM 2801 C C . LEU A 1 360 ? 1.851 23.901 -23.726 1.00 92.31 360 LEU A C 1
ATOM 2803 O O . LEU A 1 360 ? 1.658 24.768 -22.871 1.00 92.31 360 LEU A O 1
ATOM 2807 N N . LYS A 1 361 ? 0.890 23.505 -24.572 1.00 95.50 361 LYS A N 1
ATOM 2808 C CA . LYS A 1 361 ? -0.509 23.959 -24.470 1.00 95.50 361 LYS A CA 1
ATOM 2809 C C . LYS A 1 361 ? -1.223 23.359 -23.258 1.00 95.50 361 LYS A C 1
ATOM 2811 O O . LYS A 1 361 ? -2.085 24.022 -22.690 1.00 95.50 361 LYS A O 1
ATOM 2816 N N . ALA A 1 362 ? -0.874 22.133 -22.871 1.00 88.81 362 ALA A N 1
ATOM 2817 C CA . ALA A 1 362 ? -1.456 21.451 -21.716 1.00 88.81 362 ALA A CA 1
ATOM 2818 C C . ALA A 1 362 ? -0.874 21.931 -20.372 1.00 88.81 362 ALA A C 1
ATOM 2820 O O . ALA A 1 362 ? -1.543 21.825 -19.343 1.00 88.81 362 ALA A O 1
ATOM 2821 N N . ALA A 1 363 ? 0.347 22.471 -20.377 1.00 90.88 363 ALA A N 1
ATOM 2822 C CA . ALA A 1 363 ? 1.030 22.960 -19.184 1.00 90.88 363 ALA A CA 1
ATOM 2823 C C . ALA A 1 363 ? 0.331 24.181 -18.559 1.00 90.88 363 ALA A C 1
ATOM 2825 O O . ALA A 1 363 ? 0.137 25.223 -19.203 1.00 90.88 363 ALA A O 1
ATOM 2826 N N . LYS A 1 364 ? 0.010 24.063 -17.268 1.00 91.88 364 LYS A N 1
ATOM 2827 C CA . LYS A 1 364 ? -0.748 25.043 -16.478 1.00 91.88 364 LYS A CA 1
ATOM 2828 C C . LYS A 1 364 ? 0.154 26.032 -15.755 1.00 91.88 364 LYS A C 1
ATOM 2830 O O . LYS A 1 364 ? -0.287 27.136 -15.443 1.00 91.88 364 LYS A O 1
ATOM 2835 N N . THR A 1 365 ? 1.407 25.661 -15.502 1.00 91.50 365 THR A N 1
ATOM 2836 C CA . THR A 1 365 ? 2.361 26.511 -14.783 1.00 91.50 365 THR A CA 1
ATOM 2837 C C . THR A 1 365 ? 3.589 26.842 -15.626 1.00 91.50 365 THR A C 1
ATOM 2839 O O . THR A 1 365 ? 3.904 26.193 -16.626 1.00 91.50 365 THR A O 1
ATOM 2842 N N . ARG A 1 366 ? 4.311 27.894 -15.225 1.00 89.38 366 ARG A N 1
ATOM 2843 C CA . ARG A 1 366 ? 5.580 28.273 -15.860 1.00 89.38 366 ARG A CA 1
ATOM 2844 C C . ARG A 1 366 ? 6.665 27.222 -15.621 1.00 89.38 366 ARG A C 1
ATOM 2846 O O . ARG A 1 366 ? 7.460 26.968 -16.518 1.00 89.38 366 ARG A O 1
ATOM 2853 N N . GLU A 1 367 ? 6.678 26.616 -14.440 1.00 82.06 367 GLU A N 1
ATOM 2854 C CA . GLU A 1 367 ? 7.651 25.591 -14.065 1.00 82.06 367 GLU A CA 1
ATOM 2855 C C . GLU A 1 367 ? 7.467 24.309 -14.888 1.00 82.06 367 GLU A C 1
ATOM 2857 O O . GLU A 1 367 ? 8.434 23.818 -15.467 1.00 82.06 367 GLU A O 1
ATOM 2862 N N . GLU A 1 368 ? 6.223 23.850 -15.075 1.00 78.50 368 GLU A N 1
ATOM 2863 C CA . GLU A 1 368 ? 5.897 22.737 -15.981 1.00 78.50 368 GLU A CA 1
ATOM 2864 C C . GLU A 1 368 ? 6.395 22.998 -17.407 1.00 78.50 368 GLU A C 1
ATOM 2866 O O . GLU A 1 368 ? 7.007 22.128 -18.023 1.00 78.50 368 GLU A O 1
ATOM 2871 N N . ARG A 1 369 ? 6.196 24.217 -17.929 1.00 86.94 369 ARG A N 1
ATOM 2872 C CA . ARG A 1 369 ? 6.676 24.591 -19.271 1.00 86.94 369 ARG A CA 1
ATOM 2873 C C . ARG A 1 369 ? 8.193 24.508 -19.384 1.00 86.94 369 ARG A C 1
ATOM 2875 O O . ARG A 1 369 ? 8.690 24.024 -20.395 1.00 86.94 369 ARG A O 1
ATOM 2882 N N . VAL A 1 370 ? 8.927 24.966 -18.369 1.00 83.31 370 VAL A N 1
ATOM 2883 C CA . VAL A 1 370 ? 10.397 24.889 -18.348 1.00 83.31 370 VAL A CA 1
ATOM 2884 C C . VAL A 1 370 ? 10.863 23.432 -18.341 1.00 83.31 370 VAL A C 1
ATOM 2886 O O . VAL A 1 370 ? 11.735 23.077 -19.132 1.00 83.31 370 VAL A O 1
ATOM 2889 N N . GLN A 1 371 ? 10.247 22.574 -17.523 1.00 79.00 371 GLN A N 1
ATOM 2890 C CA . GLN A 1 371 ? 10.576 21.144 -17.486 1.00 79.00 371 GLN A CA 1
ATOM 2891 C C . GLN A 1 371 ? 10.291 20.451 -18.825 1.00 79.00 371 GLN A C 1
ATOM 2893 O O . GLN A 1 371 ? 11.114 19.670 -19.305 1.00 79.00 371 GLN A O 1
ATOM 2898 N N . ILE A 1 372 ? 9.175 20.797 -19.477 1.00 82.38 372 ILE A N 1
ATOM 2899 C CA . ILE A 1 372 ? 8.860 20.333 -20.832 1.00 82.38 372 ILE A CA 1
ATOM 2900 C C . ILE A 1 372 ? 9.964 20.770 -21.806 1.00 82.38 372 ILE A C 1
ATOM 2902 O O . ILE A 1 372 ? 10.542 19.923 -22.480 1.00 82.38 372 ILE A O 1
ATOM 2906 N N . TYR A 1 373 ? 10.343 22.051 -21.849 1.00 91.44 373 TYR A N 1
ATOM 2907 C CA . TYR A 1 373 ? 11.407 22.513 -22.753 1.00 91.44 373 TYR A CA 1
ATOM 2908 C C . TYR A 1 373 ? 12.726 21.753 -22.571 1.00 91.44 373 TYR A C 1
ATOM 2910 O O . TYR A 1 373 ? 13.319 21.323 -23.561 1.00 91.44 373 TYR A O 1
ATOM 2918 N N . LEU A 1 374 ? 13.166 21.549 -21.328 1.00 83.00 374 LEU A N 1
ATOM 2919 C CA . LEU A 1 374 ? 14.412 20.834 -21.036 1.00 83.00 374 LEU A CA 1
ATOM 2920 C C . LEU A 1 374 ? 14.362 19.372 -21.504 1.00 83.00 374 LEU A C 1
ATOM 2922 O O . LEU A 1 374 ? 15.312 18.891 -22.125 1.00 83.00 374 LEU A O 1
ATOM 2926 N N . ALA A 1 375 ? 13.241 18.681 -21.276 1.00 78.81 375 ALA A N 1
ATOM 2927 C CA . ALA A 1 375 ? 13.059 17.301 -21.719 1.00 78.81 375 ALA A CA 1
ATOM 2928 C C . ALA A 1 375 ? 13.096 17.170 -23.253 1.00 78.81 375 ALA A C 1
ATOM 2930 O O . ALA A 1 375 ? 13.701 16.239 -23.790 1.00 78.81 375 ALA A O 1
ATOM 2931 N N . TYR A 1 376 ? 12.475 18.108 -23.973 1.00 91.19 376 TYR A N 1
ATOM 2932 C CA . TYR A 1 376 ? 12.453 18.105 -25.438 1.00 91.19 376 TYR A CA 1
ATOM 2933 C C . TYR A 1 376 ? 13.787 18.517 -26.058 1.00 91.19 376 TYR A C 1
ATOM 2935 O O . TYR A 1 376 ? 14.190 17.932 -27.063 1.00 91.19 376 TYR A O 1
ATOM 2943 N N . TYR A 1 377 ? 14.506 19.453 -25.437 1.00 86.19 377 TYR A N 1
ATOM 2944 C CA . TYR A 1 377 ? 15.852 19.834 -25.859 1.00 86.19 377 TYR A CA 1
ATOM 2945 C C . TYR A 1 377 ? 16.811 18.635 -25.838 1.00 86.19 377 TYR A C 1
ATOM 2947 O O . TYR A 1 377 ? 17.498 18.377 -26.823 1.00 86.19 377 TYR A O 1
ATOM 2955 N N . ALA A 1 378 ? 16.793 17.837 -24.764 1.00 79.00 378 ALA A N 1
ATOM 2956 C CA . ALA A 1 378 ? 17.620 16.634 -24.667 1.00 79.00 378 ALA A CA 1
ATOM 2957 C C . ALA A 1 378 ? 17.295 15.597 -25.763 1.00 79.00 378 ALA A C 1
ATOM 2959 O O . ALA A 1 378 ? 18.203 14.999 -26.343 1.00 79.00 378 ALA A O 1
ATOM 2960 N N . LYS A 1 379 ? 16.007 15.406 -26.086 1.00 81.75 379 LYS A N 1
ATOM 2961 C CA . LYS A 1 379 ? 15.565 14.506 -27.167 1.00 81.75 379 LYS A CA 1
ATOM 2962 C C . LYS A 1 379 ? 16.005 15.002 -28.547 1.00 81.75 379 LYS A C 1
ATOM 2964 O O . LYS A 1 379 ? 16.444 14.197 -29.36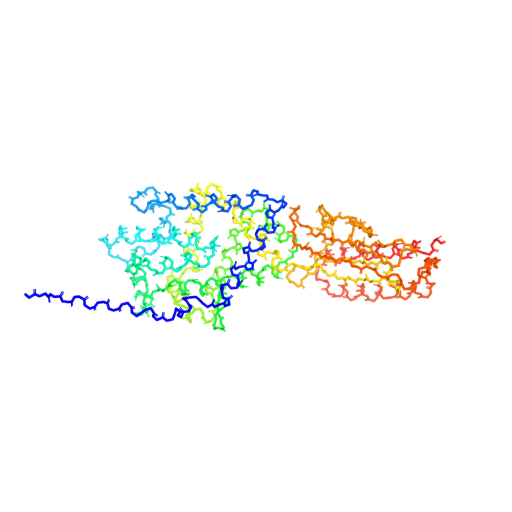3 1.00 81.75 379 LYS A O 1
ATOM 2969 N N . LEU A 1 380 ? 15.913 16.310 -28.795 1.00 89.50 380 LEU A N 1
ATOM 2970 C CA . LEU A 1 380 ? 16.360 16.918 -30.048 1.00 89.50 380 LEU A CA 1
ATOM 2971 C C . LEU A 1 380 ? 17.873 16.762 -30.223 1.00 89.50 380 LEU A C 1
ATOM 2973 O O . LEU A 1 380 ? 18.321 16.359 -31.292 1.00 89.50 380 LEU A O 1
ATOM 2977 N N . GLN A 1 381 ? 18.648 17.006 -29.165 1.00 85.12 381 GLN A N 1
ATOM 2978 C CA . GLN A 1 381 ? 20.099 16.843 -29.194 1.00 85.12 381 GLN A CA 1
ATOM 2979 C C . GLN A 1 381 ? 20.497 15.409 -29.578 1.00 85.12 381 GLN A C 1
ATOM 2981 O O . GLN A 1 381 ? 21.333 15.218 -30.453 1.00 85.12 381 GLN A O 1
ATOM 2986 N N . ALA A 1 382 ? 19.821 14.404 -29.012 1.00 80.62 382 ALA A N 1
ATOM 2987 C CA . ALA A 1 382 ? 20.068 12.998 -29.332 1.00 80.62 382 ALA A CA 1
ATOM 2988 C C . ALA A 1 382 ? 19.722 12.614 -30.786 1.00 80.62 382 ALA A C 1
ATOM 2990 O O . ALA A 1 382 ? 20.325 11.688 -31.325 1.00 80.62 382 ALA A O 1
ATOM 2991 N N . LEU A 1 383 ? 18.754 13.288 -31.422 1.00 82.94 383 LEU A N 1
ATOM 2992 C CA . LEU A 1 383 ? 18.452 13.110 -32.850 1.00 82.94 383 LEU A CA 1
ATOM 2993 C C . LEU A 1 383 ? 19.492 13.807 -33.734 1.00 82.94 383 LEU A C 1
ATOM 2995 O O . LEU A 1 383 ? 19.888 13.263 -34.758 1.00 82.94 383 LEU A O 1
ATOM 2999 N N . LEU A 1 384 ? 19.960 14.989 -33.329 1.00 84.44 384 LEU A N 1
ATOM 3000 C CA . LEU A 1 384 ? 21.007 15.715 -34.049 1.00 84.44 384 LEU A CA 1
ATOM 3001 C C . LEU A 1 384 ? 22.355 14.996 -33.985 1.00 84.44 384 LEU A C 1
ATOM 3003 O O . LEU A 1 384 ? 23.109 15.031 -34.952 1.00 84.44 384 LEU A O 1
ATOM 3007 N N . ASP A 1 385 ? 22.656 14.320 -32.880 1.00 82.19 385 ASP A N 1
ATOM 3008 C CA . ASP A 1 385 ? 23.878 13.526 -32.769 1.00 82.19 385 ASP A CA 1
ATOM 3009 C C . ASP A 1 385 ? 23.853 12.303 -33.708 1.00 82.19 385 ASP A C 1
ATOM 3011 O O . ASP A 1 385 ? 24.895 11.949 -34.248 1.00 82.19 385 ASP A O 1
ATOM 3015 N N . GLN A 1 386 ? 22.676 11.744 -34.031 1.00 77.00 386 GLN A N 1
ATOM 3016 C CA . GLN A 1 386 ? 22.537 10.672 -35.038 1.00 77.00 386 GLN A CA 1
ATOM 3017 C C . GLN A 1 386 ? 22.841 11.132 -36.472 1.00 77.00 386 GLN A C 1
ATOM 3019 O O . GLN A 1 386 ? 23.068 10.290 -37.333 1.00 77.00 386 GLN A O 1
ATOM 3024 N N . LEU A 1 387 ? 22.847 12.444 -36.736 1.00 76.06 387 LEU A N 1
ATOM 3025 C CA . LEU A 1 387 ? 23.233 13.010 -38.034 1.00 76.06 387 LEU A CA 1
ATOM 3026 C C . LEU A 1 387 ? 24.745 13.225 -38.171 1.00 76.06 387 LEU A C 1
ATOM 3028 O O . LEU A 1 387 ? 25.213 13.497 -39.275 1.00 76.06 387 LEU A O 1
ATOM 3032 N N . LYS A 1 388 ? 25.498 13.189 -37.064 1.00 75.19 388 LYS A N 1
ATOM 3033 C CA . LYS A 1 388 ? 26.947 13.445 -37.068 1.00 75.19 388 LYS A CA 1
ATOM 3034 C C . LYS A 1 388 ? 27.772 12.205 -37.395 1.00 75.19 388 LYS A C 1
ATOM 3036 O O . LYS A 1 388 ? 28.913 12.357 -37.824 1.00 75.19 388 LYS A O 1
ATOM 3041 N N . ASP A 1 389 ? 27.202 11.025 -37.172 1.00 54.44 389 ASP A N 1
ATOM 3042 C CA . ASP A 1 389 ? 27.830 9.733 -37.436 1.00 54.44 389 ASP A CA 1
ATOM 3043 C C . ASP A 1 389 ? 27.601 9.298 -38.874 1.00 54.44 389 ASP A C 1
ATOM 3045 O O . ASP A 1 389 ? 28.558 8.788 -39.502 1.00 54.44 389 ASP A O 1
#

Foldseek 3Di:
DDDPPPPDPPPDPPPPLADPVLLVVLVLLLVLLVVLCVVPVVLLVLLVLLLVLLVPQQLVDPLSLVLLVLLCVLCVVVDDPVCSSVLSSLVSVVCNLVSNCSNDNNVSLVVVQVPCSNQVSQCSLLVLLVHNDTQGSNLVSCQAPNDPQARHLLNLLLVVQLVDAPVLVVCCLVPPVSVLVSSLVSVLVRLPPPRLCVRSVSSSCVSSVCNDPSNSVSVSSSVVSSCVSRVSVSSNVSSSSLSSQLSQKEKDWDDADPQQFKTAIFIDGSNDTHDQVQKAKDFDPPDDWQWDADRSRMTGHDLQDQKIWTWMFIDGPNGTSYIDIDMTGGNHHPDPPPLQPPVNLVVVLVVLVVVLVVQCVVDPDPVSNVVSVVVSVVVNVVSVVSVVD

Solvent-accessible surface area (backbone atoms only — not comparable to full-atom values): 21209 Å² total; per-residue (Å²): 138,82,84,80,82,84,74,77,82,74,80,62,78,75,70,69,79,52,61,65,70,53,54,51,50,54,50,51,38,50,51,33,36,55,60,42,21,74,86,35,54,63,37,52,51,24,39,51,48,22,39,56,42,39,66,66,60,43,42,88,38,70,76,52,46,52,34,44,41,52,43,45,66,72,56,48,85,81,57,59,80,91,47,52,62,63,45,45,28,39,52,47,46,47,51,37,52,56,61,45,48,84,74,53,65,73,67,52,48,54,59,51,60,69,51,66,84,47,48,63,53,41,31,55,53,22,48,76,46,75,34,96,56,70,72,47,63,44,36,52,50,35,42,39,54,23,57,100,76,36,63,24,45,50,50,42,46,51,56,50,58,45,67,50,52,70,70,52,51,50,43,41,76,76,32,72,67,48,39,52,53,49,53,51,51,37,54,40,52,43,64,64,40,94,46,26,64,78,37,64,51,40,32,34,43,47,63,70,39,57,69,35,88,74,40,39,61,22,44,54,47,21,52,50,41,46,42,72,72,18,80,34,35,63,56,18,52,52,36,51,52,51,9,50,50,22,75,40,28,42,72,42,81,74,46,66,45,97,51,30,39,35,37,38,50,40,41,28,48,49,93,36,77,52,62,66,94,60,44,48,41,44,72,44,84,96,60,86,60,61,26,49,75,40,68,81,33,36,39,34,41,57,59,66,39,50,59,21,38,31,45,38,31,39,20,46,92,87,40,69,36,28,72,44,80,46,75,38,47,29,79,56,52,67,50,74,83,78,65,75,46,72,66,55,48,50,52,50,52,52,50,51,52,54,50,52,56,54,51,54,71,69,41,87,46,73,67,53,38,51,54,50,52,55,57,50,50,56,53,51,50,60,55,56,54,64,72,74,113

Organism: NCBI:txid1178515